Protein 3L6T (pdb70)

Secondary structure (DSSP, 8-state):
--SSEEEEEEEGGGGGGSTTS---TT-SBSSTTSSSEEEESHHHHHTT--SSPBHHHHHHHHTTEEETTEE----SS-GGG-EEEEEEEEE--HHHHHHHHTS--HHHHHHHHHHHHHHHHHHHTT-EEEEE--EEEEE-----EEEEEEEE--SSS-EEEEEEEEES-EE-TTS-EE---THHHHTTHHHHHHHHHHHHHHHHHHHT--EEEETTTTEEEETTT-/--SSEEEEEEEHHHHTT---EEEESHHHHHTT--SS--HHHHHHHHTTEEETTEE-------EEEEEEEEE--HHHHHHHHTS--HHHHHHHHHHHHHHHHHHHTT-EEEEEETTEEEEEE-----EEEEEE-------EEEEEEES-EE-SSS-EE----HHHHHTHHHHHHHHHHHHHHHHHHTT--EEEETTTTEEEE--

Structure (mmCIF, N/CA/C/O backbone):
data_3L6T
#
_entry.id   3L6T
#
_cell.length_a   50.385
_cell.length_b   58.656
_cell.length_c   86.532
_cell.angle_alpha   90.00
_cell.angle_beta   95.01
_cell.angle_gamma   90.00
#
_symmetry.space_group_name_H-M   'P 1 21 1'
#
loop_
_entity.id
_entity.type
_entity.pdbx_description
1 polymer 'Mobilization protein TraI'
2 non-polymer 'CITRIC ACID'
3 non-polymer 1,2-ETHANEDIOL
4 non-polymer 'NICKEL (II) ION'
5 non-polymer 'CHLORIDE ION'
6 non-polymer 'PHOSPHATE ION'
7 non-polymer 'MAGNESIUM ION'
8 non-polymer 'SODIUM ION'
9 water water
#
loop_
_atom_site.group_PDB
_atom_site.id
_atom_site.type_symbol
_atom_site.label_atom_id
_atom_site.label_alt_id
_atom_site.label_comp_id
_atom_site.label_asym_id
_atom_site.label_entity_id
_atom_site.label_seq_id
_atom_site.pdbx_PDB_ins_code
_atom_site.Cartn_x
_atom_site.Cartn_y
_atom_site.Cartn_z
_atom_site.occupancy
_atom_site.B_iso_or_equiv
_atom_site.auth_seq_id
_atom_site.auth_comp_id
_atom_site.auth_asym_id
_atom_site.auth_atom_id
_atom_site.pdbx_PDB_model_num
ATOM 1 N N . SER A 1 1 ? -2.464 -57.263 21.712 1.00 34.27 -2 SER A N 1
ATOM 2 C CA . SER A 1 1 ? -3.541 -57.966 21.021 1.00 47.93 -2 SER A CA 1
ATOM 3 C C . SER A 1 1 ? -4.208 -57.071 19.985 1.00 49.52 -2 SER A C 1
ATOM 4 O O . SER A 1 1 ? -3.718 -55.985 19.683 1.00 45.69 -2 SER A O 1
ATOM 7 N N . ASN A 1 2 ? -5.339 -57.527 19.454 1.00 50.01 -1 ASN A N 1
ATOM 8 C CA . ASN A 1 2 ?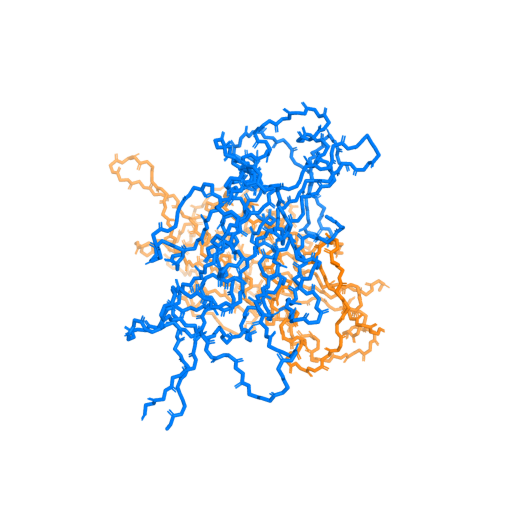 -6.034 -56.799 18.397 1.00 46.26 -1 ASN A CA 1
ATOM 9 C C . ASN A 1 2 ? -6.793 -55.562 18.895 1.00 40.57 -1 ASN A C 1
ATOM 10 O O . ASN A 1 2 ? -6.880 -54.556 18.196 1.00 43.80 -1 ASN A O 1
ATOM 12 N N . ALA A 1 3 ? -7.341 -55.633 20.101 1.00 36.16 0 ALA A N 1
ATOM 13 C CA . ALA A 1 3 ? -8.119 -54.520 20.634 1.00 35.45 0 ALA A CA 1
ATOM 14 C C . ALA A 1 3 ? -7.225 -53.367 21.065 1.00 32.75 0 ALA A C 1
ATOM 15 O O . ALA A 1 3 ? -6.169 -53.587 21.653 1.00 31.03 0 ALA A O 1
ATOM 17 N N . MET A 1 4 ? -7.648 -52.140 20.772 1.00 27.22 1 MET A N 1
ATOM 18 C CA . MET A 1 4 ? -6.973 -50.962 21.312 1.00 27.32 1 MET A CA 1
ATOM 19 C C . MET A 1 4 ? -6.912 -51.022 22.843 1.00 28.87 1 MET A C 1
ATOM 20 O O . MET A 1 4 ? -5.845 -50.879 23.443 1.00 26.76 1 MET A O 1
ATOM 25 N N . LEU A 1 5 ? -8.061 -51.238 23.474 1.00 28.18 2 LEU A N 1
ATOM 26 C CA . LEU A 1 5 ? -8.099 -51.481 24.914 1.00 27.39 2 LEU A CA 1
ATOM 27 C C . LEU A 1 5 ? -9.037 -52.634 25.264 1.00 31.58 2 LEU A C 1
ATOM 28 O O . LEU A 1 5 ? -10.243 -52.570 25.005 1.00 28.16 2 LEU A O 1
ATOM 33 N N . ASP A 1 6 ? -8.474 -53.692 25.836 1.00 25.44 3 ASP A N 1
ATOM 34 C CA A ASP A 1 6 ? -9.259 -54.816 26.339 0.50 28.79 3 ASP A CA 1
ATOM 35 C CA B ASP A 1 6 ? -9.267 -54.804 26.326 0.50 28.74 3 ASP A CA 1
ATOM 36 C C . ASP A 1 6 ? -9.293 -54.719 27.850 1.00 31.56 3 ASP A C 1
ATOM 37 O O . ASP A 1 6 ? -8.314 -54.302 28.475 1.00 31.95 3 ASP A O 1
ATOM 46 N N . ILE A 1 7 ? -10.411 -55.091 28.450 1.00 30.57 4 ILE A N 1
ATOM 47 C CA . ILE A 1 7 ? -10.483 -55.099 29.900 1.00 31.90 4 ILE A CA 1
ATOM 48 C C . ILE A 1 7 ? -10.947 -56.476 30.325 1.00 34.23 4 ILE A C 1
ATOM 49 O O . ILE A 1 7 ? -12.037 -56.909 29.964 1.00 35.57 4 ILE A O 1
ATOM 54 N N . THR A 1 8 ? -10.099 -57.170 31.069 1.00 27.76 5 THR A N 1
ATOM 55 C CA . THR A 1 8 ? -10.375 -58.531 31.481 1.00 28.97 5 THR A CA 1
ATOM 56 C C . THR A 1 8 ? -10.491 -58.591 32.993 1.00 30.97 5 THR A C 1
ATOM 57 O O . THR A 1 8 ? -9.557 -58.245 33.712 1.00 26.99 5 THR A O 1
ATOM 61 N N . THR A 1 9 ? -11.652 -59.022 33.466 1.00 29.51 6 THR A N 1
ATOM 62 C CA . THR A 1 9 ? -11.881 -59.178 34.885 1.00 29.78 6 THR A CA 1
ATOM 63 C C . THR A 1 9 ? -11.224 -60.475 35.324 1.00 33.39 6 THR A C 1
ATOM 64 O O . THR A 1 9 ? -11.507 -61.546 34.792 1.00 34.76 6 THR A O 1
ATOM 68 N N . ILE A 1 10 ? -10.314 -60.372 36.282 1.00 34.28 7 ILE A N 1
ATOM 69 C CA . ILE A 1 10 ? -9.658 -61.556 36.800 1.00 33.10 7 ILE A CA 1
ATOM 70 C C . ILE A 1 10 ? -10.342 -62.019 38.078 1.00 34.52 7 ILE A C 1
ATOM 71 O O . ILE A 1 10 ? -10.563 -61.227 38.991 1.00 34.08 7 ILE A O 1
ATOM 76 N N . THR A 1 11 ? -10.707 -63.300 38.118 1.00 34.99 8 THR A N 1
ATOM 77 C CA . THR A 1 11 ? -11.260 -63.920 39.317 1.00 38.39 8 THR A CA 1
ATOM 78 C C . THR A 1 11 ? -10.443 -65.165 39.662 1.00 38.64 8 THR A C 1
ATOM 79 O O . THR A 1 11 ? -9.460 -65.483 38.988 1.00 41.75 8 THR A O 1
ATOM 83 N N . ARG A 1 12 ? -10.838 -65.864 40.721 1.00 38.84 9 ARG A N 1
ATOM 84 C CA . ARG A 1 12 ? -10.205 -67.137 41.060 1.00 48.39 9 ARG A CA 1
ATOM 85 C C . ARG A 1 12 ? -10.325 -68.136 39.899 1.00 48.25 9 ARG A C 1
ATOM 86 O O . ARG A 1 12 ? -9.415 -68.925 39.653 1.00 50.45 9 ARG A O 1
ATOM 94 N N . GLN A 1 13 ? -11.448 -68.084 39.186 1.00 43.53 10 GLN A N 1
ATOM 95 C CA . GLN A 1 13 ? -11.691 -68.956 38.029 1.00 49.65 10 GLN A CA 1
ATOM 96 C C . GLN A 1 13 ? -10.615 -68.894 36.945 1.00 48.98 10 GLN A C 1
ATOM 97 O O . GLN A 1 13 ? -10.323 -69.904 36.307 1.00 50.42 10 GLN A O 1
ATOM 103 N N . ASN A 1 14 ? -10.049 -67.711 36.714 1.00 44.95 11 ASN A N 1
ATOM 104 C CA . ASN A 1 14 ? -9.121 -67.534 35.601 1.00 39.42 11 ASN A CA 1
ATOM 105 C C . ASN A 1 14 ? -7.779 -66.923 35.986 1.00 40.15 11 ASN A C 1
ATOM 106 O O . ASN A 1 14 ? -7.051 -66.417 35.129 1.00 40.79 11 ASN A O 1
ATOM 111 N N . VAL A 1 15 ? -7.448 -66.983 37.271 1.00 41.34 12 VAL A N 1
ATOM 112 C CA . VAL A 1 15 ? -6.263 -66.299 37.786 1.00 40.16 12 VAL A CA 1
ATOM 113 C C . VAL A 1 15 ? -4.937 -66.786 37.183 1.00 37.88 12 VAL A C 1
ATOM 114 O O . VAL A 1 15 ? -3.990 -66.012 37.059 1.00 35.49 12 VAL A O 1
ATOM 118 N N . THR A 1 16 ? -4.857 -68.058 36.794 1.00 40.08 13 THR A N 1
ATOM 119 C CA . THR A 1 16 ? -3.593 -68.558 36.258 1.00 39.87 13 THR A CA 1
ATOM 120 C C . THR A 1 16 ? -3.316 -67.965 34.882 1.00 40.53 13 THR A C 1
ATOM 121 O O . THR A 1 16 ? -2.210 -68.084 34.356 1.00 44.73 13 THR A O 1
ATOM 125 N N . SER A 1 17 ? -4.319 -67.312 34.305 1.00 39.61 14 SER A N 1
ATOM 126 C CA . SER A 1 17 ? -4.146 -66.670 33.003 1.00 44.35 14 SER A CA 1
ATOM 127 C C . SER A 1 17 ? -3.593 -65.244 33.129 1.00 42.09 14 SER A C 1
ATOM 128 O O . SER A 1 17 ? -3.177 -64.637 32.138 1.00 40.43 14 SER A O 1
ATOM 131 N N . VAL A 1 18 ? -3.575 -64.707 34.345 1.00 39.77 15 VAL A N 1
ATOM 132 C CA . VAL A 1 18 ? -3.196 -63.305 34.517 1.00 37.68 15 VAL A CA 1
ATOM 133 C C . VAL A 1 18 ? -1.699 -63.095 34.271 1.00 38.64 15 VAL A C 1
ATOM 134 O O . VAL A 1 18 ? -0.879 -63.947 34.620 1.00 33.49 15 VAL A O 1
ATOM 138 N N . VAL A 1 19 ? -1.341 -61.976 33.643 1.00 37.50 16 VAL A N 1
ATOM 139 C CA . VAL A 1 19 ? 0.076 -61.654 33.450 1.00 34.42 16 VAL A CA 1
ATOM 140 C C . VAL A 1 19 ? 0.720 -61.478 34.826 1.00 38.04 16 VAL A C 1
ATOM 141 O O . VAL A 1 19 ? 0.112 -60.908 35.729 1.00 43.89 16 VAL A O 1
ATOM 145 N N . GLY A 1 20 ? 1.925 -62.017 35.001 1.00 35.52 17 GLY A N 1
ATOM 146 C CA . GLY A 1 20 ? 2.626 -61.885 36.266 1.00 33.99 17 GLY A CA 1
ATOM 147 C C . GLY A 1 20 ? 2.406 -63.031 37.245 1.00 33.47 17 GLY A C 1
ATOM 148 O O . GLY A 1 20 ? 3.076 -63.094 38.276 1.00 32.10 17 GLY A O 1
ATOM 149 N N . TYR A 1 21 ? 1.484 -63.941 36.939 1.00 31.82 18 TYR A N 1
ATOM 150 C CA . TYR A 1 21 ? 1.186 -65.029 37.884 1.00 33.62 18 TYR A CA 1
ATOM 151 C C . TYR A 1 21 ? 2.399 -65.921 38.113 1.00 39.70 18 TYR A C 1
ATOM 152 O O . TYR A 1 21 ? 2.666 -66.348 39.233 1.00 38.71 18 TYR A O 1
ATOM 161 N N . TYR A 1 22 ? 3.128 -66.194 37.037 1.00 38.80 19 TYR A N 1
ATOM 162 C CA . TYR A 1 22 ? 4.261 -67.105 37.068 1.00 39.86 19 TYR A CA 1
ATOM 163 C C . TYR A 1 22 ? 5.557 -66.317 37.124 1.00 41.04 19 TYR A C 1
ATOM 164 O O . TYR A 1 22 ? 5.634 -65.197 36.625 1.00 35.71 19 TYR A O 1
ATOM 173 N N . SER A 1 23 ? 6.574 -66.896 37.747 1.00 40.59 20 SER A N 1
ATOM 174 C CA . SER A 1 23 ? 7.870 -66.247 37.803 1.00 40.57 20 SER A CA 1
ATOM 175 C C . SER A 1 23 ? 8.951 -67.295 37.969 1.00 44.59 20 SER A C 1
ATOM 176 O O . SER A 1 23 ? 8.652 -68.459 38.251 1.00 42.31 20 SER A O 1
ATOM 179 N N . ASP A 1 24 ? 10.200 -66.880 37.766 1.00 47.49 21 ASP A N 1
ATOM 180 C CA . ASP A 1 24 ? 11.359 -67.743 37.953 1.00 48.60 21 ASP A CA 1
ATOM 181 C C . ASP A 1 24 ? 11.799 -67.626 39.401 1.00 45.32 21 ASP A C 1
ATOM 182 O O . ASP A 1 24 ? 12.021 -66.524 39.897 1.00 43.15 21 ASP A O 1
ATOM 187 N N . ALA A 1 25 ? 11.936 -68.767 40.067 1.00 42.30 22 ALA A N 1
ATOM 188 C CA . ALA A 1 25 ? 12.189 -68.799 41.501 1.00 48.82 22 ALA A CA 1
ATOM 189 C C . ALA A 1 25 ? 13.465 -68.067 41.903 1.00 55.67 22 ALA A C 1
ATOM 190 O O . ALA A 1 25 ? 13.550 -67.516 43.001 1.00 59.61 22 ALA A O 1
ATOM 192 N N . LYS A 1 26 ? 14.457 -68.064 41.018 1.00 60.58 23 LYS A N 1
ATOM 193 C CA . LYS A 1 26 ? 15.750 -67.457 41.329 1.00 65.69 23 LYS A CA 1
ATOM 194 C C . LYS A 1 26 ? 15.716 -65.930 41.283 1.00 66.65 23 LYS A C 1
ATOM 195 O O . LYS A 1 26 ? 16.653 -65.273 41.739 1.00 69.51 23 LYS A O 1
ATOM 201 N N . ASP A 1 27 ? 14.642 -65.371 40.728 1.00 61.10 24 ASP A N 1
ATOM 202 C CA . ASP A 1 27 ? 14.513 -63.922 40.578 1.00 58.55 24 ASP A CA 1
ATOM 203 C C . ASP A 1 27 ? 13.436 -63.334 41.496 1.00 57.95 24 ASP A C 1
ATOM 204 O O . ASP A 1 27 ? 12.347 -63.902 41.634 1.00 59.20 24 ASP A O 1
ATOM 209 N N . ASP A 1 28 ? 13.741 -62.198 42.121 1.00 51.94 25 ASP A N 1
ATOM 210 C CA . ASP A 1 28 ? 12.739 -61.453 42.878 1.00 49.91 25 ASP A CA 1
ATOM 211 C C . ASP A 1 28 ? 11.868 -60.611 41.938 1.00 48.97 25 ASP A C 1
ATOM 212 O O . ASP A 1 28 ? 10.694 -60.360 42.211 1.00 46.31 25 ASP A O 1
ATOM 217 N N . TYR A 1 29 ? 12.454 -60.177 40.828 1.00 46.00 26 TYR A N 1
ATOM 218 C CA . TYR A 1 29 ? 11.757 -59.313 39.888 1.00 47.98 26 TYR A CA 1
ATOM 219 C C . TYR A 1 29 ? 11.603 -60.007 38.547 1.00 51.01 26 TYR A C 1
ATOM 220 O O . TYR A 1 29 ? 12.422 -60.849 38.182 1.00 54.58 26 TYR A O 1
ATOM 229 N N . TYR A 1 30 ? 10.540 -59.670 37.823 1.00 51.75 27 TYR A N 1
ATOM 230 C CA . TYR A 1 30 ? 10.364 -60.193 36.476 1.00 50.10 27 TYR A CA 1
ATOM 231 C C . TYR A 1 30 ? 11.451 -59.593 35.593 1.00 54.18 27 TYR A C 1
ATOM 232 O O . TYR A 1 30 ? 12.112 -60.305 34.836 1.00 57.30 27 TYR A O 1
ATOM 241 N N . SER A 1 31 ? 11.628 -58.278 35.705 0.80 56.47 28 SER A N 1
ATOM 242 C CA . SER A 1 31 ? 12.575 -57.534 34.875 0.80 60.73 28 SER A CA 1
ATOM 243 C C . SER A 1 31 ? 13.270 -56.424 35.662 0.80 60.69 28 SER A C 1
ATOM 244 O O . SER A 1 31 ? 12.949 -55.244 35.507 0.80 56.69 28 SER A O 1
ATOM 247 N N . LYS A 1 32 ? 14.227 -56.799 36.502 1.00 64.34 29 LYS A N 1
ATOM 248 C CA . LYS A 1 32 ? 14.959 -55.817 37.294 1.00 66.57 29 LYS A CA 1
ATOM 249 C C . LYS A 1 32 ? 15.753 -54.854 36.410 1.00 68.00 29 LYS A C 1
ATOM 250 O O . LYS A 1 32 ? 16.304 -55.251 35.385 1.00 68.29 29 LYS A O 1
ATOM 252 N N . ASP A 1 33 ? 15.797 -53.586 36.815 1.00 71.27 30 ASP A N 1
ATOM 253 C CA . ASP A 1 33 ? 16.617 -52.568 36.148 1.00 73.67 30 ASP A CA 1
ATOM 254 C C . ASP A 1 33 ? 16.199 -52.302 34.703 1.00 74.62 30 ASP A C 1
ATOM 255 O O . ASP A 1 33 ? 17.033 -52.068 33.830 1.00 73.42 30 ASP A O 1
ATOM 260 N N . SER A 1 34 ? 14.895 -52.348 34.466 1.00 77.87 31 SER A N 1
ATOM 261 C CA A SER A 1 34 ? 14.333 -52.015 33.163 0.80 78.68 31 SER A CA 1
ATOM 262 C CA B SER A 1 34 ? 14.331 -52.020 33.164 0.20 78.52 31 SER A CA 1
ATOM 263 C C . SER A 1 34 ? 12.941 -51.435 33.371 1.00 77.89 31 SER A C 1
ATOM 264 O O . SER A 1 34 ? 12.463 -51.343 34.501 1.00 78.91 31 SER A O 1
ATOM 269 N N . SER A 1 35 ? 12.288 -51.036 32.289 1.00 76.46 32 SER A N 1
ATOM 270 C CA . SER A 1 35 ? 10.949 -50.484 32.430 1.00 74.85 32 SER A CA 1
ATOM 271 C C . SER A 1 35 ? 9.898 -51.382 31.796 1.00 66.46 32 SER A C 1
ATOM 272 O O . SER A 1 35 ? 8.812 -50.916 31.436 1.00 66.84 32 SER A O 1
ATOM 275 N N . PHE A 1 36 ? 10.212 -52.670 31.666 1.00 57.83 33 PHE A N 1
ATOM 276 C CA . PHE A 1 36 ? 9.199 -53.621 31.223 1.00 43.80 33 PHE A CA 1
ATOM 277 C C . PHE A 1 36 ? 8.075 -53.698 32.244 1.00 36.55 33 PHE A C 1
ATOM 278 O O . PHE A 1 36 ? 6.924 -53.871 31.874 1.00 36.35 33 PHE A O 1
ATOM 286 N N . THR A 1 37 ? 8.399 -53.576 33.528 1.00 31.79 34 THR A N 1
ATOM 287 C CA . THR A 1 37 ? 7.338 -53.501 34.529 1.00 30.31 34 THR A CA 1
ATOM 288 C C . THR A 1 37 ? 7.429 -52.205 35.312 1.00 34.06 34 THR A C 1
ATOM 289 O O . THR A 1 37 ? 8.509 -51.637 35.450 1.00 32.68 34 THR A O 1
ATOM 293 N N . SER A 1 38 ? 6.293 -51.731 35.814 1.00 27.45 35 SER A N 1
ATOM 294 C CA . SER A 1 38 ? 6.293 -50.605 36.736 1.00 27.30 35 SER A CA 1
ATOM 295 C C . SER A 1 38 ? 5.049 -50.632 37.602 1.00 27.32 35 SER A C 1
ATOM 296 O O . SER A 1 38 ? 3.995 -51.129 37.190 1.00 28.06 35 SER A O 1
ATOM 299 N N . TRP A 1 39 ? 5.179 -50.092 38.806 1.00 29.62 36 TRP A N 1
ATOM 300 C CA . TRP A 1 39 ? 4.038 -49.818 39.661 1.00 30.82 36 TRP A CA 1
ATOM 301 C C . TRP A 1 39 ? 3.523 -48.438 39.297 1.00 34.76 36 TRP A C 1
ATOM 302 O O . TRP A 1 39 ? 4.310 -47.505 39.119 1.00 34.57 36 TRP A O 1
ATOM 313 N N . GLN A 1 40 ? 2.204 -48.307 39.198 1.00 31.29 37 GLN A N 1
ATOM 314 C CA . GLN A 1 40 ? 1.584 -47.020 38.920 1.00 30.91 37 GLN A CA 1
ATOM 315 C C . GLN A 1 40 ? 0.358 -46.816 39.807 1.00 30.37 37 GLN A C 1
ATOM 316 O O . GLN A 1 40 ? -0.125 -47.758 40.447 1.00 28.83 37 GLN A O 1
ATOM 322 N N . GLY A 1 41 ? -0.130 -45.583 39.852 1.00 30.68 38 GLY A N 1
ATOM 323 C CA . GLY A 1 41 ? -1.319 -45.264 40.618 1.00 33.10 38 GLY A CA 1
ATOM 324 C C . GLY A 1 41 ? -0.951 -44.674 41.965 1.00 34.05 38 GLY A C 1
ATOM 325 O O . GLY A 1 41 ? 0.074 -45.028 42.548 1.00 29.92 38 GLY A O 1
ATOM 326 N N . THR A 1 42 ? -1.786 -43.774 42.464 1.00 29.14 39 THR A N 1
ATOM 327 C CA A THR A 1 42 ? -1.559 -43.162 43.765 0.80 32.96 39 THR A CA 1
ATOM 328 C CA B THR A 1 42 ? -1.524 -43.166 43.763 0.20 33.32 39 THR A CA 1
ATOM 329 C C . THR A 1 42 ? -1.653 -44.183 44.897 1.00 36.73 39 THR A C 1
ATOM 330 O O . THR A 1 42 ? -1.047 -44.014 45.953 1.00 38.01 39 THR A O 1
ATOM 337 N N . GLY A 1 43 ? -2.420 -45.248 44.674 1.00 32.19 40 GLY A N 1
ATOM 338 C CA . GLY A 1 43 ? -2.532 -46.308 45.666 1.00 32.96 40 GLY A CA 1
ATOM 339 C C . GLY A 1 43 ? -1.221 -47.070 45.799 1.00 36.23 40 GLY A C 1
ATOM 340 O O . GLY A 1 43 ? -0.783 -47.401 46.906 1.00 33.04 40 GLY A O 1
ATOM 341 N N . ALA A 1 44 ? -0.583 -47.353 44.665 1.00 31.18 41 ALA A N 1
ATOM 342 C CA . ALA A 1 44 ? 0.721 -48.000 44.701 1.00 36.01 41 ALA A CA 1
ATOM 343 C C . ALA A 1 44 ? 1.675 -47.168 45.561 1.00 35.69 41 ALA A C 1
ATOM 344 O O . ALA A 1 44 ? 2.368 -47.690 46.434 1.00 35.32 41 ALA A O 1
ATOM 346 N N . GLU A 1 45 ? 1.691 -45.863 45.328 1.00 38.50 42 GLU A N 1
ATOM 347 C CA . GLU A 1 45 ? 2.577 -44.995 46.098 1.00 41.66 42 GLU A CA 1
ATOM 348 C C . GLU A 1 45 ? 2.254 -45.050 47.599 1.00 43.65 42 GLU A C 1
ATOM 349 O O . GLU A 1 45 ? 3.162 -45.080 48.435 1.00 42.26 42 GLU A O 1
ATOM 355 N N . ALA A 1 46 ? 0.966 -45.098 47.934 1.00 38.77 43 ALA A N 1
ATOM 356 C CA . ALA A 1 46 ? 0.531 -45.217 49.325 1.00 40.85 43 ALA A CA 1
ATOM 357 C C . ALA A 1 46 ? 1.030 -46.508 49.961 1.00 43.25 43 ALA A C 1
ATOM 358 O O . ALA A 1 46 ? 1.133 -46.616 51.180 1.00 49.48 43 ALA A O 1
ATOM 360 N N . LEU A 1 47 ? 1.331 -47.494 49.131 1.00 36.66 44 LEU A N 1
ATOM 361 C CA A LEU A 1 47 ? 1.822 -48.769 49.630 0.90 36.73 44 LEU A CA 1
ATOM 362 C CA B LEU A 1 47 ? 1.821 -48.776 49.615 0.10 36.72 44 LEU A CA 1
ATOM 363 C C . LEU A 1 47 ? 3.349 -48.803 49.600 1.00 36.43 44 LEU A C 1
ATOM 364 O O . LEU A 1 47 ? 3.964 -49.787 50.000 1.00 37.51 44 LEU A O 1
ATOM 373 N N . GLY A 1 48 ? 3.952 -47.710 49.138 1.00 39.60 45 GLY A N 1
ATOM 374 C CA . GLY A 1 48 ? 5.402 -47.608 49.058 1.00 44.98 45 GLY A CA 1
ATOM 375 C C . GLY A 1 48 ? 5.973 -48.378 47.879 1.00 45.08 45 GLY A C 1
ATOM 376 O O . GLY A 1 48 ? 7.126 -48.814 47.896 1.00 40.13 45 GLY A O 1
ATOM 377 N N . LEU A 1 49 ? 5.155 -48.557 46.849 1.00 39.30 46 LEU A N 1
ATOM 378 C CA . LEU A 1 49 ? 5.558 -49.334 45.686 1.00 38.53 46 LEU A CA 1
ATOM 379 C C . LEU A 1 49 ? 5.925 -48.402 44.547 1.00 41.66 46 LEU A C 1
ATOM 380 O O . LEU A 1 49 ? 5.105 -47.584 44.131 1.00 39.33 46 LEU A O 1
ATOM 385 N N . SER A 1 50 ? 7.147 -48.533 44.035 1.00 40.35 47 SER A N 1
ATOM 386 C CA . SER A 1 50 ? 7.544 -47.787 42.842 1.00 40.39 47 SER A CA 1
ATOM 387 C C . SER A 1 50 ? 8.607 -48.558 42.078 1.00 38.80 47 SER A C 1
ATOM 388 O O . SER A 1 50 ? 9.298 -49.390 42.645 1.00 40.53 47 SER A O 1
ATOM 391 N N . GLY A 1 51 ? 8.733 -48.285 40.784 1.00 43.59 48 GLY A N 1
ATOM 392 C CA . GLY A 1 51 ? 9.763 -48.929 39.989 1.00 43.58 48 GLY A CA 1
ATOM 393 C C . GLY A 1 51 ? 9.383 -50.345 39.604 1.00 36.80 48 GLY A C 1
ATOM 394 O O . GLY A 1 51 ? 8.199 -50.652 39.458 1.00 38.26 48 GLY A O 1
ATOM 395 N N . ASP A 1 52 ? 10.385 -51.202 39.428 1.00 35.30 49 ASP A N 1
ATOM 396 C CA . ASP A 1 52 ? 10.158 -52.582 39.001 1.00 39.61 49 ASP A CA 1
ATOM 397 C C . ASP A 1 52 ? 9.189 -53.299 39.924 1.00 38.30 49 ASP A C 1
ATOM 398 O O . ASP A 1 52 ? 9.183 -53.077 41.134 1.00 38.78 49 ASP A O 1
ATOM 403 N N . VAL A 1 53 ? 8.392 -54.186 39.347 1.00 34.65 50 VAL A N 1
ATOM 404 C CA . VAL A 1 53 ? 7.417 -54.951 40.106 1.00 34.03 50 VAL A CA 1
ATOM 405 C C . VAL A 1 53 ? 8.017 -56.233 40.684 1.00 33.80 50 VAL A C 1
ATOM 406 O O . VAL A 1 53 ? 8.443 -57.115 39.941 1.00 35.06 50 VAL A O 1
ATOM 410 N N . GLU A 1 54 ? 8.060 -56.334 42.011 1.00 31.35 51 GLU A N 1
ATOM 411 C CA . GLU A 1 54 ? 8.516 -57.563 42.658 1.00 32.84 51 GLU A CA 1
ATOM 412 C C . GLU A 1 54 ? 7.430 -58.639 42.532 1.00 37.75 51 GLU A C 1
ATOM 413 O O . GLU A 1 54 ? 6.297 -58.426 42.952 1.00 35.31 51 GLU A O 1
ATOM 419 N N . SER A 1 55 ? 7.772 -59.787 41.951 1.00 38.88 52 SER A N 1
ATOM 420 C CA . SER A 1 55 ? 6.775 -60.821 41.656 1.00 37.54 52 SER A CA 1
ATOM 421 C C . SER A 1 55 ? 6.005 -61.310 42.897 1.00 38.86 52 SER A C 1
ATOM 422 O O . SER A 1 55 ? 4.782 -61.470 42.859 1.00 37.10 52 SER A O 1
ATOM 425 N N . ALA A 1 56 ? 6.714 -61.539 43.998 1.00 38.49 53 ALA A N 1
ATOM 426 C CA . ALA A 1 56 ? 6.057 -61.983 45.223 1.00 36.09 53 ALA A CA 1
ATOM 427 C C . ALA A 1 56 ? 5.024 -60.963 45.705 1.00 36.11 53 ALA A C 1
ATOM 428 O O . ALA A 1 56 ? 3.930 -61.331 46.127 1.00 39.69 53 ALA A O 1
ATOM 430 N N . ARG A 1 57 ? 5.364 -59.679 45.632 1.00 35.87 54 ARG A N 1
ATOM 431 C CA . ARG A 1 57 ? 4.449 -58.644 46.094 1.00 33.82 54 ARG A CA 1
ATOM 432 C C . ARG A 1 57 ? 3.244 -58.519 45.157 1.00 35.47 54 ARG A C 1
ATOM 433 O O . ARG A 1 57 ? 2.108 -58.334 45.599 1.00 31.55 54 ARG A O 1
ATOM 441 N N . PHE A 1 58 ? 3.493 -58.631 43.859 1.00 32.69 55 PHE A N 1
ATOM 442 C CA . PHE A 1 58 ? 2.398 -58.601 42.898 1.00 32.09 55 PHE A CA 1
ATOM 443 C C . PHE A 1 58 ? 1.368 -59.671 43.252 1.00 31.87 55 PHE A C 1
ATOM 444 O O . PHE A 1 58 ? 0.171 -59.385 43.356 1.00 28.53 55 PHE A O 1
ATOM 452 N N . LYS A 1 59 ? 1.845 -60.901 43.445 1.00 32.67 56 LYS A N 1
ATOM 453 C CA . LYS A 1 59 ? 0.980 -62.036 43.773 1.00 34.78 56 LYS A CA 1
ATOM 454 C C . LYS A 1 59 ? 0.247 -61.885 45.106 1.00 32.88 56 LYS A C 1
ATOM 455 O O . LYS A 1 59 ? -0.890 -62.341 45.243 1.00 32.47 56 LYS A O 1
ATOM 461 N N . GLU A 1 60 ? 0.887 -61.258 46.088 1.00 33.54 57 GLU A N 1
ATOM 462 C CA . GLU A 1 60 ? 0.210 -60.972 47.354 1.00 33.35 57 GLU A CA 1
ATOM 463 C C . GLU A 1 60 ? -0.952 -60.011 47.130 1.00 28.89 57 GLU A C 1
ATOM 464 O O . GLU A 1 60 ? -2.050 -60.226 47.636 1.00 35.46 57 GLU A O 1
ATOM 470 N N . LEU A 1 61 ? -0.705 -58.943 46.387 1.00 27.87 58 LEU A N 1
ATOM 471 C CA . LEU A 1 61 ? -1.733 -57.917 46.199 1.00 33.63 58 LEU A CA 1
ATOM 472 C C . LEU A 1 61 ? -2.887 -58.449 45.342 1.00 33.50 58 LEU A C 1
ATOM 473 O O . LEU A 1 61 ? -4.062 -58.129 45.577 1.00 29.15 58 LEU A O 1
ATOM 478 N N . LEU A 1 62 ? -2.545 -59.278 44.362 1.00 30.80 59 LEU A N 1
ATOM 479 C CA A LEU A 1 62 ? -3.547 -59.951 43.547 0.85 30.64 59 LEU A CA 1
ATOM 480 C CA B LEU A 1 62 ? -3.544 -59.977 43.554 0.15 31.00 59 LEU A CA 1
ATOM 481 C C . LEU A 1 62 ? -4.654 -60.561 44.421 1.00 33.53 59 LEU A C 1
ATOM 482 O O . LEU A 1 62 ? -5.842 -60.370 44.158 1.00 32.60 59 LEU A O 1
ATOM 491 N N . VAL A 1 63 ? -4.269 -61.285 45.462 1.00 31.11 60 VAL A N 1
ATOM 492 C CA . VAL A 1 63 ? -5.268 -61.949 46.301 1.00 32.35 60 VAL A CA 1
ATOM 493 C C . VAL A 1 63 ? -5.629 -61.163 47.552 1.00 32.69 60 VAL A C 1
ATOM 494 O O . VAL A 1 63 ? -6.216 -61.709 48.482 1.00 34.42 60 VAL A O 1
ATOM 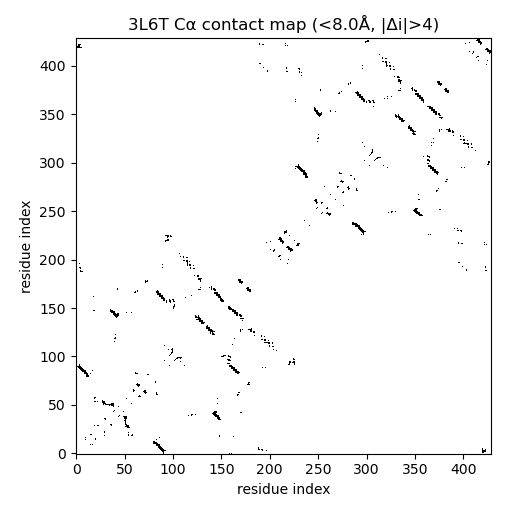498 N N . GLY A 1 64 ? -5.282 -59.883 47.561 1.00 32.77 61 GLY A N 1
ATOM 499 C CA . GLY A 1 64 ? -5.700 -58.982 48.618 1.00 36.07 61 GLY A CA 1
ATOM 500 C C . GLY A 1 64 ? -4.890 -59.041 49.901 1.00 36.81 61 GLY A C 1
ATOM 501 O O . GLY A 1 64 ? -5.373 -58.598 50.941 1.00 34.94 61 GLY A O 1
ATOM 502 N N . GLU A 1 65 ? -3.671 -59.578 49.841 1.00 36.27 62 GLU A N 1
ATOM 503 C CA . GLU A 1 65 ? -2.793 -59.559 51.007 1.00 37.89 62 GLU A CA 1
ATOM 504 C C . GLU A 1 65 ? -2.044 -58.227 51.078 1.00 39.24 62 GLU A C 1
ATOM 505 O O . GLU A 1 65 ? -0.961 -58.084 50.502 1.00 36.90 62 GLU A O 1
ATOM 511 N N . ILE A 1 66 ? -2.632 -57.249 51.762 1.00 33.66 63 ILE A N 1
ATOM 512 C CA . ILE A 1 66 ? -1.974 -55.953 51.942 1.00 36.32 63 ILE A CA 1
ATOM 513 C C . ILE A 1 66 ? -0.676 -56.142 52.726 1.00 37.01 63 ILE A C 1
ATOM 514 O O . ILE A 1 66 ? 0.365 -55.591 52.364 1.00 41.71 63 ILE A O 1
ATOM 519 N N . ASP A 1 67 ? -0.762 -56.914 53.809 1.00 35.88 64 ASP A N 1
ATOM 520 C CA . ASP A 1 67 ? 0.414 -57.426 54.506 1.00 38.23 64 ASP A CA 1
ATOM 521 C C . ASP A 1 67 ? 0.042 -58.716 55.223 1.00 40.72 64 ASP A C 1
ATOM 522 O O . ASP A 1 67 ? -1.110 -59.155 55.163 1.00 40.73 64 ASP A O 1
ATOM 527 N N . THR A 1 68 ? 1.010 -59.330 55.892 1.00 42.32 65 THR A N 1
ATOM 528 C CA A THR A 1 68 ? 0.789 -60.626 56.518 0.70 43.85 65 THR A CA 1
ATOM 529 C CA B THR A 1 68 ? 0.794 -60.626 56.523 0.30 44.65 65 THR A CA 1
ATOM 530 C C . THR A 1 68 ? -0.349 -60.600 57.535 1.00 46.72 65 THR A C 1
ATOM 531 O O . THR A 1 68 ? -0.959 -61.625 57.811 1.00 49.49 65 THR A O 1
ATOM 538 N N . PHE A 1 69 ? -0.630 -59.427 58.094 1.00 47.94 66 PHE A N 1
ATOM 539 C CA . PHE A 1 69 ? -1.690 -59.307 59.093 1.00 47.96 66 PHE A CA 1
ATOM 540 C C . PHE A 1 69 ? -2.967 -58.699 58.521 1.00 48.01 66 PHE A C 1
ATOM 541 O O . PHE A 1 69 ? -3.950 -58.516 59.234 1.00 51.10 66 PHE A O 1
ATOM 549 N N . THR A 1 70 ? -2.954 -58.388 57.232 1.00 38.26 67 THR A N 1
ATOM 550 C CA . THR A 1 70 ? -4.052 -57.641 56.639 1.00 42.94 67 THR A CA 1
ATOM 551 C C . THR A 1 70 ? -4.482 -58.226 55.301 1.00 41.65 67 THR A C 1
ATOM 552 O O . THR A 1 70 ? -3.980 -57.833 54.251 1.00 39.52 67 THR A O 1
ATOM 556 N N . HIS A 1 71 ? -5.407 -59.179 55.351 1.00 44.14 68 HIS A N 1
ATOM 557 C CA . HIS A 1 71 ? -5.935 -59.802 54.145 1.00 44.98 68 HIS A CA 1
ATOM 558 C C . HIS A 1 71 ? -7.332 -59.264 53.884 1.00 43.79 68 HIS A C 1
ATOM 559 O O . HIS A 1 71 ? -8.205 -59.367 54.745 1.00 47.83 68 HIS A O 1
ATOM 566 N N . MET A 1 72 ? -7.537 -58.697 52.699 1.00 42.74 69 MET A N 1
ATOM 567 C CA . MET A 1 72 ? -8.824 -58.120 52.334 1.00 43.07 69 MET A CA 1
ATOM 568 C C . MET A 1 72 ? -9.955 -59.150 52.317 1.00 47.14 69 MET A C 1
ATOM 569 O O . MET A 1 72 ? -9.764 -60.291 51.905 1.00 47.28 69 MET A O 1
ATOM 574 N N . GLN A 1 73 ? -11.133 -58.726 52.763 1.00 48.24 70 GLN A N 1
ATOM 575 C CA . GLN A 1 73 ? -12.342 -59.531 52.656 1.00 54.32 70 GLN A CA 1
ATOM 576 C C . GLN A 1 73 ? -13.228 -58.958 51.557 1.00 56.57 70 GLN A C 1
ATOM 577 O O . GLN A 1 73 ? -13.970 -58.003 51.781 1.00 59.76 70 GLN A O 1
ATOM 579 N N . ARG A 1 74 ? -13.138 -59.537 50.367 1.00 55.77 71 ARG A N 1
ATOM 580 C CA . ARG A 1 74 ? -13.873 -59.031 49.214 1.00 58.46 71 ARG A CA 1
ATOM 581 C C . ARG A 1 74 ? -14.968 -60.004 48.769 1.00 72.50 71 ARG A C 1
ATOM 582 O O . ARG A 1 74 ? -15.307 -60.071 47.589 1.00 77.11 71 ARG A O 1
ATOM 590 N N . HIS A 1 75 ? -15.528 -60.746 49.716 1.00 82.94 72 HIS A N 1
ATOM 591 C CA . HIS A 1 75 ? -16.485 -61.798 49.379 1.00 94.52 72 HIS A CA 1
ATOM 592 C C . HIS A 1 75 ? -17.911 -61.583 49.869 1.00 100.58 72 HIS A C 1
ATOM 593 O O . HIS A 1 75 ? -18.143 -61.225 51.024 1.00 102.93 72 HIS A O 1
ATOM 600 N N . VAL A 1 76 ? -18.860 -61.827 48.972 1.00 103.79 73 VAL A N 1
ATOM 601 C CA . VAL A 1 76 ? -20.275 -61.821 49.310 1.00 107.35 73 VAL A CA 1
ATOM 602 C C . VAL A 1 76 ? -20.968 -62.965 48.580 1.00 108.94 73 VAL A C 1
ATOM 603 O O . VAL A 1 76 ? -21.825 -62.740 47.726 1.00 109.43 73 VAL A O 1
ATOM 605 N N . GLY A 1 77 ? -20.579 -64.192 48.912 1.00 109.11 74 GLY A N 1
ATOM 606 C CA . GLY A 1 77 ? -21.150 -65.370 48.283 1.00 108.75 74 GLY A CA 1
ATOM 607 C C . GLY A 1 77 ? -20.106 -66.404 47.903 1.00 106.02 74 GLY A C 1
ATOM 608 O O . GLY A 1 77 ? -19.221 -66.728 48.696 1.00 105.58 74 GLY A O 1
ATOM 609 N N . ASP A 1 78 ? -20.211 -66.923 46.683 1.00 103.83 75 ASP A N 1
ATOM 610 C CA . ASP A 1 78 ? -19.279 -67.936 46.197 1.00 101.72 75 ASP A CA 1
ATOM 611 C C . ASP A 1 78 ? -17.838 -67.429 46.227 1.00 97.76 75 ASP A C 1
ATOM 612 O O . ASP A 1 78 ? -17.540 -66.335 45.745 1.00 96.39 75 ASP A O 1
ATOM 614 N N . ALA A 1 79 ? -16.950 -68.241 46.793 1.00 93.54 76 ALA A N 1
ATOM 615 C CA . ALA A 1 79 ? -15.554 -67.860 46.980 1.00 86.59 76 ALA A CA 1
ATOM 616 C C . ALA A 1 79 ? -14.762 -67.760 45.673 1.00 80.32 76 ALA A C 1
ATOM 617 O O . ALA A 1 79 ? -13.787 -67.012 45.584 1.00 76.65 76 ALA A O 1
ATOM 619 N N . LYS A 1 80 ? -15.175 -68.513 44.660 0.50 76.85 77 LYS A N 1
ATOM 620 C CA . LYS A 1 80 ? -14.465 -68.503 43.385 1.00 72.86 77 LYS A CA 1
ATOM 621 C C . LYS A 1 80 ? -14.858 -67.300 42.528 1.00 68.81 77 LYS A C 1
ATOM 622 O O . LYS A 1 80 ? -14.238 -67.029 41.498 1.00 68.36 77 LYS A O 1
ATOM 628 N N . LYS A 1 81 ? -15.883 -66.573 42.961 1.00 62.46 78 LYS A N 1
ATOM 629 C CA . LYS A 1 81 ? -16.360 -65.422 42.207 1.00 53.99 78 LYS A CA 1
ATOM 630 C C . LYS A 1 81 ? -15.682 -64.125 42.646 1.00 45.19 78 LYS A C 1
ATOM 631 O O . LYS A 1 81 ? -15.968 -63.062 42.100 1.00 42.81 78 LYS A O 1
ATOM 637 N N . GLU A 1 82 ?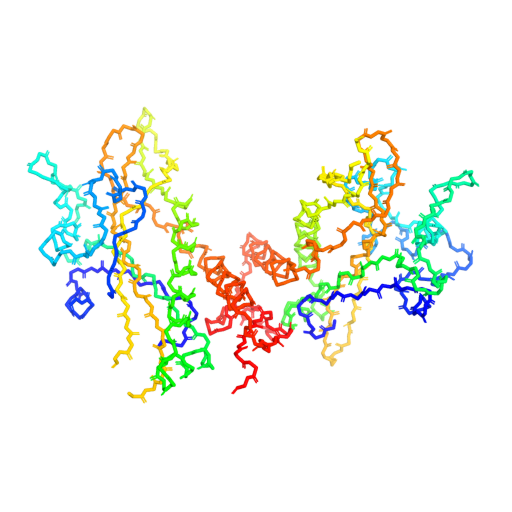 -14.786 -64.208 43.628 1.00 43.81 79 GLU A N 1
ATOM 638 C CA . GLU A 1 82 ? -14.066 -63.021 44.083 1.00 42.95 79 GLU A CA 1
ATOM 639 C C . GLU A 1 82 ? -13.271 -62.411 42.942 1.00 37.09 79 GLU A C 1
ATOM 640 O O . GLU A 1 82 ? -12.503 -63.103 42.279 1.00 36.50 79 GLU A O 1
ATOM 646 N N . ARG A 1 83 ? -13.445 -61.112 42.722 1.00 35.78 80 ARG A N 1
ATOM 647 C CA . ARG A 1 83 ? -12.692 -60.421 41.688 1.00 33.23 80 ARG A CA 1
ATOM 648 C C . ARG A 1 83 ? -11.343 -59.989 42.247 1.00 31.90 80 ARG A C 1
ATOM 649 O O . ARG A 1 83 ? -11.262 -59.395 43.328 1.00 33.35 80 ARG A O 1
ATOM 657 N N . LEU A 1 84 ? -10.285 -60.313 41.515 1.00 30.18 81 LEU A N 1
ATOM 658 C CA . LEU A 1 84 ? -8.914 -60.085 41.975 1.00 31.32 81 LEU A CA 1
ATOM 659 C C . LEU A 1 84 ? -8.354 -58.813 41.358 1.00 31.85 81 LEU A C 1
ATOM 660 O O . LEU A 1 84 ? -7.426 -58.194 41.890 1.00 31.18 81 LEU A O 1
ATOM 665 N N . GLY A 1 85 ? -8.914 -58.434 40.217 1.00 29.03 82 GLY A N 1
ATOM 666 C CA . GLY A 1 85 ? -8.543 -57.185 39.573 1.00 26.74 82 GLY A CA 1
ATOM 667 C C . GLY A 1 85 ? -8.943 -57.170 38.116 1.00 29.33 82 GLY A C 1
ATOM 668 O O . GLY A 1 85 ? -9.704 -58.038 37.662 1.00 31.26 82 GLY A O 1
ATOM 669 N N . TYR A 1 86 ? -8.402 -56.194 37.389 1.00 29.52 83 TYR A N 1
ATOM 670 C CA . TYR A 1 86 ? -8.794 -55.918 36.016 1.00 29.70 83 TYR A CA 1
ATOM 671 C C . TYR A 1 86 ? -7.563 -55.630 35.181 1.00 28.37 83 TYR A C 1
ATOM 672 O O . TYR A 1 86 ? -6.819 -54.678 35.453 1.00 27.84 83 TYR A O 1
ATOM 681 N N . ASP A 1 87 ? -7.344 -56.464 34.173 1.00 24.71 84 ASP A N 1
ATOM 682 C CA . ASP A 1 87 ? -6.245 -56.227 33.248 1.00 24.80 84 ASP A CA 1
ATOM 683 C C . ASP A 1 87 ? -6.726 -55.296 32.140 1.00 26.87 84 ASP A C 1
ATOM 684 O O . ASP A 1 87 ? -7.498 -55.709 31.263 1.00 27.70 84 ASP A O 1
ATOM 689 N N . LEU A 1 88 ? -6.283 -54.042 32.195 1.00 26.19 85 LEU A N 1
ATOM 690 C CA . LEU A 1 88 ? -6.515 -53.089 31.109 1.00 23.03 85 LEU A CA 1
ATOM 691 C C . LEU A 1 88 ? -5.344 -53.210 30.140 1.00 25.85 85 LEU A C 1
ATOM 692 O O . LEU A 1 88 ? -4.260 -52.694 30.404 1.00 25.80 85 LEU A O 1
ATOM 697 N N . THR A 1 89 ? -5.548 -53.918 29.038 1.00 24.06 86 THR A N 1
ATOM 698 C CA . THR A 1 89 ? -4.468 -54.139 28.086 1.00 23.51 86 THR A CA 1
ATOM 699 C C . THR A 1 89 ? -4.577 -53.134 26.939 1.00 25.00 86 THR A C 1
ATOM 700 O O . THR A 1 89 ? -5.529 -53.180 26.167 1.00 27.78 86 THR A O 1
ATOM 704 N N . PHE A 1 90 ? -3.594 -52.241 26.842 1.00 25.12 87 PHE A N 1
ATOM 705 C CA . PHE A 1 90 ? -3.540 -51.219 25.805 1.00 23.45 87 PHE A CA 1
ATOM 706 C C . PHE A 1 90 ? -2.616 -51.689 24.706 1.00 25.63 87 PHE A C 1
ATOM 707 O O . PHE A 1 90 ? -1.425 -51.909 24.953 1.00 24.84 87 PHE A O 1
ATOM 715 N N . SER A 1 91 ? -3.141 -51.851 23.495 1.00 23.70 88 SER A N 1
ATOM 716 C CA . SER A 1 91 ? -2.314 -52.254 22.363 1.00 24.46 88 SER A CA 1
ATOM 717 C C . SER A 1 91 ? -2.119 -51.143 21.328 1.00 25.41 88 SER A C 1
ATOM 718 O O . SER A 1 91 ? -3.083 -50.526 20.876 1.00 28.03 88 SER A O 1
ATOM 721 N N . ALA A 1 92 ? -0.868 -50.911 20.942 1.00 23.85 89 ALA A N 1
ATOM 722 C CA . ALA A 1 92 ? -0.529 -49.918 19.930 1.00 27.00 89 ALA A CA 1
ATOM 723 C C . ALA A 1 92 ? -0.996 -50.308 18.510 1.00 29.21 89 ALA A C 1
ATOM 724 O O . ALA A 1 92 ? -1.106 -51.485 18.189 1.00 31.33 89 ALA A O 1
ATOM 726 N N . PRO A 1 93 ? -1.241 -49.308 17.649 1.00 30.62 90 PRO A N 1
ATOM 727 C CA . PRO A 1 93 ? -1.517 -49.578 16.229 1.00 31.61 90 PRO A CA 1
ATOM 728 C C . PRO A 1 93 ? -0.421 -50.423 15.590 1.00 31.97 90 PRO A C 1
ATOM 729 O O . PRO A 1 93 ? 0.707 -50.471 16.085 1.00 29.46 90 PRO A O 1
ATOM 733 N N A LYS A 1 94 ? -0.748 -51.088 14.489 0.80 29.77 91 LYS A N 1
ATOM 734 N N B LYS A 1 94 ? -0.770 -51.071 14.483 0.20 31.21 91 LYS A N 1
ATOM 735 C CA A LYS A 1 94 ? 0.200 -51.987 13.846 0.80 32.94 91 LYS A CA 1
ATOM 736 C CA B LYS A 1 94 ? 0.119 -51.953 13.738 0.20 33.78 91 LYS A CA 1
ATOM 737 C C A LYS A 1 94 ? 1.464 -51.295 13.323 0.80 30.76 91 LYS A C 1
ATOM 738 C C B LYS A 1 94 ? 1.430 -51.268 13.380 0.20 31.50 91 LYS A C 1
ATOM 739 O O A LYS A 1 94 ? 2.553 -51.825 13.473 0.80 30.52 91 LYS A O 1
ATOM 740 O O B LYS A 1 94 ? 2.506 -51.765 13.701 0.20 31.06 91 LYS A O 1
ATOM 751 N N . GLY A 1 95 ? 1.331 -50.128 12.705 1.00 30.59 92 GLY A N 1
ATOM 752 C CA . GLY A 1 95 ? 2.509 -49.436 12.197 1.00 32.65 92 GLY A CA 1
ATOM 753 C C . GLY A 1 95 ? 3.392 -48.927 13.326 1.00 30.35 92 GLY A C 1
ATOM 754 O O . GLY A 1 95 ? 4.631 -48.917 13.243 1.00 30.08 92 GLY A O 1
ATOM 755 N N . VAL A 1 96 ? 2.736 -48.456 14.374 1.00 28.97 93 VAL A N 1
ATOM 756 C CA . VAL A 1 96 ? 3.410 -48.023 15.585 1.00 31.49 93 VAL A CA 1
ATOM 757 C C . VAL A 1 96 ? 4.198 -49.202 16.177 1.00 34.09 93 VAL A C 1
ATOM 758 O O . VAL A 1 96 ? 5.372 -49.060 16.527 1.00 28.90 93 VAL A O 1
ATOM 762 N N . SER A 1 97 ? 3.571 -50.374 16.255 1.00 31.37 94 SER A N 1
ATOM 763 C CA . SER A 1 97 ? 4.250 -51.570 16.777 1.00 27.01 94 SER A CA 1
ATOM 764 C C . SER A 1 97 ? 5.426 -51.982 15.916 1.00 27.09 94 SER A C 1
ATOM 765 O O . SER A 1 97 ? 6.477 -52.376 16.425 1.00 29.66 94 SER A O 1
ATOM 768 N N . MET A 1 98 ? 5.250 -51.921 14.603 1.00 27.41 95 MET A N 1
ATOM 769 C CA B MET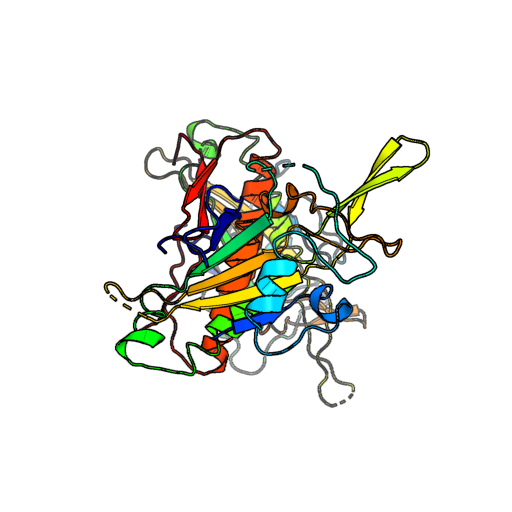 A 1 98 ? 6.310 -52.285 13.670 0.30 30.00 95 MET A CA 1
ATOM 770 C CA C MET A 1 98 ? 6.323 -52.305 13.697 0.50 29.92 95 MET A CA 1
ATOM 771 C CA D MET A 1 98 ? 6.320 -52.304 13.691 0.20 30.02 95 MET A CA 1
ATOM 772 C C . MET A 1 98 ? 7.537 -51.398 13.871 1.00 31.56 95 MET A C 1
ATOM 773 O O . MET A 1 98 ? 8.673 -51.873 13.894 1.00 33.26 95 MET A O 1
ATOM 786 N N . GLN A 1 99 ? 7.289 -50.098 13.996 1.00 32.55 96 GLN A N 1
ATOM 787 C CA . GLN A 1 99 ? 8.354 -49.118 14.183 1.00 31.20 96 GLN A CA 1
ATOM 788 C C . GLN A 1 99 ? 9.076 -49.386 15.505 1.00 30.24 96 GLN A C 1
ATOM 789 O O . GLN A 1 99 ? 10.308 -49.359 15.575 1.00 34.53 96 GLN A O 1
ATOM 795 N N . ALA A 1 100 ? 8.307 -49.661 16.549 1.00 28.93 97 ALA A N 1
ATOM 796 C CA . ALA A 1 100 ? 8.883 -50.006 17.849 1.00 32.17 97 ALA A CA 1
ATOM 797 C C . ALA A 1 100 ? 9.651 -51.322 17.848 1.00 35.18 97 ALA A C 1
ATOM 798 O O . ALA A 1 100 ? 10.786 -51.388 18.331 1.00 37.17 97 ALA A O 1
ATOM 800 N N . LEU A 1 101 ? 9.043 -52.374 17.306 1.00 34.57 98 LEU A N 1
ATOM 801 C CA . LEU A 1 101 ? 9.590 -53.720 17.496 1.00 37.01 98 LEU A CA 1
ATOM 802 C C . LEU A 1 101 ? 10.462 -54.242 16.358 1.00 37.02 98 LEU A C 1
ATOM 803 O O . LEU A 1 101 ? 11.429 -54.950 16.607 1.00 44.92 98 LEU A O 1
ATOM 808 N N . ILE A 1 102 ? 10.123 -53.908 15.116 1.00 34.41 99 ILE A N 1
ATOM 809 C CA . ILE A 1 102 ? 10.943 -54.329 13.977 1.00 36.44 99 ILE A CA 1
ATOM 810 C C . ILE A 1 102 ? 12.082 -53.345 13.721 1.00 41.03 99 ILE A C 1
ATOM 811 O O . ILE A 1 102 ? 13.218 -53.746 13.447 1.00 38.49 99 ILE A O 1
ATOM 816 N N . HIS A 1 103 ? 11.791 -52.052 13.810 1.00 42.65 100 HIS A N 1
ATOM 817 C CA . HIS A 1 103 ? 12.844 -51.062 13.570 1.00 47.77 100 HIS A CA 1
ATOM 818 C C . HIS A 1 103 ? 13.565 -50.673 14.857 1.00 48.15 100 HIS A C 1
ATOM 819 O O . HIS A 1 103 ? 14.529 -49.914 14.829 1.00 54.03 100 HIS A O 1
ATOM 826 N N . GLY A 1 104 ? 13.090 -51.204 15.980 1.00 45.37 101 GLY A N 1
ATOM 827 C CA . GLY A 1 104 ? 13.729 -51.004 17.271 1.00 43.38 101 GLY A CA 1
ATOM 828 C C . GLY A 1 104 ? 13.750 -49.565 17.763 1.00 45.88 101 GLY A C 1
ATOM 829 O O . GLY A 1 104 ? 14.719 -49.140 18.395 1.00 42.66 101 GLY A O 1
ATOM 830 N N . ASP A 1 105 ? 12.683 -48.818 17.489 1.00 42.18 102 ASP A N 1
ATOM 831 C CA . ASP A 1 105 ? 12.623 -47.403 17.849 1.00 39.51 102 ASP A CA 1
ATOM 832 C C . ASP A 1 105 ? 12.191 -47.196 19.304 1.00 38.45 102 ASP A C 1
ATOM 833 O O . ASP A 1 105 ? 11.016 -47.354 19.645 1.00 37.23 102 ASP A O 1
ATOM 838 N N . LYS A 1 106 ? 13.144 -46.822 20.152 1.00 35.00 103 LYS A N 1
ATOM 839 C CA . LYS A 1 106 ? 12.880 -46.639 21.584 1.00 36.24 103 LYS A CA 1
ATOM 840 C C . LYS A 1 106 ? 11.997 -45.433 21.898 1.00 33.47 103 LYS A C 1
ATOM 841 O O . LYS A 1 106 ? 11.399 -45.383 22.969 1.00 35.51 103 LYS A O 1
ATOM 847 N N . THR A 1 107 ? 11.943 -44.456 20.988 1.00 31.53 104 THR A N 1
ATOM 848 C CA . THR A 1 107 ? 11.072 -43.295 21.167 1.00 32.42 104 THR A CA 1
ATOM 849 C C . THR A 1 107 ? 9.629 -43.754 21.229 1.00 31.59 104 THR A C 1
ATOM 850 O O . THR A 1 107 ? 8.831 -43.269 22.028 1.00 33.20 104 THR A O 1
ATOM 854 N N . ILE A 1 108 ? 9.276 -44.686 20.359 1.00 28.03 105 ILE A N 1
ATOM 855 C CA A ILE A 1 108 ? 7.906 -45.217 20.281 0.85 25.59 105 ILE A CA 1
ATOM 856 C CA B ILE A 1 108 ? 7.885 -45.101 20.319 0.15 28.77 105 ILE A CA 1
ATOM 857 C C . ILE A 1 108 ? 7.519 -45.900 21.573 1.00 29.29 105 ILE A C 1
ATOM 858 O O . ILE A 1 108 ? 6.401 -45.768 22.077 1.00 28.82 105 ILE A O 1
ATOM 867 N N . ILE A 1 109 ? 8.456 -46.675 22.101 1.00 27.73 106 ILE A N 1
ATOM 868 C CA . ILE A 1 109 ? 8.215 -47.382 23.347 1.00 30.63 106 ILE A CA 1
ATOM 869 C C . ILE A 1 109 ? 7.917 -46.391 24.465 1.00 28.23 106 ILE A C 1
ATOM 870 O O . ILE A 1 109 ? 6.969 -46.576 25.231 1.00 29.82 106 ILE A O 1
ATOM 875 N N . GLU A 1 110 ? 8.728 -45.335 24.547 1.00 31.05 107 GLU A N 1
ATOM 876 C CA . GLU A 1 110 ? 8.515 -44.275 25.537 1.00 29.08 107 GLU A CA 1
ATOM 877 C C . GLU A 1 110 ? 7.149 -43.586 25.363 1.00 29.19 107 GLU A C 1
ATOM 878 O O . GLU A 1 110 ? 6.455 -43.339 26.342 1.00 29.19 107 GLU A O 1
ATOM 884 N N . ALA A 1 111 ? 6.781 -43.270 24.122 1.00 27.38 108 ALA A N 1
ATOM 885 C CA . ALA A 1 111 ? 5.485 -42.650 23.837 1.00 29.16 108 ALA A CA 1
ATOM 886 C C . ALA A 1 111 ? 4.333 -43.545 24.261 1.00 27.73 108 ALA A C 1
ATOM 887 O O . ALA A 1 111 ? 3.354 -43.083 24.871 1.00 27.33 108 ALA A O 1
ATOM 889 N N . HIS A 1 112 ? 4.434 -44.829 23.925 1.00 24.68 109 HIS A N 1
ATOM 890 C CA . HIS A 1 112 ? 3.416 -45.801 24.330 1.00 27.97 109 HIS A CA 1
ATOM 891 C C . HIS A 1 112 ? 3.267 -45.863 25.858 1.00 27.71 109 HIS A C 1
ATOM 892 O O . HIS A 1 112 ? 2.154 -45.848 26.384 1.00 24.05 109 HIS A O 1
ATOM 899 N N . GLU A 1 113 ? 4.372 -45.894 26.588 1.00 28.13 110 GLU A N 1
ATOM 900 C CA A GLU A 1 113 ? 4.245 -45.969 28.040 0.70 31.23 110 GLU A CA 1
ATOM 901 C CA B GLU A 1 113 ? 4.323 -45.929 28.050 0.30 31.29 110 GLU A CA 1
ATOM 902 C C . GLU A 1 113 ? 3.714 -44.663 28.649 1.00 28.80 110 GLU A C 1
ATOM 903 O O . GLU A 1 113 ? 2.989 -44.711 29.641 1.00 30.51 110 GLU A O 1
ATOM 914 N N . LYS A 1 114 ? 4.034 -43.516 28.053 1.00 26.58 111 LYS A N 1
ATOM 915 C CA . LYS A 1 114 ? 3.464 -42.252 28.530 1.00 24.46 111 LYS A CA 1
ATOM 916 C C . LYS A 1 114 ? 1.948 -42.261 28.316 1.00 26.99 111 LYS A C 1
ATOM 917 O O . LYS A 1 114 ? 1.179 -41.794 29.160 1.00 24.74 111 LYS A O 1
ATOM 923 N N . ALA A 1 115 ? 1.529 -42.818 27.186 1.00 24.31 112 ALA A N 1
ATOM 924 C CA . ALA A 1 115 ? 0.106 -42.916 26.854 1.00 26.17 112 ALA A CA 1
ATOM 925 C C . ALA A 1 115 ? -0.653 -43.846 27.808 1.00 29.55 112 ALA A C 1
ATOM 926 O O . ALA A 1 115 ? -1.779 -43.538 28.241 1.00 24.96 112 ALA A O 1
ATOM 928 N N . VAL A 1 116 ? -0.047 -44.993 28.120 1.00 25.60 113 VAL A N 1
ATOM 929 C CA . VAL A 1 116 ? -0.616 -45.898 29.118 1.00 26.53 113 VAL A CA 1
ATOM 930 C C . VAL A 1 116 ? -0.736 -45.184 30.462 1.00 26.17 113 VAL A C 1
ATOM 931 O O . VAL A 1 116 ? -1.781 -45.234 31.120 1.00 25.76 113 VAL A O 1
ATOM 935 N N . ALA A 1 117 ? 0.336 -44.517 30.869 1.00 24.78 114 ALA A N 1
ATOM 936 C CA . ALA A 1 117 ? 0.346 -43.791 32.133 1.00 26.01 114 ALA A CA 1
ATOM 937 C C . ALA A 1 117 ? -0.744 -42.718 32.224 1.00 25.54 114 ALA A C 1
ATOM 938 O O . ALA A 1 117 ? -1.366 -42.571 33.264 1.00 27.76 114 ALA A O 1
ATOM 940 N N . ALA A 1 118 ? -0.961 -41.966 31.143 1.00 25.23 115 ALA A N 1
ATOM 941 C CA . ALA A 1 118 ? -2.060 -41.006 31.075 1.00 25.89 115 ALA A CA 1
ATOM 942 C C . ALA A 1 118 ? -3.421 -41.674 31.232 1.00 25.45 115 ALA A C 1
ATOM 943 O O . ALA A 1 118 ? -4.277 -41.183 31.965 1.00 28.88 115 ALA A O 1
ATOM 945 N N . ALA A 1 119 ? -3.636 -42.787 30.533 1.00 24.39 116 ALA A N 1
ATOM 946 C CA . ALA A 1 119 ? -4.899 -43.520 30.666 1.00 25.01 116 ALA A CA 1
ATOM 947 C C . ALA A 1 119 ? -5.070 -44.056 32.090 1.00 26.05 116 ALA A C 1
ATOM 948 O O . ALA A 1 119 ? -6.170 -44.022 32.655 1.00 22.99 116 ALA A O 1
ATOM 950 N N . VAL A 1 120 ? -3.979 -44.531 32.692 1.00 24.58 117 VAL A N 1
ATOM 951 C CA . VAL A 1 120 ? -4.061 -44.968 34.088 1.00 24.77 117 VAL A CA 1
ATOM 952 C C . VAL A 1 120 ? -4.466 -43.807 35.007 1.00 29.58 117 VAL A C 1
ATOM 953 O O . VAL A 1 120 ? -5.308 -43.975 35.890 1.00 30.52 117 VAL A O 1
ATOM 957 N N A ARG A 1 121 ? -3.887 -42.629 34.788 0.70 28.79 118 ARG A N 1
ATOM 958 N N B ARG A 1 121 ? -3.864 -42.643 34.791 0.30 29.27 118 ARG A N 1
ATOM 959 C CA A ARG A 1 121 ? -4.277 -41.450 35.569 0.70 30.89 118 ARG A CA 1
ATOM 960 C CA B ARG A 1 121 ? -4.280 -41.440 35.502 0.30 30.92 118 ARG A CA 1
ATOM 961 C C A ARG A 1 121 ? -5.765 -41.092 35.396 0.70 30.35 118 ARG A C 1
ATOM 962 C C B ARG A 1 121 ? -5.787 -41.249 35.410 0.30 30.46 118 ARG A C 1
ATOM 963 O O A ARG A 1 121 ? -6.413 -40.669 36.353 0.70 30.37 118 ARG A O 1
ATOM 964 O O B ARG A 1 121 ? -6.468 -41.106 36.425 0.30 30.92 118 ARG A O 1
ATOM 979 N N . GLU A 1 122 ? -6.300 -41.249 34.186 1.00 30.98 119 GLU A N 1
ATOM 980 C CA . GLU A 1 122 ? -7.737 -41.050 33.963 1.00 33.50 119 GLU A CA 1
ATOM 981 C C . GLU A 1 122 ? -8.555 -42.101 34.689 1.00 32.47 119 GLU A C 1
ATOM 982 O O . GLU A 1 122 ? -9.602 -41.790 35.265 1.00 35.75 119 GLU A O 1
ATOM 988 N N . ALA A 1 123 ? -8.100 -43.351 34.639 1.00 29.29 120 ALA A N 1
ATOM 989 C CA . ALA A 1 123 ? -8.834 -44.436 35.284 1.00 27.67 120 ALA A CA 1
ATOM 990 C C . ALA A 1 123 ? -8.983 -44.164 36.773 1.00 30.49 120 ALA A C 1
ATOM 991 O O . ALA A 1 123 ? -10.001 -44.505 37.375 1.00 30.82 120 ALA A O 1
ATOM 993 N N . GLU A 1 124 ? -7.969 -43.534 37.360 1.00 30.21 121 GLU A N 1
ATOM 994 C CA A GLU A 1 124 ? -7.932 -43.259 38.795 0.60 30.00 121 GLU A CA 1
ATOM 995 C CA B GLU A 1 124 ? -7.980 -43.303 38.797 0.40 29.87 121 GLU A CA 1
ATOM 996 C C . GLU A 1 124 ? -9.088 -42.360 39.217 1.00 30.25 121 GLU A C 1
ATOM 997 O O . GLU A 1 124 ? -9.569 -42.439 40.345 1.00 30.49 121 GLU A O 1
ATOM 1008 N N . LYS A 1 125 ? -9.502 -41.486 38.303 1.00 31.41 122 LYS A N 1
ATOM 1009 C CA . LYS A 1 125 ? -10.615 -40.575 38.560 1.00 32.62 122 LYS A CA 1
ATOM 1010 C C . LYS A 1 125 ? -11.910 -41.347 38.794 1.00 36.14 122 LYS A C 1
ATOM 1011 O O . LYS A 1 125 ? -12.872 -40.803 39.347 1.00 35.39 122 LYS A O 1
ATOM 1017 N N . LEU A 1 126 ? -11.926 -42.609 38.362 1.00 33.82 123 LEU A N 1
ATOM 1018 C CA . LEU A 1 126 ? -13.122 -43.454 38.417 1.00 34.20 123 LEU A CA 1
ATOM 1019 C C . LEU A 1 126 ? -13.120 -44.383 39.621 1.00 31.21 123 LEU A C 1
ATOM 1020 O O . LEU A 1 126 ? -14.038 -45.183 39.795 1.00 31.95 123 LEU A O 1
ATOM 1025 N N . ALA A 1 127 ? -12.073 -44.305 40.437 1.00 29.60 124 ALA A N 1
ATOM 1026 C CA . ALA A 1 127 ? -11.966 -45.185 41.599 1.00 30.70 124 ALA A CA 1
ATOM 1027 C C . ALA A 1 127 ? -13.043 -44.844 42.632 1.00 32.94 124 ALA A C 1
ATOM 1028 O O . ALA A 1 127 ? -13.264 -43.674 42.947 1.00 34.59 124 ALA A O 1
ATOM 1030 N N . GLN A 1 128 ? -13.707 -45.870 43.149 1.00 31.56 125 GLN A N 1
ATOM 1031 C CA . GLN A 1 128 ? -14.764 -45.688 44.141 1.00 32.87 125 GLN A CA 1
ATOM 1032 C C . GLN A 1 128 ? -14.773 -46.835 45.129 1.00 36.13 125 GLN A C 1
ATOM 1033 O O . GLN A 1 128 ? -14.318 -47.937 44.824 1.00 34.97 125 GLN A O 1
ATOM 1039 N N . ALA A 1 129 ? -15.297 -46.570 46.319 1.00 36.84 126 ALA A N 1
ATOM 1040 C CA . ALA A 1 129 ? -15.462 -47.599 47.322 1.00 38.35 126 ALA A CA 1
ATOM 1041 C C . ALA A 1 129 ? -16.792 -47.386 48.029 1.00 45.84 126 ALA A C 1
ATOM 1042 O O . ALA A 1 129 ? -17.280 -46.261 48.128 1.00 45.21 126 ALA A O 1
ATOM 1044 N N . ARG A 1 130 ? -17.384 -48.472 48.509 1.00 49.27 127 ARG A N 1
ATOM 1045 C CA . ARG A 1 130 ? -18.603 -48.364 49.297 1.00 53.62 127 ARG A CA 1
ATOM 1046 C C . ARG A 1 130 ? -18.230 -48.066 50.741 1.00 52.31 127 ARG A C 1
ATOM 1047 O O . ARG A 1 130 ? -17.211 -48.550 51.244 1.00 52.21 127 ARG A O 1
ATOM 1055 N N . THR A 1 131 ? -19.041 -47.242 51.396 1.00 54.41 128 THR A N 1
ATOM 1056 C CA A THR A 1 131 ? -18.831 -46.896 52.797 0.70 56.74 128 THR A CA 1
ATOM 1057 C CA B THR A 1 131 ? -18.833 -46.928 52.804 0.30 56.87 128 THR A CA 1
ATOM 1058 C C . THR A 1 131 ? -20.162 -46.942 53.544 1.00 59.41 128 THR A C 1
ATOM 1059 O O . THR A 1 131 ? -21.228 -46.929 52.927 1.00 57.57 128 THR A O 1
ATOM 1066 N N . THR A 1 132 ? -20.094 -46.984 54.869 1.00 63.07 129 THR A N 1
ATOM 1067 C CA . THR A 1 132 ? -21.298 -46.969 55.691 1.00 73.09 129 THR A CA 1
ATOM 1068 C C . THR A 1 132 ? -21.291 -45.766 56.635 1.00 79.62 129 THR A C 1
ATOM 1069 O O . THR A 1 132 ? -20.458 -45.682 57.541 1.00 83.17 129 THR A O 1
ATOM 1071 N N . ARG A 1 133 ? -22.217 -44.835 56.412 1.00 80.85 130 ARG A N 1
ATOM 1072 C CA . ARG A 1 133 ? -22.353 -43.657 57.266 1.00 82.95 130 ARG A CA 1
ATOM 1073 C C . ARG A 1 133 ? -23.738 -43.592 57.913 1.00 86.28 130 ARG A C 1
ATOM 1074 O O . ARG A 1 133 ? -23.956 -44.125 59.004 1.00 88.89 130 ARG A O 1
ATOM 1076 N N . LYS A 1 136 ? -26.650 -46.506 56.401 1.00 76.61 133 LYS A N 1
ATOM 1077 C CA . LYS A 1 136 ? -26.734 -45.805 55.123 1.00 73.89 133 LYS A CA 1
ATOM 1078 C C . LYS A 1 136 ? -25.495 -46.056 54.259 1.00 72.91 133 LYS A C 1
ATOM 1079 O O . LYS A 1 136 ? -24.374 -45.739 54.659 1.00 72.42 133 LYS A O 1
ATOM 1081 N N . SER A 1 137 ? -25.705 -46.630 53.078 1.00 71.63 134 SER A N 1
ATOM 1082 C CA . SER A 1 137 ? -24.612 -46.900 52.151 1.00 71.52 134 SER A CA 1
ATOM 1083 C C . SER A 1 137 ? -24.200 -45.630 51.412 1.00 69.46 134 SER A C 1
ATOM 1084 O O . SER A 1 137 ? -25.042 -44.935 50.839 1.00 68.18 134 SER A O 1
ATOM 1086 N N . VAL A 1 138 ? -22.902 -45.333 51.427 1.00 63.17 135 VAL A N 1
ATOM 1087 C CA . VAL A 1 138 ? -22.389 -44.143 50.762 1.00 57.36 135 VAL A CA 1
ATOM 1088 C C . VAL A 1 138 ? -21.194 -44.478 49.879 1.00 51.80 135 VAL A C 1
ATOM 1089 O O . VAL A 1 138 ? -20.248 -45.126 50.322 1.00 53.89 135 VAL A O 1
ATOM 1093 N N . THR A 1 139 ? -21.249 -44.038 48.629 1.00 45.76 136 THR A N 1
ATOM 1094 C CA . THR A 1 139 ? -20.162 -44.273 47.684 1.00 47.10 136 THR A CA 1
ATOM 1095 C C . THR A 1 139 ? -19.150 -43.132 47.696 1.00 44.39 136 THR A C 1
ATOM 1096 O O . THR A 1 139 ? -19.482 -41.979 47.426 1.00 47.68 136 THR A O 1
ATOM 1100 N N . GLN A 1 140 ? -17.907 -43.478 47.997 1.00 43.43 137 GLN A N 1
ATOM 1101 C CA . GLN A 1 140 ? -16.833 -42.508 48.132 1.00 41.46 137 GLN A CA 1
ATOM 1102 C C . GLN A 1 140 ? -15.928 -42.521 46.897 1.00 42.84 137 GLN A C 1
ATOM 1103 O O . GLN A 1 140 ? -15.475 -43.585 46.468 1.00 38.63 137 GLN A O 1
ATOM 1109 N N . ASN A 1 141 ? -15.693 -41.347 46.314 1.00 37.71 138 ASN A N 1
ATOM 1110 C CA . ASN A 1 141 ? -14.650 -41.186 45.298 1.00 36.13 138 ASN A CA 1
ATOM 1111 C C . ASN A 1 141 ? -13.294 -41.184 46.000 1.00 36.88 138 ASN A C 1
ATOM 1112 O O . ASN A 1 141 ? -13.016 -40.305 46.822 1.00 38.59 138 ASN A O 1
ATOM 1117 N N . THR A 1 142 ? -12.456 -42.170 45.694 1.00 34.08 139 THR A N 1
ATOM 1118 C CA . THR A 1 142 ? -11.216 -42.358 46.439 1.00 33.49 139 THR A CA 1
ATOM 1119 C C . THR A 1 142 ? -9.997 -41.886 45.643 1.00 30.85 139 THR A C 1
ATOM 1120 O O . THR A 1 142 ? -8.933 -41.630 46.208 1.00 33.40 139 THR A O 1
ATOM 1124 N N . ASN A 1 143 ? -10.167 -41.812 44.331 1.00 31.92 140 ASN A N 1
ATOM 1125 C CA . ASN A 1 143 ? -9.147 -41.333 43.402 1.00 34.79 140 ASN A CA 1
ATOM 1126 C C . ASN A 1 143 ? -7.773 -41.990 43.530 1.00 34.46 140 ASN A C 1
ATOM 1127 O O . ASN A 1 143 ? -6.754 -41.334 43.340 1.00 35.24 140 ASN A O 1
ATOM 1132 N N . ASN A 1 144 ? -7.743 -43.273 43.866 1.00 29.75 141 ASN A N 1
ATOM 1133 C CA . ASN A 1 144 ? -6.478 -43.999 43.949 1.00 33.13 141 ASN A CA 1
ATOM 1134 C C . ASN A 1 144 ? -6.615 -45.463 43.532 1.00 33.08 141 ASN A C 1
ATOM 1135 O O . ASN A 1 144 ? -7.548 -46.156 43.938 1.00 31.97 141 ASN A O 1
ATOM 1140 N N . LEU A 1 145 ? -5.690 -45.908 42.692 1.00 27.76 142 LEU A N 1
ATOM 1141 C CA . LEU A 1 145 ? -5.626 -47.291 42.246 1.00 28.67 142 LEU A CA 1
ATOM 1142 C C . LEU A 1 145 ? -4.245 -47.844 42.531 1.00 30.62 142 LEU A C 1
ATOM 1143 O O . LEU A 1 145 ? -3.297 -47.080 42.697 1.00 34.32 142 LEU A O 1
ATOM 1148 N N . VAL A 1 146 ? -4.140 -49.168 42.600 1.00 26.72 143 VAL A N 1
ATOM 1149 C CA . VAL A 1 146 ? -2.855 -49.850 42.665 1.00 27.92 143 VAL A CA 1
ATOM 1150 C C . VAL A 1 146 ? -2.726 -50.619 41.364 1.00 30.61 143 VAL A C 1
ATOM 1151 O O . VAL A 1 146 ? -3.536 -51.501 41.079 1.00 28.93 143 VAL A O 1
ATOM 1155 N N . VAL A 1 147 ? -1.715 -50.275 40.575 1.00 30.44 144 VAL A N 1
ATOM 1156 C CA . VAL A 1 147 ? -1.586 -50.798 39.225 1.00 28.05 144 VAL A CA 1
ATOM 1157 C C . VAL A 1 147 ? -0.189 -51.352 38.992 1.00 31.10 144 VAL A C 1
ATOM 1158 O O . VAL A 1 147 ? 0.800 -50.684 39.273 1.00 30.97 144 VAL A O 1
ATOM 1162 N N . ALA A 1 148 ? -0.114 -52.579 38.486 1.00 26.00 145 ALA A N 1
ATOM 1163 C CA . ALA A 1 148 ? 1.158 -53.158 38.082 1.00 28.63 145 ALA A CA 1
ATOM 1164 C C . ALA A 1 148 ? 1.118 -53.294 36.566 1.00 27.69 145 ALA A C 1
ATOM 1165 O O . ALA A 1 148 ? 0.226 -53.947 36.031 1.00 28.43 145 ALA A O 1
ATOM 1167 N N . THR A 1 149 ? 2.058 -52.659 35.872 1.00 26.66 146 THR A N 1
ATOM 1168 C CA . THR A 1 149 ? 2.071 -52.711 34.416 1.00 24.60 146 THR A CA 1
ATOM 1169 C C . THR A 1 149 ? 3.153 -53.637 33.918 1.00 24.99 146 THR A C 1
ATOM 1170 O O . THR A 1 149 ? 4.248 -53.703 34.494 1.00 28.88 146 THR A O 1
ATOM 1174 N N . PHE A 1 150 ? 2.839 -54.356 32.847 1.00 25.51 147 PHE A N 1
ATOM 1175 C CA . PHE A 1 150 ? 3.771 -55.276 32.228 1.00 27.60 147 PHE A CA 1
ATOM 1176 C C . PHE A 1 150 ? 3.779 -55.005 30.738 1.00 27.59 147 PHE A C 1
ATOM 1177 O O . PHE A 1 150 ? 2.751 -55.158 30.078 1.00 27.23 147 PHE A O 1
ATOM 1185 N N . ARG A 1 151 ? 4.927 -54.606 30.204 1.00 25.93 148 ARG A N 1
ATOM 1186 C CA . ARG A 1 151 ? 5.013 -54.395 28.766 1.00 31.51 148 ARG A CA 1
ATOM 1187 C C . ARG A 1 151 ? 5.383 -55.675 28.043 1.00 31.80 148 ARG A C 1
ATOM 1188 O O . ARG A 1 151 ? 6.320 -56.380 28.432 1.00 35.74 148 ARG A O 1
ATOM 1196 N N . HIS A 1 152 ? 4.628 -55.977 26.995 1.00 31.26 149 HIS A N 1
ATOM 1197 C CA . HIS A 1 152 ? 4.929 -57.109 26.139 1.00 36.03 149 HIS A CA 1
ATOM 1198 C C . HIS A 1 152 ? 5.346 -56.648 24.752 1.00 37.49 149 HIS A C 1
ATOM 1199 O O . HIS A 1 152 ? 4.657 -55.862 24.103 1.00 31.72 149 HIS A O 1
ATOM 1206 N N . GLU A 1 153 ? 6.506 -57.120 24.319 1.00 37.51 150 GLU A N 1
ATOM 1207 C CA . GLU A 1 153 ? 7.026 -56.756 23.012 1.00 39.45 150 GLU A CA 1
ATOM 1208 C C . GLU A 1 153 ? 7.082 -58.013 22.151 1.00 45.21 150 GLU A C 1
ATOM 1209 O O . GLU A 1 153 ? 8.048 -58.778 22.202 1.00 47.15 150 GLU A O 1
ATOM 1215 N N . THR A 1 154 ? 6.019 -58.239 21.387 1.00 48.69 151 THR A N 1
ATOM 1216 C CA . THR A 1 154 ? 5.965 -59.377 20.474 1.00 58.56 151 THR A CA 1
ATOM 1217 C C . THR A 1 154 ? 6.636 -58.996 19.168 1.00 62.70 151 THR A C 1
ATOM 1218 O O . THR A 1 154 ? 5.972 -58.540 18.235 1.00 57.35 151 THR A O 1
ATOM 1222 N N . SER A 1 155 ? 7.952 -59.187 19.114 1.00 68.05 152 SER A N 1
ATOM 1223 C CA . SER A 1 155 ? 8.759 -58.733 17.987 1.00 77.71 152 SER A CA 1
ATOM 1224 C C . SER A 1 155 ? 8.903 -59.801 16.910 1.00 86.62 152 SER A C 1
ATOM 1225 O O . SER A 1 155 ? 10.016 -60.173 16.533 1.00 89.93 152 SER A O 1
ATOM 1227 N N . ARG A 1 156 ? 7.771 -60.292 16.420 1.00 89.69 153 ARG A N 1
ATOM 1228 C CA . ARG A 1 156 ? 7.767 -61.247 15.323 1.00 93.60 153 ARG A CA 1
ATOM 1229 C C . ARG A 1 156 ? 7.582 -60.487 14.018 1.00 97.74 153 ARG A C 1
ATOM 1230 O O . ARG A 1 156 ? 6.840 -59.506 13.967 1.00 97.94 153 ARG A O 1
ATOM 1238 N N . ALA A 1 157 ? 8.265 -60.932 12.968 1.00 101.35 154 ALA A N 1
ATOM 1239 C CA . ALA A 1 157 ? 8.160 -60.289 11.663 1.00 103.31 154 ALA A CA 1
ATOM 1240 C C . ALA A 1 157 ? 6.717 -60.313 11.177 1.00 102.86 154 ALA A C 1
ATOM 1241 O O . ALA A 1 157 ? 6.273 -59.408 10.468 1.00 103.44 154 ALA A O 1
ATOM 1243 N N . LEU A 1 158 ? 5.989 -61.356 11.567 1.00 101.19 155 LEU A N 1
ATOM 1244 C CA . LEU A 1 158 ? 4.585 -61.497 11.202 1.00 98.37 155 LEU A CA 1
ATOM 1245 C C . LEU A 1 158 ? 3.682 -60.857 12.252 1.00 90.38 155 LEU A C 1
ATOM 1246 O O . LEU A 1 158 ? 3.327 -61.485 13.249 1.00 91.56 155 LEU A O 1
ATOM 1251 N N . ASP A 1 159 ? 3.324 -59.599 12.024 1.00 80.88 156 ASP A N 1
ATOM 1252 C CA . ASP A 1 159 ? 2.366 -58.901 12.874 1.00 72.18 156 ASP A CA 1
ATOM 1253 C C . ASP A 1 159 ? 2.935 -58.530 14.249 1.00 56.32 156 ASP A C 1
ATOM 1254 O O . ASP A 1 159 ? 2.500 -59.059 15.271 1.00 49.35 156 ASP A O 1
ATOM 1259 N N . PRO A 1 160 ? 3.912 -57.615 14.273 1.00 49.65 157 PRO A N 1
ATOM 1260 C CA . PRO A 1 160 ? 4.457 -57.098 15.531 1.00 45.42 157 PRO A CA 1
ATOM 1261 C C . PRO A 1 160 ? 3.360 -56.499 16.398 1.00 37.24 157 PRO A C 1
ATOM 1262 O O . PRO A 1 160 ? 2.462 -55.820 15.888 1.00 31.75 157 PRO A O 1
ATOM 1266 N N . ASP A 1 161 ? 3.447 -56.729 17.704 1.00 35.04 158 ASP A N 1
ATOM 1267 C CA . ASP A 1 161 ? 2.411 -56.283 18.624 1.00 33.36 158 ASP A CA 1
ATOM 1268 C C . ASP A 1 161 ? 3.050 -55.699 19.877 1.00 31.76 158 ASP A C 1
ATOM 1269 O O . ASP A 1 161 ? 3.633 -56.425 20.681 1.00 35.14 158 ASP A O 1
ATOM 1274 N N . LEU A 1 162 ? 2.972 -54.381 20.015 1.00 27.87 159 LEU A N 1
ATOM 1275 C CA . LEU A 1 162 ? 3.402 -53.715 21.240 1.00 26.32 159 LEU A CA 1
ATOM 1276 C C . LEU A 1 162 ? 2.180 -53.442 22.100 1.00 27.55 159 LEU A C 1
ATOM 1277 O O . LEU A 1 162 ? 1.224 -52.808 21.661 1.00 27.26 159 LEU A O 1
ATOM 1282 N N . HIS A 1 163 ? 2.210 -53.921 23.334 1.00 26.74 160 HIS A N 1
ATOM 1283 C CA . HIS A 1 163 ? 1.117 -53.642 24.246 1.00 24.01 160 HIS A CA 1
ATOM 1284 C C . HIS A 1 163 ? 1.587 -53.686 25.686 1.00 26.93 160 HIS A C 1
ATOM 1285 O O . HIS A 1 163 ? 2.651 -54.242 25.990 1.00 25.53 160 HIS A O 1
ATOM 1292 N N . THR A 1 164 ? 0.793 -53.096 26.571 1.00 25.70 161 THR A N 1
ATOM 1293 C CA . THR A 1 164 ? 1.097 -53.119 27.992 1.00 22.26 161 THR A CA 1
ATOM 1294 C C . THR A 1 164 ? -0.132 -53.593 28.748 1.00 30.11 161 THR A C 1
ATOM 1295 O O . THR A 1 164 ? -1.245 -53.114 28.499 1.00 25.11 161 THR A O 1
ATOM 1299 N N . HIS A 1 165 ? 0.066 -54.564 29.639 1.00 26.35 162 HIS A N 1
ATOM 1300 C CA . HIS A 1 165 ? -0.989 -54.979 30.546 1.00 29.25 162 HIS A CA 1
ATOM 1301 C C . HIS A 1 165 ? -0.927 -54.103 31.777 1.00 26.55 162 HIS A C 1
ATOM 1302 O O . HIS A 1 165 ? 0.041 -54.172 32.529 1.00 30.47 162 HIS A O 1
ATOM 1309 N N . ALA A 1 166 ? -1.949 -53.285 31.994 1.00 24.58 163 ALA A N 1
ATOM 1310 C CA . ALA A 1 166 ? -1.982 -52.463 33.194 1.00 22.44 163 ALA A CA 1
ATOM 1311 C C . ALA A 1 166 ? -2.938 -53.146 34.158 1.00 26.78 163 ALA A C 1
ATOM 1312 O O . ALA A 1 166 ? -4.164 -53.008 34.039 1.00 26.50 163 ALA A O 1
ATOM 1314 N N . PHE A 1 167 ? -2.391 -53.919 35.091 1.00 27.37 164 PHE A N 1
ATOM 1315 C CA . PHE A 1 167 ? -3.253 -54.675 35.983 1.00 28.30 164 PHE A CA 1
ATOM 1316 C C . PHE A 1 167 ? -3.685 -53.830 37.168 1.00 27.32 164 PHE A C 1
ATOM 1317 O O . PHE A 1 167 ? -2.884 -53.514 38.043 1.00 25.60 164 PHE A O 1
ATOM 1325 N N . VAL A 1 168 ? -4.965 -53.480 37.183 1.00 28.42 165 VAL A N 1
ATOM 1326 C CA . VAL A 1 168 ? -5.565 -52.734 38.274 1.00 27.32 165 VAL A CA 1
ATOM 1327 C C . VAL A 1 168 ? -6.015 -53.697 39.366 1.00 29.46 165 VAL A C 1
ATOM 1328 O O . VAL A 1 168 ? -6.932 -54.494 39.161 1.00 29.72 165 VAL A O 1
ATOM 1332 N N . MET A 1 169 ? -5.371 -53.617 40.528 1.00 27.34 166 MET A N 1
ATOM 1333 C CA . MET A 1 169 ? -5.745 -54.456 41.65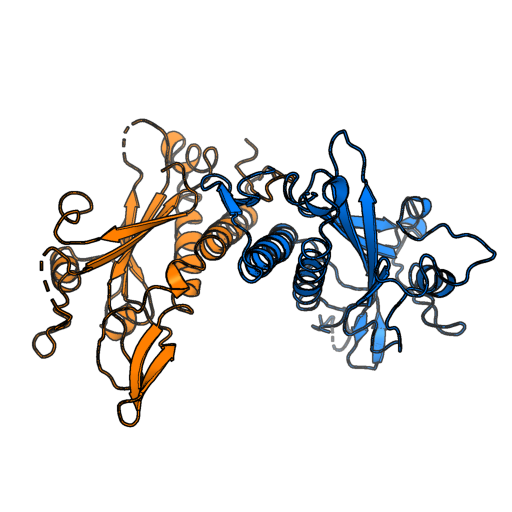9 1.00 29.49 166 MET A CA 1
ATOM 1334 C C . MET A 1 169 ? -7.173 -54.126 42.094 1.00 29.53 166 MET A C 1
ATOM 1335 O O . MET A 1 169 ? -7.612 -52.986 41.961 1.00 29.78 166 MET A O 1
ATOM 1340 N N . ASN A 1 170 ? -7.895 -55.114 42.613 1.00 30.30 167 ASN A N 1
ATOM 1341 C CA . ASN A 1 170 ? -9.241 -54.854 43.126 1.00 27.01 167 ASN A CA 1
ATOM 1342 C C . ASN A 1 170 ? -9.163 -54.299 44.541 1.00 29.91 167 ASN A C 1
ATOM 1343 O O . ASN A 1 170 ? -9.537 -54.965 45.508 1.00 31.49 167 ASN A O 1
ATOM 1348 N N . MET A 1 171 ? -8.661 -53.076 44.654 1.00 31.10 168 MET A N 1
ATOM 1349 C CA . MET A 1 171 ? -8.490 -52.434 45.952 1.00 29.74 168 MET A CA 1
ATOM 1350 C C . MET A 1 171 ? -8.385 -50.922 45.777 1.00 34.17 168 MET A C 1
ATOM 1351 O O . MET A 1 171 ? -8.015 -50.420 44.716 1.00 31.46 168 MET A O 1
ATOM 1356 N N . THR A 1 172 ? -8.730 -50.195 46.827 1.00 33.38 169 THR A N 1
ATOM 1357 C CA . THR A 1 172 ? -8.531 -48.761 46.833 1.00 32.08 169 THR A CA 1
ATOM 1358 C C . THR A 1 172 ? -8.507 -48.345 48.291 1.00 36.76 169 THR A C 1
ATOM 1359 O O . THR A 1 172 ? -9.166 -48.963 49.131 1.00 37.34 169 THR A O 1
ATOM 1363 N N . GLN A 1 173 ? -7.707 -47.335 48.598 1.00 35.50 170 GLN A N 1
ATOM 1364 C CA . GLN A 1 173 ? -7.592 -46.854 49.969 1.00 38.55 170 GLN A CA 1
ATOM 1365 C C . GLN A 1 173 ? -8.667 -45.820 50.259 1.00 39.10 170 GLN A C 1
ATOM 1366 O O . GLN A 1 173 ? -8.776 -44.819 49.553 1.00 41.03 170 GLN A O 1
ATOM 1372 N N . ARG A 1 174 ? -9.470 -46.076 51.289 1.00 38.89 171 ARG A N 1
ATOM 1373 C CA . ARG A 1 174 ? -10.555 -45.171 51.652 1.00 40.67 171 ARG A CA 1
ATOM 1374 C C . ARG A 1 174 ? -10.017 -43.979 52.449 1.00 42.62 171 ARG A C 1
ATOM 1375 O O . ARG A 1 174 ? -8.852 -43.954 52.856 1.00 42.45 171 ARG A O 1
ATOM 1383 N N . GLU A 1 175 ? -10.884 -43.000 52.677 1.00 40.03 172 GLU A N 1
ATOM 1384 C CA . GLU A 1 175 ? -10.535 -41.842 53.482 1.00 48.15 172 GLU A CA 1
ATOM 1385 C C . GLU A 1 175 ? -10.055 -42.262 54.874 1.00 52.08 172 GLU A C 1
ATOM 1386 O O . GLU A 1 175 ? -9.152 -41.642 55.431 1.00 56.77 172 GLU A O 1
ATOM 1392 N N . ASP A 1 176 ? -10.646 -43.318 55.430 1.00 47.69 173 ASP A N 1
ATOM 1393 C CA . ASP A 1 176 ? -10.282 -43.767 56.773 1.00 50.20 173 ASP A CA 1
ATOM 1394 C C . ASP A 1 176 ? -8.995 -44.585 56.785 1.00 48.77 173 ASP A C 1
ATOM 1395 O O . ASP A 1 176 ? -8.614 -45.137 57.815 1.00 46.61 173 ASP A O 1
ATOM 1400 N N . GLY A 1 177 ? -8.324 -44.659 55.643 1.00 46.07 174 GLY A N 1
ATOM 1401 C CA . GLY A 1 177 ? -7.065 -45.377 55.558 1.00 49.21 174 GLY A CA 1
ATOM 1402 C C . GLY A 1 177 ? -7.236 -46.863 55.300 1.00 49.23 174 GLY A C 1
ATOM 1403 O O . GLY A 1 177 ? -6.254 -47.590 55.123 1.00 42.14 174 GLY A O 1
ATOM 1404 N N . GLN A 1 178 ? -8.487 -47.313 55.275 1.00 49.74 175 GLN A N 1
ATOM 1405 C CA . GLN A 1 178 ? -8.790 -48.730 55.095 1.00 49.54 175 GLN A CA 1
ATOM 1406 C C . GLN A 1 178 ? -8.816 -49.122 53.625 1.00 44.25 175 GLN A C 1
ATOM 1407 O O . GLN A 1 178 ? -9.376 -48.411 52.793 1.00 39.43 175 GLN A O 1
ATOM 1413 N N . TRP A 1 179 ? -8.195 -50.255 53.315 1.00 42.99 176 TRP A N 1
ATOM 1414 C CA . TRP A 1 179 ? -8.188 -50.781 51.954 1.00 43.48 176 TRP A CA 1
ATOM 1415 C C . TRP A 1 179 ? -9.449 -51.598 51.707 1.00 42.99 176 TRP A C 1
ATOM 1416 O O . TRP A 1 179 ? -9.755 -52.518 52.463 1.00 43.31 176 TRP A O 1
ATOM 1427 N N . ARG A 1 180 ? -10.183 -51.256 50.654 1.00 39.28 177 ARG A N 1
ATOM 1428 C CA . ARG A 1 180 ? -11.421 -51.957 50.346 1.00 39.06 177 ARG A CA 1
ATOM 1429 C C . ARG A 1 180 ? -11.515 -52.271 48.864 1.00 36.58 177 ARG A C 1
ATOM 1430 O O . ARG A 1 180 ? -10.790 -51.700 48.048 1.00 35.04 177 ARG A O 1
ATOM 1438 N N . ALA A 1 181 ? -12.418 -53.175 48.511 1.00 34.94 178 ALA A N 1
ATOM 1439 C CA . ALA A 1 181 ? -12.591 -53.531 47.110 1.00 33.49 178 ALA A CA 1
ATOM 1440 C C . ALA A 1 181 ? -13.053 -52.318 46.323 1.00 32.71 178 ALA A C 1
ATOM 1441 O O . ALA A 1 181 ? -13.767 -51.470 46.842 1.00 37.50 178 ALA A O 1
ATOM 1443 N N . LEU A 1 182 ? -12.612 -52.233 45.074 1.00 29.48 179 LEU A N 1
ATOM 1444 C CA A LEU A 1 182 ? -13.083 -51.209 44.147 0.50 32.55 179 LEU A CA 1
ATOM 1445 C CA B LEU A 1 182 ? -13.070 -51.203 44.162 0.50 32.54 179 LEU A CA 1
ATOM 1446 C C . LEU A 1 182 ? -14.533 -51.457 43.777 1.00 40.79 179 LEU A C 1
ATOM 1447 O O . LEU A 1 182 ? -14.948 -52.605 43.590 1.00 43.24 179 LEU A O 1
ATOM 1456 N N . LYS A 1 183 ? -15.310 -50.387 43.677 1.00 40.09 180 LYS A N 1
ATOM 1457 C CA . LYS A 1 183 ? -16.636 -50.475 43.086 1.00 45.04 180 LYS A CA 1
ATOM 1458 C C . LYS A 1 183 ? -16.397 -50.184 41.603 1.00 45.25 180 LYS A C 1
ATOM 1459 O O . LYS A 1 183 ? -16.182 -49.032 41.224 1.00 43.11 180 LYS A O 1
ATOM 1465 N N . ASN A 1 184 ? -16.403 -51.231 40.774 1.00 41.00 181 ASN A N 1
ATOM 1466 C CA . ASN A 1 184 ? -15.911 -51.138 39.391 1.00 37.67 181 ASN A CA 1
ATOM 1467 C C . ASN A 1 184 ? -16.874 -50.509 38.378 1.00 37.25 181 ASN A C 1
ATOM 1468 O O . ASN A 1 184 ? -16.549 -50.401 37.202 1.00 37.13 181 ASN A O 1
ATOM 1473 N N . ASP A 1 185 ? -18.070 -50.122 38.813 1.00 41.45 182 ASP A N 1
ATOM 1474 C CA . ASP A 1 185 ? -19.073 -49.644 37.856 1.00 44.35 182 ASP A CA 1
ATOM 1475 C C . ASP A 1 185 ? -18.544 -48.588 36.885 1.00 41.70 182 ASP A C 1
ATOM 1476 O O . ASP A 1 185 ? -18.665 -48.737 35.671 1.00 42.78 182 ASP A O 1
ATOM 1481 N N . GLU A 1 186 ? -17.967 -47.521 37.427 1.00 40.08 183 GLU A N 1
ATOM 1482 C CA . GLU A 1 186 ? -17.471 -46.407 36.626 1.00 39.63 183 GLU A CA 1
ATOM 1483 C C . GLU A 1 186 ? -16.338 -46.822 35.691 1.00 39.70 183 GLU A C 1
ATOM 1484 O O . GLU A 1 186 ? -16.300 -46.421 34.522 1.00 37.28 183 GLU A O 1
ATOM 1490 N N . LEU A 1 187 ? -15.405 -47.610 36.214 1.00 41.99 184 LEU A N 1
ATOM 1491 C CA A LEU A 1 187 ? -14.313 -48.126 35.398 0.50 40.67 184 LEU A CA 1
ATOM 1492 C CA B LEU A 1 187 ? -14.306 -48.130 35.405 0.50 40.67 184 LEU A CA 1
ATOM 1493 C C . LEU A 1 187 ? -14.874 -48.889 34.208 1.00 39.99 184 LEU A C 1
ATOM 1494 O O . LEU A 1 187 ? -14.497 -48.643 33.061 1.00 39.79 184 LEU A O 1
ATOM 1503 N N . MET A 1 188 ? -15.786 -49.810 34.494 1.00 40.40 185 MET A N 1
ATOM 1504 C CA . MET A 1 188 ? -16.355 -50.685 33.470 1.00 43.91 185 MET A CA 1
ATOM 1505 C C . MET A 1 188 ? -17.044 -49.956 32.328 1.00 47.12 185 MET A C 1
ATOM 1506 O O . MET A 1 188 ? -16.918 -50.355 31.175 1.00 53.47 185 MET A O 1
ATOM 1511 N N . ARG A 1 189 ? -17.770 -48.891 32.644 1.00 46.18 186 ARG A N 1
ATOM 1512 C CA . ARG A 1 189 ? -18.508 -48.169 31.619 1.00 48.93 186 ARG A CA 1
ATOM 1513 C C . ARG A 1 189 ? -17.642 -47.160 30.878 1.00 42.84 186 ARG A C 1
ATOM 1514 O O . ARG A 1 189 ? -18.129 -46.448 30.004 1.00 37.17 186 ARG A O 1
ATOM 1522 N N . ASN A 1 190 ? -16.354 -47.100 31.218 1.00 38.86 187 ASN A N 1
ATOM 1523 C CA . ASN A 1 190 ? -15.474 -46.125 30.586 1.00 35.29 187 ASN A CA 1
ATOM 1524 C C . ASN A 1 190 ? -14.408 -46.745 29.709 1.00 30.10 187 ASN A C 1
ATOM 1525 O O . ASN A 1 190 ? -13.392 -46.134 29.469 1.00 29.07 187 ASN A O 1
ATOM 1530 N N . LYS A 1 191 ? -14.637 -47.955 29.223 1.00 30.73 188 LYS A N 1
ATOM 1531 C CA . LYS A 1 191 ? -13.645 -48.582 28.374 1.00 31.14 188 LYS A CA 1
ATOM 1532 C C . LYS A 1 191 ? -13.353 -47.760 27.110 1.00 29.85 188 LYS A C 1
ATOM 1533 O O . LYS A 1 191 ? -12.201 -47.557 26.739 1.00 25.64 188 LYS A O 1
ATOM 1539 N N . MET A 1 192 ? -14.388 -47.291 26.429 1.00 26.95 189 MET A N 1
ATOM 1540 C CA . MET A 1 192 ? -14.141 -46.540 25.204 1.00 25.82 189 MET A CA 1
ATOM 1541 C C . MET A 1 192 ? -13.368 -45.267 25.523 1.00 25.01 189 MET A C 1
ATOM 1542 O O . MET A 1 192 ? -12.419 -44.904 24.817 1.00 26.77 189 MET A O 1
ATOM 1547 N N . HIS A 1 193 ? -13.757 -44.596 26.600 1.00 24.11 190 HIS A N 1
ATOM 1548 C CA . HIS A 1 193 ? -13.101 -43.355 26.999 1.00 24.61 190 HIS A CA 1
ATOM 1549 C C . HIS A 1 193 ? -11.604 -43.553 27.296 1.00 23.71 190 HIS A C 1
ATOM 1550 O O . HIS A 1 193 ? -10.752 -42.791 26.831 1.00 22.96 190 HIS A O 1
ATOM 1557 N N . LEU A 1 194 ? -11.284 -44.579 28.074 1.00 25.76 191 LEU A N 1
ATOM 1558 C CA . LEU A 1 194 ? -9.884 -44.851 28.406 1.00 24.26 191 LEU A CA 1
ATOM 1559 C C . LEU A 1 194 ? -9.045 -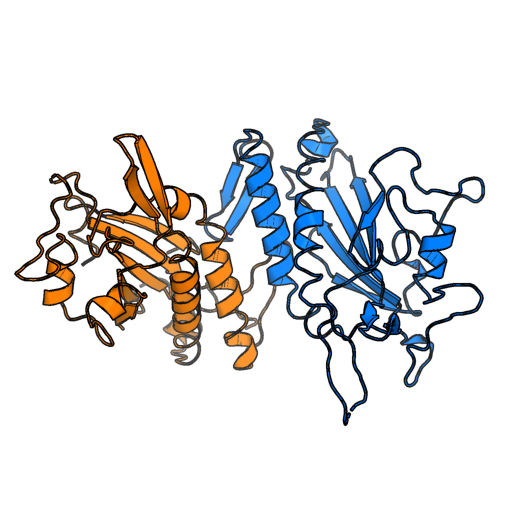45.263 27.189 1.00 22.28 191 LEU A C 1
ATOM 1560 O O . LEU A 1 194 ? -7.865 -44.906 27.083 1.00 22.78 191 LEU A O 1
ATOM 1565 N N . GLY A 1 195 ? -9.639 -46.025 26.278 1.00 23.38 192 GLY A N 1
ATOM 1566 C CA . GLY A 1 195 ? -8.945 -46.404 25.060 1.00 23.96 192 GLY A CA 1
ATOM 1567 C C . GLY A 1 195 ? -8.599 -45.167 24.249 1.00 24.53 192 GLY A C 1
ATOM 1568 O O . GLY A 1 195 ? -7.498 -45.048 23.695 1.00 24.35 192 GLY A O 1
ATOM 1569 N N . ASP A 1 196 ? -9.535 -44.222 24.206 1.00 23.20 193 ASP A N 1
ATOM 1570 C CA . ASP A 1 196 ? -9.331 -42.964 23.493 1.00 23.62 193 ASP A CA 1
ATOM 1571 C C . ASP A 1 196 ? -8.316 -42.050 24.198 1.00 24.84 193 ASP A C 1
ATOM 1572 O O . ASP A 1 196 ? -7.582 -41.323 23.535 1.00 24.22 193 ASP A O 1
ATOM 1577 N N . VAL A 1 197 ? -8.238 -42.104 25.527 1.00 24.13 194 VAL A N 1
ATOM 1578 C CA . VAL A 1 197 ? -7.185 -41.349 26.227 1.00 26.50 194 VAL A CA 1
ATOM 1579 C C . VAL A 1 197 ? -5.797 -41.850 25.796 1.00 23.50 194 VAL A C 1
ATOM 1580 O O . VAL A 1 197 ? -4.901 -41.056 25.471 1.00 23.84 194 VAL A O 1
ATOM 1584 N N . TYR A 1 198 ? -5.636 -43.171 25.784 1.00 21.77 195 TYR A N 1
ATOM 1585 C CA . TYR A 1 198 ? -4.399 -43.803 25.332 1.00 24.15 195 TYR A CA 1
ATOM 1586 C C . TYR A 1 198 ? -4.105 -43.406 23.885 1.00 22.58 195 TYR A C 1
ATOM 1587 O O . TYR A 1 198 ? -3.008 -42.985 23.558 1.00 24.10 195 TYR A O 1
ATOM 1596 N N . LYS A 1 199 ? -5.102 -43.562 23.017 1.00 24.84 196 LYS A N 1
ATOM 1597 C CA . LYS A 1 199 ? -4.953 -43.229 21.601 1.00 25.59 196 LYS A CA 1
ATOM 1598 C C . LYS A 1 199 ? -4.547 -41.769 21.400 1.00 27.95 196 LYS A C 1
ATOM 1599 O O . LYS A 1 199 ? -3.589 -41.475 20.688 1.00 27.02 196 LYS A O 1
ATOM 1605 N N . GLN A 1 200 ? -5.288 -40.847 22.006 1.00 25.16 197 GLN A N 1
ATOM 1606 C CA . GLN A 1 200 ? -4.999 -39.423 21.809 1.00 25.34 197 GLN A CA 1
ATOM 1607 C C . GLN A 1 200 ? -3.627 -39.061 22.373 1.00 27.58 197 GLN A C 1
ATOM 1608 O O . GLN A 1 200 ? -2.875 -38.320 21.758 1.00 26.07 197 GLN A O 1
ATOM 1614 N N . GLU A 1 201 ? -3.300 -39.592 23.545 1.00 26.27 198 GLU A N 1
ATOM 1615 C CA . GLU A 1 201 ? -2.017 -39.270 24.157 1.00 25.96 198 GLU A CA 1
ATOM 1616 C C . GLU A 1 201 ? -0.828 -39.843 23.368 1.00 27.58 198 GLU A C 1
ATOM 1617 O O . GLU A 1 201 ? 0.246 -39.219 23.294 1.00 28.38 198 GLU A O 1
ATOM 1623 N N . LEU A 1 202 ? -1.008 -41.036 22.807 1.00 25.29 199 LEU A N 1
ATOM 1624 C CA . LEU A 1 202 ? 0.032 -41.653 21.985 1.00 25.40 199 LEU A CA 1
ATOM 1625 C C . LEU A 1 202 ? 0.280 -40.787 20.756 1.00 25.30 199 LEU A C 1
ATOM 1626 O O . LEU A 1 202 ? 1.417 -40.483 20.407 1.00 29.02 199 LEU A O 1
ATOM 1631 N N . ALA A 1 203 ? -0.793 -40.388 20.094 1.00 25.42 200 ALA A N 1
ATOM 1632 C CA . ALA A 1 203 ? -0.661 -39.505 18.932 1.00 28.12 200 ALA A CA 1
ATOM 1633 C C . ALA A 1 203 ? 0.005 -38.182 19.296 1.00 31.97 200 ALA A C 1
ATOM 1634 O O . ALA A 1 203 ? 0.864 -37.698 18.563 1.00 31.84 200 ALA A O 1
ATOM 1636 N N . LEU A 1 204 ? -0.370 -37.603 20.436 1.00 31.69 201 LEU A N 1
ATOM 1637 C CA . LEU A 1 204 ? 0.222 -36.328 20.856 1.00 31.81 201 LEU A CA 1
ATOM 1638 C C . LEU A 1 204 ? 1.719 -36.472 21.089 1.00 33.41 201 LEU A C 1
ATOM 1639 O O . LEU A 1 204 ? 2.500 -35.625 20.665 1.00 32.78 201 LEU A O 1
ATOM 1644 N N . GLU A 1 205 ? 2.116 -37.548 21.763 1.00 29.35 202 GLU A N 1
ATOM 1645 C CA . GLU A 1 205 ? 3.524 -37.770 22.053 1.00 31.77 202 GLU A CA 1
ATOM 1646 C C . GLU A 1 205 ? 4.337 -38.005 20.784 1.00 34.07 202 GLU A C 1
ATOM 1647 O O . GLU A 1 205 ? 5.433 -37.459 20.635 1.00 39.61 202 GLU A O 1
ATOM 1653 N N . LEU A 1 206 ? 3.813 -38.819 19.876 1.00 31.14 203 LEU A N 1
ATOM 1654 C CA . LEU A 1 206 ? 4.506 -39.084 18.615 1.00 30.20 203 LEU A CA 1
ATOM 1655 C C . LEU A 1 206 ? 4.634 -37.818 17.782 1.00 33.63 203 LEU A C 1
ATOM 1656 O O . LEU A 1 206 ? 5.675 -37.568 17.165 1.00 34.50 203 LEU A O 1
ATOM 1661 N N . THR A 1 207 ? 3.571 -37.015 17.770 1.00 29.53 204 THR A N 1
ATOM 1662 C CA . THR A 1 207 ? 3.581 -35.746 17.051 1.00 34.56 204 THR A CA 1
ATOM 1663 C C . THR A 1 207 ? 4.604 -34.789 17.663 1.00 39.66 204 THR A C 1
ATOM 1664 O O . THR A 1 207 ? 5.335 -34.115 16.943 1.00 43.14 204 THR A O 1
ATOM 1668 N N . LYS A 1 208 ? 4.666 -34.740 18.990 1.00 39.86 205 LYS A N 1
ATOM 1669 C CA A LYS A 1 208 ? 5.649 -33.902 19.669 0.80 44.58 205 LYS A CA 1
ATOM 1670 C CA B LYS A 1 208 ? 5.645 -33.907 19.677 0.20 44.53 205 LYS A CA 1
ATOM 1671 C C . LYS A 1 208 ? 7.069 -34.344 19.334 1.00 47.02 205 LYS A C 1
ATOM 1672 O O . LYS A 1 208 ? 7.969 -33.509 19.170 1.00 43.75 205 LYS A O 1
ATOM 1683 N N . ALA A 1 209 ? 7.269 -35.656 19.230 1.00 40.20 206 ALA A N 1
ATOM 1684 C CA . ALA A 1 209 ? 8.595 -36.201 18.945 1.00 41.14 206 ALA A CA 1
ATOM 1685 C C . ALA A 1 209 ? 8.976 -36.017 17.479 1.00 44.45 206 ALA A C 1
ATOM 1686 O O . ALA A 1 209 ? 10.122 -36.242 17.097 1.00 48.96 206 ALA A O 1
ATOM 1688 N N . GLY A 1 210 ? 8.011 -35.609 16.660 1.00 45.77 207 GLY A N 1
ATOM 1689 C CA . GLY A 1 210 ? 8.281 -35.246 15.279 1.00 49.07 207 GLY A CA 1
ATOM 1690 C C . GLY A 1 210 ? 7.856 -36.247 14.217 1.00 47.19 207 GLY A C 1
ATOM 1691 O O . GLY A 1 210 ? 8.175 -36.068 13.041 1.00 41.84 207 GLY A O 1
ATOM 1692 N N . TYR A 1 211 ? 7.133 -37.292 14.619 1.00 41.64 208 TYR A N 1
ATOM 1693 C CA . TYR A 1 211 ? 6.712 -38.338 13.686 1.00 41.78 208 TYR A CA 1
ATOM 1694 C C . TYR A 1 211 ? 5.523 -37.916 12.835 1.00 44.26 208 TYR A C 1
ATOM 1695 O O . TYR A 1 211 ? 4.633 -37.212 13.307 1.00 44.68 208 TYR A O 1
ATOM 1704 N N . GLU A 1 212 ? 5.504 -38.367 11.584 1.00 42.95 209 GLU A N 1
ATOM 1705 C CA . GLU A 1 212 ? 4.370 -38.119 10.710 1.00 44.33 209 GLU A CA 1
ATOM 1706 C C . GLU A 1 212 ? 3.361 -39.237 10.895 1.00 40.82 209 GLU A C 1
ATOM 1707 O O . GLU A 1 212 ? 3.697 -40.417 10.775 1.00 36.74 209 GLU A O 1
ATOM 1713 N N . LEU A 1 213 ? 2.124 -38.860 11.191 1.00 39.43 210 LEU A N 1
ATOM 1714 C CA . LEU A 1 213 ? 1.066 -39.825 11.416 1.00 38.02 210 LEU A CA 1
ATOM 1715 C C . LEU A 1 213 ? 0.059 -39.755 10.283 1.00 40.30 210 LEU A C 1
ATOM 1716 O O . LEU A 1 213 ? -0.020 -38.754 9.574 1.00 44.05 210 LEU A O 1
ATOM 1721 N N . ARG A 1 214 ? -0.692 -40.831 10.093 1.00 35.54 211 ARG A N 1
ATOM 1722 C CA . ARG A 1 214 ? -1.763 -40.827 9.114 1.00 36.97 211 ARG A CA 1
ATOM 1723 C C . ARG A 1 214 ? -3.056 -41.022 9.874 1.00 36.28 211 ARG A C 1
ATOM 1724 O O . ARG A 1 214 ? -3.189 -41.982 10.627 1.00 34.49 211 ARG A O 1
ATOM 1732 N N . TYR A 1 215 ? -4.004 -40.112 9.690 1.00 37.48 212 TYR A N 1
ATOM 1733 C CA . TYR A 1 215 ? -5.277 -40.219 10.400 1.00 37.58 212 TYR A CA 1
ATOM 1734 C C . TYR A 1 215 ? -6.326 -40.853 9.516 1.00 38.62 212 TYR A C 1
ATOM 1735 O O . TYR A 1 215 ? -6.387 -40.583 8.312 1.00 42.72 212 TYR A O 1
ATOM 1744 N N . ASN A 1 216 ? -7.132 -41.724 10.110 1.00 37.54 213 ASN A N 1
ATOM 1745 C CA . ASN A 1 216 ? -8.267 -42.303 9.413 1.00 36.40 213 ASN A CA 1
ATOM 1746 C C . ASN A 1 216 ? -9.492 -41.546 9.876 1.00 36.99 213 ASN A C 1
ATOM 1747 O O . ASN A 1 216 ? -9.919 -41.683 11.019 1.00 34.29 213 ASN A O 1
ATOM 1752 N N . SER A 1 217 ? -10.044 -40.724 8.996 1.00 36.61 214 SER A N 1
ATOM 1753 C CA . SER A 1 217 ? -11.113 -39.816 9.398 1.00 36.52 214 SER A CA 1
ATOM 1754 C C . SER A 1 217 ? -12.431 -40.532 9.677 1.00 34.13 214 SER A C 1
ATOM 1755 O O . SER A 1 217 ? -13.226 -40.076 10.498 1.00 37.50 214 SER A O 1
ATOM 1758 N N . LYS A 1 218 ? -12.667 -41.653 9.004 1.00 34.09 215 LYS A N 1
ATOM 1759 C CA A LYS A 1 218 ? -13.903 -42.404 9.214 0.70 37.28 215 LYS A CA 1
ATOM 1760 C CA B LYS A 1 218 ? -13.895 -42.413 9.204 0.30 37.60 215 LYS A CA 1
ATOM 1761 C C . LYS A 1 218 ? -13.994 -42.987 10.622 1.00 38.72 215 LYS A C 1
ATOM 1762 O O . LYS A 1 218 ? -15.019 -42.846 11.296 1.00 34.16 215 LYS A O 1
ATOM 1773 N N . ASN A 1 219 ? -12.927 -43.638 11.074 1.00 33.51 216 ASN A N 1
ATOM 1774 C CA A ASN A 1 219 ? -12.871 -44.301 12.372 0.85 32.01 216 ASN A CA 1
ATOM 1775 C CA B ASN A 1 219 ? -12.996 -44.234 12.403 0.15 31.81 216 ASN A CA 1
ATOM 1776 C C . ASN A 1 219 ? -12.277 -43.414 13.465 1.00 29.10 216 ASN A C 1
ATOM 1777 O O . ASN A 1 219 ? -12.285 -43.772 14.640 1.00 27.84 216 ASN A O 1
ATOM 1786 N N . ASN A 1 220 ? -11.713 -42.284 13.054 1.00 29.93 217 ASN A N 1
ATOM 1787 C CA . ASN A 1 220 ? -11.084 -41.364 13.993 1.00 32.41 217 ASN A CA 1
ATOM 1788 C C . ASN A 1 220 ? -9.923 -42.033 14.720 1.00 29.23 217 ASN A C 1
ATOM 1789 O O . ASN A 1 220 ? -9.801 -41.928 15.933 1.00 28.83 217 ASN A O 1
ATOM 1794 N N . THR A 1 221 ? -9.078 -42.722 13.963 1.00 29.21 218 THR A N 1
ATOM 1795 C CA . THR A 1 221 ? -7.901 -43.377 14.525 1.00 28.95 218 THR A CA 1
ATOM 1796 C C . THR A 1 221 ? -6.675 -42.870 13.786 1.00 28.18 218 THR A C 1
ATOM 1797 O O . THR A 1 221 ? -6.783 -42.010 12.904 1.00 30.61 218 THR A O 1
ATOM 1801 N N . PHE A 1 222 ? -5.507 -43.401 14.137 1.00 27.76 219 PHE A N 1
ATOM 1802 C CA . PHE A 1 222 ? -4.273 -42.992 13.468 1.00 27.64 219 PHE A CA 1
ATOM 1803 C C . PHE A 1 222 ? -3.285 -44.149 13.460 1.00 28.75 219 PHE A C 1
ATOM 1804 O O . PHE A 1 222 ? -3.397 -45.089 14.251 1.00 28.31 219 PHE A O 1
ATOM 1812 N N . ASP A 1 223 ? -2.297 -44.055 12.582 1.00 33.23 220 ASP A N 1
ATOM 1813 C CA . ASP A 1 223 ? -1.136 -44.937 12.634 1.00 34.53 220 ASP A CA 1
ATOM 1814 C C . ASP A 1 223 ? 0.044 -44.148 12.089 1.00 33.62 220 ASP A C 1
ATOM 1815 O O . ASP A 1 223 ? -0.114 -42.992 11.690 1.00 32.75 220 ASP A O 1
ATOM 1820 N N . MET A 1 224 ? 1.231 -44.747 12.074 1.00 34.06 221 MET A N 1
ATOM 1821 C CA . MET A 1 224 ? 2.379 -44.096 11.456 1.00 35.43 221 MET A CA 1
ATOM 1822 C C . MET A 1 224 ? 2.110 -43.849 9.980 1.00 42.20 221 MET A C 1
ATOM 1823 O O . MET A 1 224 ? 1.528 -44.696 9.305 1.00 45.41 221 MET A O 1
ATOM 1828 N N . ALA A 1 225 ? 2.540 -42.696 9.475 1.00 43.90 222 ALA A N 1
ATOM 1829 C CA . ALA A 1 225 ? 2.287 -42.338 8.084 1.00 49.34 222 ALA A CA 1
ATOM 1830 C C . ALA A 1 225 ? 2.920 -43.330 7.110 1.00 61.30 222 ALA A C 1
ATOM 1831 O O . ALA A 1 225 ? 2.351 -43.633 6.063 1.00 61.84 222 ALA A O 1
ATOM 1833 N N . HIS A 1 226 ? 4.095 -43.840 7.452 1.00 70.00 223 HIS A N 1
ATOM 1834 C CA . HIS A 1 226 ? 4.755 -44.807 6.585 1.00 85.23 223 HIS A CA 1
ATOM 1835 C C . HIS A 1 226 ? 5.287 -46.003 7.364 1.00 95.95 223 HIS A C 1
ATOM 1836 O O . HIS A 1 226 ? 6.475 -46.074 7.685 1.00 99.09 223 HIS A O 1
ATOM 1843 N N . PHE A 1 227 ? 4.383 -46.936 7.660 1.00 101.99 224 PHE A N 1
ATOM 1844 C CA . PHE A 1 227 ? 4.697 -48.152 8.404 1.00 106.86 224 PHE A CA 1
ATOM 1845 C C . PHE A 1 227 ? 3.408 -48.902 8.734 1.00 108.30 224 PHE A C 1
ATOM 1846 O O . PHE A 1 227 ? 3.432 -50.097 9.027 1.00 109.83 224 PHE A O 1
ATOM 1848 N N . SER A 1 228 ? 2.287 -48.185 8.677 1.00 107.06 225 SER A N 1
ATOM 1849 C CA . SER A 1 228 ? 0.973 -48.727 9.027 1.00 105.90 225 SER A CA 1
ATOM 1850 C C . SER A 1 228 ? 0.860 -50.239 8.833 1.00 104.39 225 SER A C 1
ATOM 1851 O O . SER A 1 228 ? -0.107 -50.860 9.278 1.00 102.12 225 SER A O 1
ATOM 1853 N N . SER B 1 1 ? -20.526 -37.469 3.923 1.00 94.56 -2 SER B N 1
ATOM 1854 C CA . SER B 1 1 ? -19.938 -37.257 5.240 1.00 90.98 -2 SER B CA 1
ATOM 1855 C C . SER B 1 1 ? -19.310 -38.536 5.788 1.00 87.44 -2 SER B C 1
ATOM 1856 O O . SER B 1 1 ? -19.790 -39.112 6.767 1.00 87.51 -2 SER B O 1
ATOM 1859 N N . ASN B 1 2 ? -18.233 -38.977 5.146 1.00 80.01 -1 ASN B N 1
ATOM 1860 C CA . ASN B 1 2 ? -17.502 -40.148 5.606 1.00 68.37 -1 ASN B CA 1
ATOM 1861 C C . ASN B 1 2 ? -16.842 -39.921 6.964 1.00 49.29 -1 ASN B C 1
ATOM 1862 O O . ASN B 1 2 ? -16.968 -40.746 7.863 1.00 44.72 -1 ASN B O 1
ATOM 1867 N N . ALA B 1 3 ? -16.154 -38.794 7.113 1.00 38.60 0 ALA B N 1
ATOM 1868 C CA . ALA B 1 3 ? -15.448 -38.503 8.360 1.00 33.65 0 ALA B CA 1
ATOM 1869 C C . ALA B 1 3 ? -16.384 -38.381 9.569 1.00 32.60 0 ALA B C 1
ATOM 1870 O O . ALA B 1 3 ? -17.493 -37.846 9.468 1.00 33.46 0 ALA B O 1
ATOM 1872 N N . MET B 1 4 ? -15.929 -38.894 10.707 1.00 32.89 1 MET B N 1
ATOM 1873 C CA . MET B 1 4 ? -16.620 -38.709 11.973 1.00 35.59 1 MET B CA 1
ATOM 1874 C C . MET B 1 4 ? -16.705 -37.222 12.297 1.00 33.52 1 MET B C 1
ATOM 1875 O O . MET B 1 4 ? -17.762 -36.705 12.654 1.00 29.79 1 MET B O 1
ATOM 1880 N N . LEU B 1 5 ? -15.579 -36.530 12.191 1.00 26.38 2 LEU B N 1
ATOM 1881 C CA . LEU B 1 5 ? -15.597 -35.079 12.316 1.00 26.28 2 LEU B CA 1
ATOM 1882 C C . LEU B 1 5 ? -14.748 -34.449 11.230 1.00 33.61 2 LEU B C 1
ATOM 1883 O O . LEU B 1 5 ? -13.555 -34.744 11.113 1.00 33.45 2 LEU B O 1
ATOM 1888 N N . ASP B 1 6 ? -15.361 -33.577 10.441 1.00 32.91 3 ASP B N 1
ATOM 1889 C CA . ASP B 1 6 ? -14.619 -32.777 9.474 1.00 39.54 3 ASP B CA 1
ATOM 1890 C C . ASP B 1 6 ? -14.592 -31.342 9.957 1.00 39.84 3 ASP B C 1
ATOM 1891 O O . ASP B 1 6 ? -15.568 -30.848 10.514 1.00 39.30 3 ASP B O 1
ATOM 1896 N N . ILE B 1 7 ? -13.467 -30.674 9.753 1.00 37.14 4 ILE B N 1
ATOM 1897 C CA . ILE B 1 7 ? -13.367 -29.260 10.060 1.00 36.11 4 ILE B CA 1
ATOM 1898 C C . ILE B 1 7 ? -12.990 -28.520 8.788 1.00 43.07 4 ILE B C 1
ATOM 1899 O O . ILE B 1 7 ? -11.921 -28.752 8.226 1.00 45.45 4 ILE B O 1
ATOM 1904 N N . THR B 1 8 ? -13.877 -27.642 8.333 1.00 41.13 5 THR B N 1
ATOM 1905 C CA . THR B 1 8 ? -13.655 -26.900 7.099 1.00 42.73 5 THR B CA 1
ATOM 1906 C C . THR B 1 8 ? -13.625 -25.401 7.357 1.00 40.42 5 THR B C 1
ATOM 1907 O O . THR B 1 8 ? -14.554 -24.847 7.940 1.00 43.12 5 THR B O 1
ATOM 1911 N N . THR B 1 9 ? -12.557 -24.743 6.923 1.00 44.81 6 THR B N 1
ATOM 1912 C CA . THR B 1 9 ? -12.469 -23.295 7.054 1.00 46.56 6 THR B CA 1
ATOM 1913 C C . THR B 1 9 ? -13.353 -22.633 6.004 1.00 49.56 6 THR B C 1
ATOM 1914 O O . THR B 1 9 ? -13.264 -22.950 4.820 1.00 52.31 6 THR B O 1
ATOM 1918 N N . ILE B 1 10 ? -14.200 -21.708 6.439 1.00 46.84 7 ILE B N 1
ATOM 1919 C CA . ILE B 1 10 ? -15.125 -21.045 5.534 1.00 45.71 7 ILE B CA 1
ATOM 1920 C C . ILE B 1 10 ? -14.747 -19.593 5.249 1.00 52.38 7 ILE B C 1
ATOM 1921 O O . ILE B 1 10 ? -14.517 -18.806 6.169 1.00 54.74 7 ILE B O 1
ATOM 1926 N N . THR B 1 11 ? -14.694 -19.254 3.961 1.00 50.17 8 THR B N 1
ATOM 1927 C CA . THR B 1 11 ? -14.409 -17.901 3.502 1.00 57.27 8 THR B CA 1
ATOM 1928 C C . THR B 1 11 ? -15.487 -17.475 2.515 1.00 62.30 8 THR B C 1
ATOM 1929 O O . THR B 1 11 ? -16.306 -18.291 2.095 1.00 60.83 8 THR B O 1
ATOM 1933 N N . ARG B 1 12 ? -15.477 -16.206 2.121 1.00 67.41 9 ARG B N 1
ATOM 1934 C CA . ARG B 1 12 ? -16.405 -15.736 1.095 1.00 67.97 9 ARG B CA 1
ATOM 1935 C C . ARG B 1 12 ? -16.301 -16.587 -0.168 1.00 64.57 9 ARG B C 1
ATOM 1936 O O . ARG B 1 12 ? -17.256 -16.701 -0.933 1.00 67.12 9 ARG B O 1
ATOM 1944 N N . GLN B 1 13 ? -15.136 -17.191 -0.371 1.00 60.06 10 GLN B N 1
ATOM 1945 C CA . GLN B 1 13 ? -14.888 -18.017 -1.545 1.00 64.18 10 GLN B CA 1
ATOM 1946 C C . GLN B 1 13 ? -15.671 -19.332 -1.535 1.00 65.90 10 GLN B C 1
ATOM 1947 O O . GLN B 1 13 ? -15.991 -19.875 -2.591 1.00 68.60 10 GLN B O 1
ATOM 1953 N N . ASN B 1 14 ? -15.981 -19.844 -0.346 1.00 66.57 11 ASN B N 1
ATOM 1954 C CA . ASN B 1 14 ? -16.714 -21.104 -0.241 1.00 63.60 11 ASN B CA 1
ATOM 1955 C C . ASN B 1 14 ? -17.970 -21.035 0.631 1.00 65.24 11 ASN B C 1
ATOM 1956 O O . ASN B 1 14 ? -18.610 -22.058 0.890 1.00 64.78 11 ASN B O 1
ATOM 1961 N N . VAL B 1 15 ? -18.320 -19.834 1.085 1.00 69.40 12 VAL B N 1
ATOM 1962 C CA . VAL B 1 15 ? -19.549 -19.649 1.854 1.00 73.10 12 VAL B CA 1
ATOM 1963 C C . VAL B 1 15 ? -20.754 -19.952 0.981 1.00 73.00 12 VAL B C 1
ATOM 1964 O O . VAL B 1 15 ? -21.748 -20.511 1.448 1.00 68.61 12 VAL B O 1
ATOM 1968 N N . THR B 1 16 ? -20.655 -19.567 -0.288 1.00 80.52 13 THR B N 1
ATOM 1969 C CA . THR B 1 16 ? -21.710 -19.816 -1.260 1.00 87.74 13 THR B CA 1
ATOM 1970 C C . THR B 1 16 ? -21.781 -21.307 -1.558 1.00 91.63 13 THR B C 1
ATOM 1971 O O . THR B 1 16 ? -21.074 -21.813 -2.432 1.00 92.89 13 THR B O 1
ATOM 1973 N N . SER B 1 17 ? -22.646 -21.990 -0.814 1.00 92.66 14 SER B N 1
ATOM 1974 C CA . SER B 1 17 ? -22.787 -23.439 -0.855 1.00 93.71 14 SER B CA 1
ATOM 1975 C C . SER B 1 17 ? -23.258 -23.868 0.522 1.00 93.63 14 SER B C 1
ATOM 1976 O O . SER B 1 17 ? -24.389 -24.318 0.699 1.00 92.83 14 SER B O 1
ATOM 1978 N N . VAL B 1 18 ? -22.374 -23.708 1.500 1.00 94.90 15 VAL B N 1
ATOM 1979 C CA . VAL B 1 18 ? -22.701 -23.988 2.888 1.00 95.56 15 VAL B CA 1
ATOM 1980 C C . VAL B 1 18 ? -23.550 -22.858 3.467 1.00 96.10 15 VAL B C 1
ATOM 1981 O O . VAL B 1 18 ? -23.123 -22.146 4.378 1.00 93.21 15 VAL B O 1
ATOM 1985 N N . VAL B 1 19 ? -24.754 -22.703 2.925 1.00 99.67 16 VAL B N 1
ATOM 1986 C CA . VAL B 1 19 ? -25.673 -21.654 3.353 1.00 103.04 16 VAL B CA 1
ATOM 1987 C C . VAL B 1 19 ? -27.003 -21.751 2.609 1.00 104.65 16 VAL B C 1
ATOM 1988 O O . VAL B 1 19 ? -27.389 -22.822 2.139 1.00 103.50 16 VAL B O 1
ATOM 1990 N N . PHE B 1 36 ? -34.209 -27.880 13.439 1.00 52.22 33 PHE B N 1
ATOM 1991 C CA . PHE B 1 36 ? -33.044 -28.361 12.713 1.00 48.86 33 PHE B CA 1
ATOM 1992 C C . PHE B 1 36 ? -31.829 -27.457 12.914 1.00 48.04 33 PHE B C 1
ATOM 1993 O O . PHE B 1 36 ? -30.727 -27.790 12.481 1.00 44.61 33 PHE B O 1
ATOM 2001 N N . THR B 1 37 ? -32.038 -26.318 13.572 1.00 45.46 34 THR B N 1
ATOM 2002 C CA . THR B 1 37 ? -30.947 -25.408 13.899 1.00 43.58 34 THR B CA 1
ATOM 2003 C C . THR B 1 37 ? -30.941 -25.055 15.384 1.00 43.52 34 THR B C 1
ATOM 2004 O O . THR B 1 37 ? -31.951 -25.188 16.072 1.00 42.68 34 THR B O 1
ATOM 2008 N N . SER B 1 38 ? -29.790 -24.615 15.879 1.00 41.19 35 SER B N 1
ATOM 2009 C CA . SER B 1 38 ? -29.715 -24.101 17.236 1.00 37.94 35 SER B CA 1
ATOM 2010 C C . SER B 1 38 ? -28.499 -23.211 17.395 1.00 43.04 35 SER B C 1
ATOM 2011 O O . SER B 1 38 ? -27.471 -23.425 16.749 1.00 39.79 35 SER B O 1
ATOM 2014 N N . TRP B 1 39 ? -28.619 -22.210 18.258 1.00 44.85 36 TRP B N 1
ATOM 2015 C CA . TRP B 1 39 ? -27.457 -21.439 18.687 1.00 42.38 36 TRP B CA 1
ATOM 2016 C C . TRP B 1 39 ? -26.821 -22.157 19.861 1.00 41.54 36 TRP B C 1
ATOM 2017 O O . TRP B 1 39 ? -27.527 -22.638 20.742 1.00 41.70 36 TRP B O 1
ATOM 2028 N N . GLN B 1 40 ? -25.492 -22.218 19.888 1.00 40.24 37 GLN B N 1
ATOM 2029 C CA . GLN B 1 40 ? -24.790 -22.854 20.999 1.00 39.01 37 GLN B CA 1
ATOM 2030 C C . GLN B 1 40 ? -23.532 -22.081 21.364 1.00 42.15 37 GLN B C 1
ATOM 2031 O O . GLN B 1 40 ? -23.045 -21.280 20.573 1.00 40.94 37 GLN B O 1
ATOM 2037 N N . GLY B 1 41 ? -23.022 -22.314 22.570 1.00 40.92 38 GLY B N 1
ATOM 2038 C CA . GLY B 1 41 ? -21.801 -21.671 23.018 1.00 43.87 38 GLY B CA 1
ATOM 2039 C C . GLY B 1 41 ? -22.038 -20.527 23.988 1.00 46.24 38 GLY B C 1
ATOM 2040 O O . GLY B 1 41 ? -23.067 -19.849 23.933 1.00 47.90 38 GLY B O 1
ATOM 2041 N N . THR B 1 42 ? -21.075 -20.314 24.880 1.00 44.25 39 THR B N 1
ATOM 2042 C CA A THR B 1 42 ? -21.127 -19.241 25.867 0.70 46.91 39 THR B CA 1
ATOM 2043 C CA B THR B 1 42 ? -21.192 -19.246 25.863 0.30 46.97 39 THR B CA 1
ATOM 2044 C C . THR B 1 42 ? -21.156 -17.872 25.206 1.00 49.94 39 THR B C 1
ATOM 2045 O O . THR B 1 42 ? -21.724 -16.917 25.738 1.00 54.13 39 THR B O 1
ATOM 2052 N N . GLY B 1 43 ? -20.516 -17.777 24.044 1.00 47.55 40 GLY B N 1
ATOM 2053 C CA . GLY B 1 43 ? -20.487 -16.529 23.302 1.00 46.30 40 GLY B CA 1
ATOM 2054 C C . GLY B 1 43 ? -21.865 -16.203 22.757 1.00 48.61 40 GLY B C 1
ATOM 2055 O O . GLY B 1 43 ? -22.327 -15.069 22.838 1.00 47.77 40 GLY B O 1
ATOM 2056 N N . ALA B 1 44 ? -22.531 -17.203 22.193 1.00 50.62 41 ALA B N 1
ATOM 2057 C CA . ALA B 1 44 ? -23.888 -17.001 21.697 1.00 49.90 41 ALA B CA 1
ATOM 2058 C C . ALA B 1 44 ? -24.738 -16.486 22.850 1.00 50.14 41 ALA B C 1
ATOM 2059 O O . ALA B 1 44 ? -25.432 -15.476 22.731 1.00 51.13 41 ALA B O 1
ATOM 2061 N N . GLU B 1 45 ? -24.655 -17.186 23.974 1.00 51.53 42 GLU B N 1
ATOM 2062 C CA . GLU B 1 45 ? -25.339 -16.788 25.195 1.00 61.16 42 GLU B CA 1
ATOM 2063 C C . GLU B 1 45 ? -25.092 -15.313 25.527 1.00 64.53 42 GLU B C 1
ATOM 2064 O O . GLU B 1 45 ? -26.026 -14.578 25.859 1.00 63.05 42 GLU B O 1
ATOM 2070 N N . ALA B 1 46 ? -23.836 -14.885 25.424 1.00 63.35 43 ALA B N 1
ATOM 2071 C CA . ALA B 1 46 ? -23.461 -13.502 25.716 1.00 65.39 43 ALA B CA 1
ATOM 2072 C C . ALA B 1 46 ? -24.102 -12.509 24.751 1.00 67.15 43 ALA B C 1
ATOM 2073 O O . ALA B 1 46 ? -24.366 -11.361 25.113 1.00 68.59 43 ALA B O 1
ATOM 2075 N N . LEU B 1 47 ? -24.344 -12.950 23.520 1.00 64.72 44 LEU B N 1
ATOM 2076 C CA . LEU B 1 47 ? -24.974 -12.091 22.523 1.00 63.35 44 LEU B CA 1
ATOM 2077 C C . LEU B 1 47 ? -26.487 -12.223 22.597 1.00 64.27 44 LEU B C 1
ATOM 2078 O O . LEU B 1 47 ? -27.210 -11.669 21.774 1.00 63.77 44 LEU B O 1
ATOM 2083 N N . GLY B 1 48 ? -26.956 -12.963 23.596 1.00 65.07 45 GLY B N 1
ATOM 2084 C CA . GLY B 1 48 ? -28.378 -13.180 23.776 1.00 68.37 45 GLY B CA 1
ATOM 2085 C C . GLY B 1 48 ? -28.995 -13.972 22.640 1.00 70.43 45 GLY B C 1
ATOM 2086 O O . GLY B 1 48 ? -30.089 -13.652 22.175 1.00 74.07 45 GLY B O 1
ATOM 2087 N N . LEU B 1 49 ? -28.293 -15.008 22.188 1.00 64.86 46 LEU B N 1
ATOM 2088 C CA . LEU B 1 49 ? -28.809 -15.873 21.135 1.00 59.43 46 LEU B CA 1
ATOM 2089 C C . LEU B 1 49 ? -29.186 -17.227 21.706 1.00 59.07 46 LEU B C 1
ATOM 2090 O O . LEU B 1 49 ? -28.400 -17.850 22.421 1.00 56.67 46 LEU B O 1
ATOM 2095 N N . SER B 1 50 ? -30.394 -17.680 21.394 1.00 57.29 47 SER B N 1
ATOM 2096 C CA . SER B 1 50 ? -30.840 -18.997 21.833 1.00 61.44 47 SER B CA 1
ATOM 2097 C C . SER B 1 50 ? -31.921 -19.541 20.904 1.00 62.00 47 SER B C 1
ATOM 2098 O O . SER B 1 50 ? -32.554 -18.786 20.164 1.00 62.66 47 SER B O 1
ATOM 2101 N N . GLY B 1 51 ? -32.127 -20.852 20.944 1.00 57.94 48 GLY B N 1
ATOM 2102 C CA . GLY B 1 51 ? -33.142 -21.475 20.120 1.00 58.79 48 GLY B CA 1
ATOM 2103 C C . GLY B 1 51 ? -32.777 -21.434 18.652 1.00 56.13 48 GLY B C 1
ATOM 2104 O O . GLY B 1 51 ? -31.600 -21.533 18.300 1.00 53.89 48 GLY B O 1
ATOM 2105 N N . ASP B 1 52 ? -33.788 -21.274 17.803 1.00 54.95 49 ASP B N 1
ATOM 2106 C CA . ASP B 1 52 ? -33.620 -21.370 16.356 1.00 54.81 49 ASP B CA 1
ATOM 2107 C C . ASP B 1 52 ? -32.650 -20.334 15.825 1.00 53.68 49 ASP B C 1
ATOM 2108 O O . ASP B 1 52 ? -32.513 -19.249 16.389 1.00 55.83 49 ASP B O 1
ATOM 2113 N N . VAL B 1 53 ? -31.981 -20.679 14.731 1.00 49.76 50 VAL B N 1
ATOM 2114 C CA . VAL B 1 53 ? -31.031 -19.781 14.095 1.00 49.51 50 VAL B CA 1
ATOM 2115 C C . VAL B 1 53 ? -31.743 -18.949 13.040 1.00 54.66 50 VAL B C 1
ATOM 2116 O O . VAL B 1 53 ? -32.076 -19.455 11.969 1.00 57.70 50 VAL B O 1
ATOM 2120 N N . GLU B 1 54 ? -31.985 -17.678 13.348 1.00 57.16 51 GLU B N 1
ATOM 2121 C CA . GLU B 1 54 ? -32.622 -16.768 12.397 1.00 57.02 51 GLU B CA 1
ATOM 2122 C C . GLU B 1 54 ? -31.648 -16.446 11.267 1.00 58.00 51 GLU B C 1
ATOM 2123 O O . GLU B 1 54 ? -30.509 -16.048 11.508 1.00 56.14 51 GLU B O 1
ATOM 2125 N N . SER B 1 55 ? -32.104 -16.630 10.034 1.00 58.33 52 SER B N 1
ATOM 2126 C CA . SER B 1 55 ? -31.251 -16.493 8.861 1.00 62.25 52 SER B CA 1
ATOM 2127 C C . SER B 1 55 ? -30.501 -15.159 8.807 1.00 65.34 52 SER B C 1
ATOM 2128 O O . SER B 1 55 ? -29.312 -15.123 8.492 1.00 66.41 52 SER B O 1
ATOM 2131 N N . ALA B 1 56 ? -31.195 -14.068 9.113 1.00 66.80 53 ALA B N 1
ATOM 2132 C CA . ALA B 1 56 ? -30.602 -12.734 9.035 1.00 69.60 53 ALA B CA 1
ATOM 2133 C C . ALA B 1 56 ? -29.456 -12.548 10.028 1.00 69.99 53 ALA B C 1
ATOM 2134 O O . ALA B 1 56 ? -28.347 -12.165 9.651 1.00 68.62 53 ALA B O 1
ATOM 2136 N N . ARG B 1 57 ? -29.736 -12.814 11.300 1.00 69.09 54 ARG B N 1
ATOM 2137 C CA . ARG B 1 57 ? -28.744 -12.662 12.355 1.00 67.27 54 ARG B CA 1
ATOM 2138 C C . ARG B 1 57 ? -27.499 -13.506 12.069 1.00 63.35 54 ARG B C 1
ATOM 2139 O O . ARG B 1 57 ? -26.378 -13.089 12.357 1.00 62.79 54 ARG B O 1
ATOM 2147 N N . PHE B 1 58 ? -27.711 -14.689 11.496 1.00 59.62 55 PHE B N 1
ATOM 2148 C CA . PHE B 1 58 ? -26.623 -15.605 11.143 1.00 54.75 55 PHE B CA 1
ATOM 2149 C C . PHE B 1 58 ? -25.685 -15.005 10.097 1.00 55.28 55 PHE B C 1
ATOM 2150 O O . PHE B 1 58 ? -24.466 -15.091 10.217 1.00 54.90 55 PHE B O 1
ATOM 2158 N N . LYS B 1 59 ? -26.262 -14.394 9.072 1.00 53.58 56 LYS B N 1
ATOM 2159 C CA . LYS B 1 59 ? -25.473 -13.840 7.981 1.00 57.52 56 LYS B CA 1
ATOM 2160 C C . LYS B 1 59 ? -24.644 -12.635 8.418 1.00 57.40 56 LYS B C 1
ATOM 2161 O O . LYS B 1 59 ? -23.545 -12.415 7.908 1.00 58.41 56 LYS B O 1
ATOM 2167 N N . GLU B 1 60 ? -25.158 -11.856 9.364 1.00 57.37 57 GLU B N 1
ATOM 2168 C CA . GLU B 1 60 ? -24.387 -10.725 9.876 1.00 62.09 57 GLU B CA 1
ATOM 2169 C C . GLU B 1 60 ? -23.296 -11.137 10.869 1.00 59.51 57 GLU B C 1
ATOM 2170 O O . GLU B 1 60 ? -22.226 -10.529 10.901 1.00 60.75 57 GLU B O 1
ATOM 2176 N N . LEU B 1 61 ? -23.557 -12.170 11.669 1.00 53.90 58 LEU B N 1
ATOM 2177 C CA . LEU B 1 61 ? -22.514 -12.715 12.534 1.00 52.83 58 LEU B CA 1
ATOM 2178 C C . LEU B 1 61 ? -21.421 -13.318 11.667 1.00 53.28 58 LEU B C 1
ATOM 2179 O O . LEU B 1 61 ? -20.243 -13.294 12.019 1.00 56.11 58 LEU B O 1
ATOM 2184 N N . LEU B 1 62 ? -21.818 -13.857 10.524 1.00 51.99 59 LEU B N 1
ATOM 2185 C CA A LEU B 1 62 ? -20.868 -14.445 9.588 0.50 53.11 59 LEU B CA 1
ATOM 2186 C CA B LEU B 1 62 ? -20.869 -14.453 9.598 0.50 53.08 59 LEU B CA 1
ATOM 2187 C C . LEU B 1 62 ? -19.786 -13.443 9.206 1.00 56.05 59 LEU B C 1
ATOM 2188 O O . LEU B 1 62 ? -18.599 -13.776 9.170 1.00 56.11 59 LEU B O 1
ATOM 2197 N N . VAL B 1 63 ? -20.203 -12.211 8.923 1.00 58.26 60 VAL B N 1
ATOM 2198 C CA . VAL B 1 63 ? -19.275 -11.162 8.507 1.00 61.47 60 VAL B CA 1
ATOM 2199 C C . VAL B 1 63 ? -18.828 -10.255 9.659 1.00 67.41 60 VAL B C 1
ATOM 2200 O O . VAL B 1 63 ? -18.239 -9.197 9.434 1.00 70.28 60 VAL B O 1
ATOM 2204 N N . GLY B 1 64 ? -19.117 -10.667 10.889 1.00 69.25 61 GLY B N 1
ATOM 2205 C CA . GLY B 1 64 ? -18.594 -9.980 12.059 1.00 68.87 61 GLY B CA 1
ATOM 2206 C C . GLY B 1 64 ? -19.398 -8.803 12.583 1.00 68.63 61 GLY B C 1
ATOM 2207 O O . GLY B 1 64 ? -18.926 -8.063 13.444 1.00 67.82 61 GLY B O 1
ATOM 2208 N N . GLU B 1 65 ? -20.611 -8.620 12.074 1.00 68.55 62 GLU B N 1
ATOM 2209 C CA . GLU B 1 65 ? -21.482 -7.564 12.576 1.00 70.16 62 GLU B CA 1
ATOM 2210 C C . GLU B 1 65 ? -22.150 -7.975 13.886 1.00 73.25 62 GLU B C 1
ATOM 2211 O O . GLU B 1 65 ? -23.296 -8.428 13.890 1.00 73.35 62 GLU B O 1
ATOM 2217 N N . ILE B 1 66 ? -21.427 -7.817 14.992 1.00 76.65 63 ILE B N 1
ATOM 2218 C CA . ILE B 1 66 ? -21.932 -8.195 16.310 1.00 79.29 63 ILE B CA 1
ATOM 2219 C C . ILE B 1 66 ? -23.224 -7.455 16.630 1.00 83.28 63 ILE B C 1
ATOM 2220 O O . ILE B 1 66 ? -24.269 -8.069 16.843 1.00 83.90 63 ILE B O 1
ATOM 2225 N N . ASP B 1 67 ? -23.136 -6.130 16.677 1.00 84.09 64 ASP B N 1
ATOM 2226 C CA . ASP B 1 67 ? -24.311 -5.281 16.807 1.00 83.90 64 ASP B CA 1
ATOM 2227 C C . ASP B 1 67 ? -24.024 -3.936 16.155 1.00 84.55 64 ASP B C 1
ATOM 2228 O O . ASP B 1 67 ? -23.027 -3.786 15.451 1.00 81.86 64 ASP B O 1
ATOM 2233 N N . THR B 1 68 ? -24.899 -2.965 16.379 1.00 89.91 65 THR B N 1
ATOM 2234 C CA . THR B 1 68 ? -24.744 -1.658 15.754 1.00 96.68 65 THR B CA 1
ATOM 2235 C C . THR B 1 68 ? -23.501 -0.928 16.266 1.00 99.41 65 THR B C 1
ATOM 2236 O O . THR B 1 68 ? -22.900 -0.129 15.545 1.00 100.89 65 THR B O 1
ATOM 2240 N N . PHE B 1 69 ? -23.114 -1.218 17.506 1.00 98.62 66 PHE B N 1
ATOM 2241 C CA . PHE B 1 69 ? -21.978 -0.550 18.137 1.00 98.53 66 PHE B CA 1
ATOM 2242 C C . PHE B 1 69 ? -20.670 -1.300 17.913 1.00 96.02 66 PHE B C 1
ATOM 2243 O O . PHE B 1 69 ? -19.606 -0.833 18.321 1.00 98.24 66 PHE B O 1
ATOM 2251 N N . THR B 1 70 ? -20.749 -2.459 17.267 1.00 90.94 67 THR B N 1
ATOM 2252 C CA . THR B 1 70 ? -19.595 -3.344 17.159 1.00 84.73 67 THR B CA 1
ATOM 2253 C C . THR B 1 70 ? -19.527 -4.091 15.831 1.00 84.39 67 THR B C 1
ATOM 2254 O O . THR B 1 70 ? -20.165 -5.131 15.660 1.00 81.50 67 THR B O 1
ATOM 2258 N N . HIS B 1 71 ? -18.752 -3.558 14.892 1.00 88.27 68 HIS B N 1
ATOM 2259 C CA . HIS B 1 71 ? -18.494 -4.250 13.633 1.00 91.91 68 HIS B CA 1
ATOM 2260 C C . HIS B 1 71 ? -17.053 -4.753 13.591 1.00 91.56 68 HIS B C 1
ATOM 2261 O O . HIS B 1 71 ? -16.115 -3.977 13.416 1.00 94.08 68 HIS B O 1
ATOM 2268 N N . MET B 1 72 ? -16.888 -6.060 13.765 1.00 86.13 69 MET B N 1
ATOM 2269 C CA . MET B 1 72 ? -15.568 -6.676 13.787 1.00 82.48 69 MET B CA 1
ATOM 2270 C C . MET B 1 72 ? -14.734 -6.342 12.559 1.00 85.41 69 MET B C 1
ATOM 2271 O O . MET B 1 72 ? -15.138 -6.602 11.425 1.00 84.00 69 MET B O 1
ATOM 2276 N N . GLN B 1 73 ? -13.564 -5.762 12.798 1.00 90.93 70 GLN B N 1
ATOM 2277 C CA . GLN B 1 73 ? -12.586 -5.554 11.742 1.00 95.42 70 GLN B CA 1
ATOM 2278 C C . GLN B 1 73 ? -11.490 -6.599 11.903 1.00 94.93 70 GLN B C 1
ATOM 2279 O O . GLN B 1 73 ? -10.639 -6.490 12.787 1.00 94.48 70 GLN B O 1
ATOM 2281 N N . ARG B 1 74 ? -11.528 -7.623 11.057 1.00 94.98 71 ARG B N 1
ATOM 2282 C CA . ARG B 1 74 ? -10.577 -8.726 11.146 1.00 95.53 71 ARG B CA 1
ATOM 2283 C C . ARG B 1 74 ? -9.772 -8.875 9.857 1.00 98.58 71 ARG B C 1
ATOM 2284 O O . ARG B 1 74 ? -9.029 -9.843 9.685 1.00 95.39 71 ARG B O 1
ATOM 2292 N N . HIS B 1 75 ? -9.925 -7.909 8.957 1.00 105.55 72 HIS B N 1
ATOM 2293 C CA . HIS B 1 75 ? -9.175 -7.891 7.706 1.00 109.70 72 HIS B CA 1
ATOM 2294 C C . HIS B 1 75 ? -9.425 -9.152 6.885 1.00 107.34 72 HIS B C 1
ATOM 2295 O O . HIS B 1 75 ? -9.330 -9.134 5.658 1.00 107.38 72 HIS B O 1
ATOM 2302 N N . LYS B 1 80 ? -11.971 -11.640 0.641 1.00 96.61 77 LYS B N 1
ATOM 2303 C CA . LYS B 1 80 ? -12.104 -12.975 0.068 1.00 95.57 77 LYS B CA 1
ATOM 2304 C C . LYS B 1 80 ? -11.345 -14.006 0.896 1.00 93.02 77 LYS B C 1
ATOM 2305 O O . LYS B 1 80 ? -11.753 -15.166 0.992 1.00 93.02 77 LYS B O 1
ATOM 2307 N N . LYS B 1 81 ? -10.236 -13.577 1.490 1.00 90.10 78 LYS B N 1
ATOM 2308 C CA . LYS B 1 81 ? -9.418 -14.463 2.309 1.00 84.44 78 LYS B CA 1
ATOM 2309 C C . LYS B 1 81 ? -9.875 -14.447 3.766 1.00 76.33 78 LYS B C 1
ATOM 2310 O O . LYS B 1 81 ? -9.430 -15.262 4.575 1.00 76.51 78 LYS B O 1
ATOM 2312 N N . GLU B 1 82 ? -10.768 -13.518 4.093 1.00 70.44 79 GLU B N 1
ATOM 2313 C CA . GLU B 1 82 ? -11.273 -13.383 5.453 1.00 65.60 79 GLU B CA 1
ATOM 2314 C C . GLU B 1 82 ? -12.025 -14.629 5.900 1.00 62.05 79 GLU B C 1
ATOM 2315 O O . GLU B 1 82 ? -13.064 -14.974 5.342 1.00 58.75 79 GLU B O 1
ATOM 2321 N N . ARG B 1 83 ? -11.498 -15.300 6.916 1.00 59.50 80 ARG B N 1
ATOM 2322 C CA . ARG B 1 83 ? -12.166 -16.466 7.470 1.00 56.61 80 ARG B CA 1
ATOM 2323 C C . ARG B 1 83 ? -13.448 -16.043 8.188 1.00 53.48 80 ARG B C 1
ATOM 2324 O O . ARG B 1 83 ? -13.425 -15.195 9.079 1.00 53.74 80 ARG B O 1
ATOM 2332 N N . LEU B 1 84 ? -14.572 -16.613 7.772 1.00 50.98 81 LEU B N 1
ATOM 2333 C CA . LEU B 1 84 ? -15.858 -16.273 8.370 1.00 51.50 81 LEU B CA 1
ATOM 2334 C C . LEU B 1 84 ? -16.190 -17.224 9.519 1.00 50.37 81 LEU B C 1
ATOM 2335 O O . LEU B 1 84 ? -16.995 -16.905 10.397 1.00 51.72 81 LEU B O 1
ATOM 2340 N N . GLY B 1 85 ? -15.566 -18.395 9.506 1.00 46.26 82 GLY B N 1
ATOM 2341 C CA . GLY B 1 85 ? -15.839 -19.392 10.518 1.00 44.82 82 GLY B CA 1
ATOM 2342 C C . GLY B 1 85 ? -15.296 -20.756 10.162 1.00 47.86 82 GLY B C 1
ATOM 2343 O O . GLY B 1 85 ? -14.565 -20.915 9.185 1.00 50.76 82 GLY B O 1
ATOM 2344 N N . TYR B 1 86 ? -15.656 -21.746 10.973 1.00 42.38 83 TYR B N 1
ATOM 2345 C CA . TYR B 1 86 ? -15.171 -23.102 10.796 1.00 42.35 83 TYR B CA 1
ATOM 2346 C C . TYR B 1 86 ? -16.351 -24.031 10.905 1.00 39.94 83 TYR B C 1
ATOM 2347 O O . TYR B 1 86 ? -17.085 -24.010 11.890 1.00 41.60 83 TYR B O 1
ATOM 2356 N N . ASP B 1 87 ? -16.550 -24.831 9.872 1.00 37.54 84 ASP B N 1
ATOM 2357 C CA . ASP B 1 87 ? -17.625 -25.796 9.893 1.00 34.78 84 ASP B CA 1
ATOM 2358 C C . ASP B 1 87 ? -17.111 -27.106 10.472 1.00 35.56 84 ASP B C 1
ATOM 2359 O O . ASP B 1 87 ? -16.306 -27.799 9.852 1.00 37.32 84 ASP B O 1
ATOM 2364 N N . LEU B 1 88 ? -17.576 -27.434 11.672 1.00 30.80 85 LEU B N 1
ATOM 2365 C CA . LEU B 1 88 ? -17.254 -28.713 12.291 1.00 27.52 85 LEU B CA 1
ATOM 2366 C C . LEU B 1 88 ? -18.414 -29.648 12.009 1.00 32.02 85 LEU B C 1
ATOM 2367 O O . LEU B 1 88 ? -19.487 -29.509 12.586 1.00 34.27 85 LEU B O 1
ATOM 2372 N N . THR B 1 89 ? -18.215 -30.584 11.093 1.00 32.45 86 THR B N 1
ATOM 2373 C CA . THR B 1 89 ? -19.305 -31.451 10.666 1.00 32.26 86 THR B CA 1
ATOM 2374 C C . THR B 1 89 ? -19.180 -32.808 11.334 1.00 33.84 86 THR B C 1
ATOM 2375 O O . THR B 1 89 ? -18.222 -33.554 11.081 1.00 27.60 86 THR B O 1
ATOM 2379 N N . PHE B 1 90 ? -20.155 -33.109 12.190 1.00 28.36 87 PHE B N 1
ATOM 2380 C CA . PHE B 1 90 ? -20.169 -34.342 12.962 1.00 29.88 87 PHE B CA 1
ATOM 2381 C C . PHE B 1 90 ? -21.098 -35.329 12.275 1.00 30.34 87 PHE B C 1
ATOM 2382 O O . PHE B 1 90 ? -22.276 -35.027 12.085 1.00 31.81 87 PHE B O 1
ATOM 2390 N N . SER B 1 91 ? -20.582 -36.498 11.890 1.00 28.50 88 SER B N 1
ATOM 2391 C CA . SER B 1 91 ? -21.417 -37.494 11.212 1.00 28.74 88 SER B CA 1
ATOM 2392 C C . SER B 1 91 ? -21.493 -38.782 12.002 1.00 32.17 88 SER B C 1
ATOM 2393 O O . SER B 1 91 ? -20.486 -39.283 12.495 1.00 30.14 88 SER B O 1
ATOM 2396 N N . ALA B 1 92 ? -22.697 -39.326 12.101 1.00 29.61 89 ALA B N 1
ATOM 2397 C CA . ALA B 1 92 ? -22.919 -40.557 12.851 1.00 29.90 89 ALA B CA 1
ATOM 2398 C C . ALA B 1 92 ? -22.438 -41.790 12.090 1.00 29.36 89 ALA B C 1
ATOM 2399 O O . ALA B 1 92 ? -22.302 -41.755 10.867 1.00 32.35 89 ALA B O 1
ATOM 2401 N N . PRO B 1 93 ? -22.221 -42.899 12.814 1.00 28.50 90 PRO B N 1
ATOM 2402 C CA . PRO B 1 93 ? -21.939 -44.198 12.206 1.00 30.20 90 PRO B CA 1
ATOM 2403 C C . PRO B 1 93 ? -23.048 -44.621 11.252 1.00 34.66 90 PRO B C 1
ATOM 2404 O O . PRO B 1 93 ? -24.205 -44.198 11.394 1.00 32.43 90 PRO B O 1
ATOM 2408 N N . LYS B 1 94 ? -22.693 -45.458 10.283 1.00 29.92 91 LYS B N 1
ATOM 2409 C CA . LYS B 1 94 ? -23.612 -45.791 9.204 1.00 32.33 91 LYS B CA 1
ATOM 2410 C C . LYS B 1 94 ? -24.904 -46.439 9.710 1.00 30.65 91 LYS B C 1
ATOM 2411 O O . LYS B 1 94 ? -25.995 -46.115 9.235 1.00 30.99 91 LYS B O 1
ATOM 2417 N N . GLY B 1 95 ? -24.787 -47.355 10.664 1.00 33.67 92 GLY B N 1
ATOM 2418 C CA . GLY B 1 95 ? -25.961 -48.043 11.185 1.00 36.37 92 GLY B CA 1
ATOM 2419 C C . GLY B 1 95 ? -26.856 -47.087 11.949 1.00 34.19 92 GLY B C 1
ATOM 2420 O O . GLY B 1 95 ? -28.083 -47.146 11.858 1.00 34.93 92 GLY B O 1
ATOM 2421 N N . VAL B 1 96 ? -26.226 -46.208 12.719 1.00 31.83 93 VAL B N 1
ATOM 2422 C CA . VAL B 1 96 ? -26.933 -45.139 13.424 1.00 35.56 93 VAL B CA 1
ATOM 2423 C C . VAL B 1 96 ? -27.693 -44.255 12.441 1.00 33.68 93 VAL B C 1
ATOM 2424 O O . VAL B 1 96 ? -28.883 -43.984 12.617 1.00 28.45 93 VAL B O 1
ATOM 2428 N N . SER B 1 97 ? -27.017 -43.808 11.390 1.00 30.19 94 SER B N 1
ATOM 2429 C CA . SER B 1 97 ? -27.701 -43.031 10.344 1.00 31.28 94 SER B CA 1
ATOM 2430 C C . SER B 1 97 ? -28.901 -43.746 9.733 1.00 32.66 94 SER B C 1
ATOM 2431 O O . SER B 1 97 ? -29.967 -43.151 9.552 1.00 33.51 94 SER B O 1
ATOM 2434 N N A MET B 1 98 ? -28.725 -45.015 9.385 0.50 35.19 95 MET B N 1
ATOM 2435 N N B MET B 1 98 ? -28.733 -45.021 9.402 0.50 35.18 95 MET B N 1
ATOM 2436 C CA A MET B 1 98 ? -29.818 -45.778 8.796 0.50 35.27 95 MET B CA 1
ATOM 2437 C CA B MET B 1 98 ? -29.818 -45.777 8.788 0.50 35.26 95 MET B CA 1
ATOM 2438 C C A MET B 1 98 ? -31.008 -45.797 9.744 0.50 34.04 95 MET B C 1
ATOM 2439 C C B MET B 1 98 ? -31.014 -45.856 9.732 0.50 34.06 95 MET B C 1
ATOM 2440 O O A MET B 1 98 ? -32.139 -45.534 9.344 0.50 34.60 95 MET B O 1
ATOM 2441 O O B MET B 1 98 ? -32.158 -45.687 9.316 0.50 34.57 95 MET B O 1
ATOM 2450 N N . GLN B 1 99 ? -30.739 -46.107 11.007 1.00 33.62 96 GLN B N 1
ATOM 2451 C CA . GLN B 1 99 ? -31.787 -46.168 12.019 1.00 38.43 96 GLN B CA 1
ATOM 2452 C C . GLN B 1 99 ? -32.535 -44.839 12.102 1.00 36.18 96 GLN B C 1
ATOM 2453 O O . GLN B 1 99 ? -33.764 -44.803 12.177 1.00 35.48 96 GLN B O 1
ATOM 2459 N N . ALA B 1 100 ? -31.789 -43.744 12.066 1.00 32.77 97 ALA B N 1
ATOM 2460 C CA . ALA B 1 100 ? -32.387 -42.413 12.142 1.00 33.09 97 ALA B CA 1
ATOM 2461 C C . ALA B 1 100 ? -33.134 -42.007 10.873 1.00 39.63 97 ALA B C 1
ATOM 2462 O O . ALA B 1 100 ? -34.262 -41.505 10.940 1.00 41.94 97 ALA B O 1
ATOM 2464 N N . LEU B 1 101 ? -32.521 -42.232 9.714 1.00 37.81 98 LEU B N 1
ATOM 2465 C CA . LEU B 1 101 ? -33.047 -41.649 8.473 1.00 37.77 98 LEU B CA 1
ATOM 2466 C C . LEU B 1 101 ? -33.908 -42.579 7.622 1.00 40.96 98 LEU B C 1
ATOM 2467 O O . LEU B 1 101 ? -34.824 -42.123 6.942 1.00 43.19 98 LEU B O 1
ATOM 2472 N N . ILE B 1 102 ? -33.608 -43.873 7.646 1.00 36.84 99 ILE B N 1
ATOM 2473 C CA . ILE B 1 102 ? -34.395 -44.834 6.893 1.00 38.81 99 ILE B CA 1
ATOM 2474 C C . ILE B 1 102 ? -35.551 -45.315 7.757 1.00 42.15 99 ILE B C 1
ATOM 2475 O O . ILE B 1 102 ? -36.670 -45.473 7.283 1.00 40.31 99 ILE B O 1
ATOM 2480 N N . HIS B 1 103 ? -35.281 -45.543 9.036 1.00 43.85 100 HIS B N 1
ATOM 2481 C CA . HIS B 1 103 ? -36.334 -46.011 9.933 1.00 48.50 100 HIS B CA 1
ATOM 2482 C C . HIS B 1 103 ? -37.057 -44.879 10.660 1.00 46.95 100 HIS B C 1
ATOM 2483 O O . HIS B 1 103 ? -38.047 -45.115 11.351 1.00 50.11 100 HIS B O 1
ATOM 2490 N N . GLY B 1 104 ? -36.559 -43.656 10.503 1.00 44.15 101 GLY B N 1
ATOM 2491 C CA . GLY B 1 104 ? -37.198 -42.475 11.068 1.00 46.91 101 GLY B CA 1
ATOM 2492 C C . GLY B 1 104 ? -37.211 -42.390 12.588 1.00 46.63 101 GLY B C 1
ATOM 2493 O O . GLY B 1 104 ? -38.115 -41.798 13.177 1.00 48.43 101 GLY B O 1
ATOM 2494 N N . ASP B 1 105 ? -36.194 -42.956 13.228 1.00 39.66 102 ASP B N 1
ATOM 2495 C CA . ASP B 1 105 ? -36.159 -43.034 14.682 1.00 37.37 102 ASP B CA 1
ATOM 2496 C C . ASP B 1 105 ? -35.685 -41.721 15.325 1.00 34.97 102 ASP B C 1
ATOM 2497 O O . ASP B 1 105 ? -34.509 -41.380 15.269 1.00 37.09 102 ASP B O 1
ATOM 2502 N N . LYS B 1 106 ? -36.616 -40.998 15.945 1.00 35.73 103 LYS B N 1
ATOM 2503 C CA . LYS B 1 106 ? -36.358 -39.652 16.474 1.00 32.55 103 LYS B CA 1
ATOM 2504 C C . LYS B 1 106 ? -35.474 -39.607 17.724 1.00 36.79 103 LYS B C 1
ATOM 2505 O O . LYS B 1 106 ? -34.910 -38.559 18.062 1.00 36.52 103 LYS B O 1
ATOM 2511 N N . THR B 1 107 ? -35.366 -40.725 18.428 1.00 34.70 104 THR B N 1
ATOM 2512 C CA A THR B 1 107 ? -34.513 -40.803 19.606 0.50 34.92 104 THR B CA 1
ATOM 2513 C CA B THR B 1 107 ? -34.502 -40.755 19.602 0.50 34.33 104 THR B CA 1
ATOM 2514 C C . THR B 1 107 ? -33.041 -40.786 19.184 1.00 34.09 104 THR B C 1
ATOM 2515 O O . THR B 1 107 ? -32.184 -40.269 19.891 1.00 32.19 104 THR B O 1
ATOM 2522 N N . ILE B 1 108 ? -32.760 -41.370 18.023 1.00 31.46 105 ILE B N 1
ATOM 2523 C CA . ILE B 1 108 ? -31.398 -41.358 17.490 1.00 32.07 105 ILE B CA 1
ATOM 2524 C C . ILE B 1 108 ? -31.004 -39.921 17.186 1.00 29.04 105 ILE B C 1
ATOM 2525 O O . ILE B 1 108 ? -29.897 -39.485 17.489 1.00 32.47 105 ILE B O 1
ATOM 2530 N N . ILE B 1 109 ? -31.915 -39.185 16.570 1.00 31.12 106 ILE B N 1
ATOM 2531 C CA . ILE B 1 109 ? -31.652 -37.790 16.250 1.00 33.70 106 ILE B CA 1
ATOM 2532 C C . ILE B 1 109 ? -31.380 -36.983 17.519 1.00 34.17 106 ILE B C 1
ATOM 2533 O O . ILE B 1 109 ? -30.464 -36.172 17.558 1.00 31.36 106 ILE B O 1
ATOM 2538 N N . GLU B 1 110 ? -32.177 -37.209 18.558 1.00 33.57 107 GLU B N 1
ATOM 2539 C CA A GLU B 1 110 ? -31.993 -36.532 19.839 0.50 32.73 107 GLU B CA 1
ATOM 2540 C CA B GLU B 1 110 ? -31.987 -36.525 19.834 0.20 32.69 107 GLU B CA 1
ATOM 2541 C CA C GLU B 1 110 ? -31.967 -36.489 19.802 0.30 32.57 107 GLU B CA 1
ATOM 2542 C C . GLU B 1 110 ? -30.611 -36.813 20.428 1.00 29.62 107 GLU B C 1
ATOM 2543 O O . GLU B 1 110 ? -29.950 -35.916 20.946 1.00 29.93 107 GLU B O 1
ATOM 2559 N N . ALA B 1 111 ? -30.192 -38.077 20.357 1.00 28.81 108 ALA B N 1
ATOM 2560 C CA . ALA B 1 111 ? -28.911 -38.515 20.914 1.00 30.69 108 ALA B CA 1
ATOM 2561 C C . ALA B 1 111 ? -27.749 -37.920 20.132 1.00 28.86 108 ALA B C 1
ATOM 2562 O O . ALA B 1 111 ? -26.747 -37.500 20.705 1.00 27.76 108 ALA B O 1
ATOM 2564 N N . HIS B 1 112 ? -27.893 -37.899 18.814 1.00 27.80 109 HIS B N 1
ATOM 2565 C CA . HIS B 1 112 ? -26.869 -37.314 17.961 1.00 30.35 109 HIS B CA 1
ATOM 2566 C C . HIS B 1 112 ? -26.711 -35.829 18.311 1.00 27.21 109 HIS B C 1
ATOM 2567 O O . HIS B 1 112 ? -25.605 -35.346 18.495 1.00 27.69 109 HIS B O 1
ATOM 2574 N N . GLU B 1 113 ? -27.823 -35.112 18.444 1.00 30.17 110 GLU B N 1
ATOM 2575 C CA . GLU B 1 113 ? -27.755 -33.691 18.799 1.00 31.70 110 GLU B CA 1
ATOM 2576 C C . GLU B 1 113 ? -27.186 -33.448 20.201 1.00 33.42 110 GLU B C 1
ATOM 2577 O O . GLU B 1 113 ? -26.471 -32.476 20.416 1.00 29.71 110 GLU B O 1
ATOM 2583 N N . LYS B 1 114 ? -27.486 -34.324 21.157 1.00 33.61 111 LYS B N 1
ATOM 2584 C CA . LYS B 1 114 ? -26.842 -34.201 22.470 1.00 32.71 111 LYS B CA 1
ATOM 2585 C C . LYS B 1 114 ? -25.332 -34.401 22.357 1.00 28.46 111 LYS B C 1
ATOM 2586 O O . LYS B 1 114 ? -24.549 -33.730 23.026 1.00 28.59 111 LYS B O 1
ATOM 2592 N N . ALA B 1 115 ? -24.933 -35.335 21.510 1.00 26.57 112 ALA B N 1
ATOM 2593 C CA . ALA B 1 115 ? -23.518 -35.630 21.312 1.00 29.75 112 ALA B CA 1
ATOM 2594 C C . ALA B 1 115 ? -22.817 -34.443 20.674 1.00 27.27 112 ALA B C 1
ATOM 2595 O O . ALA B 1 115 ? -21.736 -34.046 21.103 1.00 26.50 112 ALA B O 1
ATOM 2597 N N . VAL B 1 116 ? -23.446 -33.866 19.650 1.00 29.15 113 VAL B N 1
ATOM 2598 C CA . VAL B 1 116 ? -22.907 -32.663 19.018 1.00 24.51 113 VAL B CA 1
ATOM 2599 C C . VAL B 1 116 ? -22.768 -31.528 20.028 1.00 27.06 113 VAL B C 1
ATOM 2600 O O . VAL B 1 116 ? -21.727 -30.868 20.108 1.00 27.09 113 VAL B O 1
ATOM 2604 N N . ALA B 1 117 ? -23.805 -31.309 20.824 1.00 28.12 114 ALA B N 1
ATOM 2605 C CA . ALA B 1 117 ? -23.736 -30.275 21.851 1.00 26.84 114 ALA B CA 1
ATOM 2606 C C . ALA B 1 117 ? -22.557 -30.473 22.824 1.00 28.65 114 ALA B C 1
ATOM 2607 O O . ALA B 1 117 ? -21.902 -29.500 23.225 1.00 33.11 114 ALA B O 1
ATOM 2609 N N . ALA B 1 118 ? -22.307 -31.718 23.227 1.00 26.11 115 ALA B N 1
ATOM 2610 C CA . ALA B 1 118 ? -21.218 -31.997 24.166 1.00 28.66 115 ALA B CA 1
ATOM 2611 C C . ALA B 1 118 ? -19.863 -31.695 23.536 1.00 27.40 115 ALA B C 1
ATOM 2612 O O . ALA B 1 118 ? -18.965 -31.168 24.195 1.00 25.24 115 ALA B O 1
ATOM 2614 N N . ALA B 1 119 ? -19.714 -32.040 22.260 1.00 26.29 116 ALA B N 1
ATOM 2615 C CA . ALA B 1 119 ? -18.464 -31.802 21.548 1.00 27.64 116 ALA B CA 1
ATOM 2616 C C . ALA B 1 119 ? -18.245 -30.310 21.348 1.00 26.96 116 ALA B C 1
ATOM 2617 O O . ALA B 1 119 ? -17.109 -29.828 21.409 1.00 29.47 116 ALA B O 1
ATOM 2619 N N . VAL B 1 120 ? -19.331 -29.576 21.121 1.00 26.93 117 VAL B N 1
ATOM 2620 C CA . VAL B 1 120 ? -19.234 -28.128 20.962 1.00 30.06 117 VAL B CA 1
ATOM 2621 C C . VAL B 1 120 ? -18.786 -27.491 22.287 1.00 32.48 117 VAL B C 1
ATOM 2622 O O . VAL B 1 120 ? -17.954 -26.579 22.295 1.00 31.80 117 VAL B O 1
ATOM 2626 N N . ARG B 1 121 ? -19.317 -27.991 23.404 1.00 32.98 118 ARG B N 1
ATOM 2627 C CA . ARG B 1 121 ? -18.887 -27.519 24.726 1.00 35.38 118 ARG B CA 1
ATOM 2628 C C . ARG B 1 121 ? -17.397 -27.766 24.954 1.00 32.46 118 ARG B C 1
ATOM 2629 O O . ARG B 1 121 ? -16.697 -26.920 25.528 1.00 33.03 118 ARG B O 1
ATOM 2637 N N . GLU B 1 122 ? -16.908 -28.925 24.525 1.00 31.52 119 GLU B N 1
ATOM 2638 C CA . GLU B 1 122 ? -15.476 -29.230 24.671 1.00 31.46 119 GLU B CA 1
ATOM 2639 C C . GLU B 1 122 ? -14.630 -28.324 23.771 1.00 31.23 119 GLU B C 1
ATOM 2640 O O . GLU B 1 122 ? -13.577 -27.822 24.184 1.00 33.81 119 GLU B O 1
ATOM 2646 N N . ALA B 1 123 ? -15.104 -28.100 22.549 1.00 30.22 120 ALA B N 1
ATOM 2647 C CA . ALA B 1 123 ? -14.437 -27.193 21.615 1.00 31.89 120 ALA B CA 1
ATOM 2648 C C . ALA B 1 123 ? -14.217 -25.811 22.214 1.00 32.83 120 ALA B C 1
ATOM 2649 O O . ALA B 1 123 ? -13.190 -25.179 21.969 1.00 34.46 120 ALA B O 1
ATOM 2651 N N . GLU B 1 124 ? -15.186 -25.336 22.987 1.00 34.20 121 GLU B N 1
ATOM 2652 C CA A GLU B 1 124 ? -15.100 -24.014 23.594 0.70 34.84 121 GLU B CA 1
ATOM 2653 C CA B GLU B 1 124 ? -15.101 -24.013 23.608 0.30 35.28 121 GLU B CA 1
ATOM 2654 C C . GLU B 1 124 ? -13.861 -23.879 24.487 1.00 35.39 121 GLU B C 1
ATOM 2655 O O . GLU B 1 124 ? -13.342 -22.785 24.684 1.00 37.06 121 GLU B O 1
ATOM 2666 N N . LYS B 1 125 ? -13.392 -24.995 25.029 1.00 33.23 122 LYS B N 1
ATOM 2667 C CA . LYS B 1 125 ? -12.207 -24.971 25.881 1.00 34.36 122 LYS B CA 1
ATOM 2668 C C . LYS B 1 125 ? -10.971 -24.625 25.074 1.00 38.35 122 LYS B C 1
ATOM 2669 O O . LYS B 1 125 ? -9.948 -24.219 25.626 1.00 41.59 122 LYS B O 1
ATOM 2675 N N . LEU B 1 126 ? -11.077 -24.780 23.761 1.00 36.38 123 LEU B N 1
ATOM 2676 C CA . LEU B 1 126 ? -9.954 -24.559 22.859 1.00 37.64 123 LEU B CA 1
ATOM 2677 C C . LEU B 1 126 ? -9.964 -23.141 22.289 1.00 37.51 123 LEU B C 1
ATOM 2678 O O . LEU B 1 126 ? -9.059 -22.749 21.553 1.00 38.77 123 LEU B O 1
ATOM 2683 N N . ALA B 1 127 ? -10.996 -22.375 22.622 1.00 37.24 124 ALA B N 1
ATOM 2684 C CA . ALA B 1 127 ? -11.114 -21.008 22.117 1.00 38.25 124 ALA B CA 1
ATOM 2685 C C . ALA B 1 127 ? -9.943 -20.154 22.593 1.00 45.14 124 ALA B C 1
ATOM 2686 O O . ALA B 1 127 ? -9.675 -20.071 23.791 1.00 44.31 124 ALA B O 1
ATOM 2688 N N . GLN B 1 128 ? -9.250 -19.530 21.646 1.00 44.11 125 GLN B N 1
ATOM 2689 C CA . GLN B 1 128 ? -8.145 -18.636 21.957 1.00 45.23 125 GLN B CA 1
ATOM 2690 C C . GLN B 1 128 ? -8.233 -17.361 21.146 1.00 50.61 125 GLN B C 1
ATOM 2691 O O . GLN B 1 128 ? -8.790 -17.344 20.044 1.00 49.16 125 GLN B O 1
ATOM 2697 N N . ALA B 1 129 ? -7.692 -16.285 21.707 1.00 47.04 126 ALA B N 1
ATOM 2698 C CA . ALA B 1 129 ? -7.559 -15.035 20.987 1.00 46.99 126 ALA B CA 1
ATOM 2699 C C . ALA B 1 129 ? -6.182 -14.435 21.283 1.00 49.27 126 ALA B C 1
ATOM 2700 O O . ALA B 1 129 ? -5.652 -14.568 22.394 1.00 49.17 126 ALA B O 1
ATOM 2702 N N . ARG B 1 130 ? -5.592 -13.805 20.279 1.00 49.13 127 ARG B N 1
ATOM 2703 C CA . ARG B 1 130 ? -4.316 -13.138 20.473 1.00 57.35 127 ARG B CA 1
ATOM 2704 C C . ARG B 1 130 ? -4.525 -11.786 21.139 1.00 58.90 127 ARG B C 1
ATOM 2705 O O . ARG B 1 130 ? -5.504 -11.091 20.871 1.00 58.94 127 ARG B O 1
ATOM 2713 N N . THR B 1 131 ? -3.604 -11.422 22.022 1.00 53.83 128 THR B N 1
ATOM 2714 C CA . THR B 1 131 ? -3.606 -10.095 22.600 1.00 59.13 128 THR B CA 1
ATOM 2715 C C . THR B 1 131 ? -2.167 -9.722 22.914 1.00 58.76 128 THR B C 1
ATOM 2716 O O . THR B 1 131 ? -1.260 -10.528 22.717 1.00 57.90 128 THR B O 1
ATOM 2720 N N . THR B 1 132 ? -1.953 -8.501 23.383 1.00 58.81 129 THR B N 1
ATOM 2721 C CA . THR B 1 132 ? -0.605 -8.068 23.714 1.00 56.92 129 THR B CA 1
ATOM 2722 C C . THR B 1 132 ? -0.535 -7.461 25.109 1.00 60.79 129 THR B C 1
ATOM 2723 O O . THR B 1 132 ? -1.480 -6.826 25.571 1.00 61.53 129 THR B O 1
ATOM 2727 N N . ARG B 1 133 ? 0.587 -7.692 25.780 1.00 60.54 130 ARG B N 1
ATOM 2728 C CA . ARG B 1 133 ? 0.938 -6.966 26.994 1.00 61.22 130 ARG B CA 1
ATOM 2729 C C . ARG B 1 133 ? 2.274 -6.303 26.704 1.00 61.45 130 ARG B C 1
ATOM 2730 O O . ARG B 1 133 ? 3.228 -6.974 26.318 1.00 61.68 130 ARG B O 1
ATOM 2738 N N . GLN B 1 134 ? 2.330 -4.990 26.880 1.00 60.78 131 GLN B N 1
ATOM 2739 C CA . GLN B 1 134 ? 3.477 -4.191 26.452 1.00 75.86 131 GLN B CA 1
ATOM 2740 C C . GLN B 1 134 ? 3.986 -4.586 25.061 1.00 78.30 131 GLN B C 1
ATOM 2741 O O . GLN B 1 134 ? 5.188 -4.745 24.852 1.00 80.45 131 GLN B O 1
ATOM 2747 N N . GLY B 1 135 ? 3.066 -4.740 24.114 1.00 73.90 132 GLY B N 1
ATOM 2748 C CA . GLY B 1 135 ? 3.432 -5.045 22.743 1.00 70.91 132 GLY B CA 1
ATOM 2749 C C . GLY B 1 135 ? 3.836 -6.494 22.527 1.00 69.65 132 GLY B C 1
ATOM 2750 O O . GLY B 1 135 ? 3.997 -6.932 21.388 1.00 72.59 132 GLY B O 1
ATOM 2751 N N . LYS B 1 136 ? 4.000 -7.240 23.617 1.00 68.37 133 LYS B N 1
ATOM 2752 C CA . LYS B 1 136 ? 4.339 -8.658 23.532 1.00 64.80 133 LYS B CA 1
ATOM 2753 C C . LYS B 1 136 ? 3.095 -9.519 23.305 1.00 68.16 133 LYS B C 1
ATOM 2754 O O . LYS B 1 136 ? 2.189 -9.555 24.139 1.00 67.90 133 LYS B O 1
ATOM 2760 N N . SER B 1 137 ? 3.059 -10.224 22.179 1.00 70.70 134 SER B N 1
ATOM 2761 C CA . SER B 1 137 ? 1.919 -11.074 21.863 1.00 69.64 134 SER B CA 1
ATOM 2762 C C . SER B 1 137 ? 1.750 -12.146 22.923 1.00 65.05 134 SER B C 1
ATOM 2763 O O . SER B 1 137 ? 2.705 -12.847 23.259 1.00 68.55 134 SER B O 1
ATOM 2766 N N . VAL B 1 138 ? 0.541 -12.261 23.467 1.00 57.12 135 VAL B N 1
ATOM 2767 C CA . VAL B 1 138 ? 0.229 -13.340 24.392 1.00 56.23 135 VAL B CA 1
ATOM 2768 C C . VAL B 1 138 ? -1.117 -13.943 24.030 1.00 60.32 135 VAL B C 1
ATOM 2769 O O . VAL B 1 138 ? -2.067 -13.231 23.702 1.00 66.67 135 VAL B O 1
ATOM 2773 N N . THR B 1 139 ? -1.189 -15.264 24.073 1.00 56.44 136 THR B N 1
ATOM 2774 C CA . THR B 1 139 ? -2.403 -15.969 23.694 1.00 53.01 136 THR B CA 1
ATOM 2775 C C . THR B 1 139 ? -3.310 -16.124 24.904 1.00 51.84 136 THR B C 1
ATOM 2776 O O . THR B 1 139 ? -2.859 -16.490 25.985 1.00 56.47 136 THR B O 1
ATOM 2780 N N . GLN B 1 140 ? -4.591 -15.829 24.724 1.00 48.69 137 GLN B N 1
ATOM 2781 C CA . GLN B 1 140 ? -5.553 -15.919 25.814 1.00 49.14 137 GLN B CA 1
ATOM 2782 C C . GLN B 1 140 ? -6.575 -17.016 25.558 1.00 47.75 137 GLN B C 1
ATOM 2783 O O . GLN B 1 140 ? -7.138 -17.095 24.466 1.00 47.68 137 GLN B O 1
ATOM 2789 N N . ASN B 1 141 ? -6.793 -17.870 26.559 1.00 41.94 138 ASN B N 1
ATOM 2790 C CA . ASN B 1 141 ? -7.873 -18.845 26.537 1.00 45.45 138 ASN B CA 1
ATOM 2791 C C . ASN B 1 141 ? -9.169 -18.154 26.942 1.00 50.95 138 ASN B C 1
ATOM 2792 O O . ASN B 1 141 ? -9.289 -17.657 28.061 1.00 53.68 138 ASN B O 1
ATOM 2797 N N . THR B 1 142 ? -10.142 -18.124 26.038 1.00 44.92 139 THR B N 1
ATOM 2798 C CA . THR B 1 142 ? -11.327 -17.301 26.252 1.00 46.02 139 THR B CA 1
ATOM 2799 C C . THR B 1 142 ? -12.543 -18.101 26.658 1.00 42.81 139 THR B C 1
ATOM 2800 O O . THR B 1 142 ? -13.484 -17.554 27.225 1.00 44.59 139 THR B O 1
ATOM 2804 N N . ASN B 1 143 ? -12.516 -19.394 26.360 1.00 40.60 140 ASN B N 1
ATOM 2805 C CA . ASN B 1 143 ? -13.590 -20.295 26.749 1.00 44.71 140 ASN B CA 1
ATOM 2806 C C . ASN B 1 143 ? -14.981 -19.847 26.320 1.00 44.18 140 ASN B C 1
ATOM 2807 O O . ASN B 1 143 ? -15.956 -20.100 27.026 1.00 46.45 140 ASN B O 1
ATOM 2812 N N . ASN B 1 144 ? -15.078 -19.178 25.175 1.00 40.88 141 ASN B N 1
ATOM 2813 C CA . ASN B 1 144 ? -16.386 -18.916 24.580 1.00 44.55 141 ASN B CA 1
ATOM 2814 C C . ASN B 1 144 ? -16.387 -18.938 23.054 1.00 45.17 141 ASN B C 1
ATOM 2815 O O . ASN B 1 144 ? -15.467 -18.438 22.415 1.00 43.18 141 ASN B O 1
ATOM 2820 N N . LEU B 1 145 ? -17.438 -19.526 22.485 1.00 43.04 142 LEU B N 1
ATOM 2821 C CA . LEU B 1 145 ? -17.626 -19.568 21.042 1.00 40.06 142 LEU B CA 1
ATOM 2822 C C . LEU B 1 145 ? -19.057 -19.148 20.703 1.00 40.16 142 LEU B C 1
ATOM 2823 O O . LEU B 1 145 ? -19.949 -19.233 21.544 1.00 43.45 142 LEU B O 1
ATOM 2828 N N . VAL B 1 146 ? -19.260 -18.697 19.471 1.00 39.45 143 VAL B N 1
ATOM 2829 C CA . VAL B 1 146 ? -20.597 -18.459 18.921 1.00 43.26 143 VAL B CA 1
ATOM 2830 C C . VAL B 1 146 ? -20.815 -19.514 17.830 1.00 41.29 143 VAL B C 1
ATOM 2831 O O . VAL B 1 146 ? -20.103 -19.539 16.823 1.00 37.89 143 VAL B O 1
ATOM 2835 N N . VAL B 1 147 ? -21.776 -20.404 18.054 1.00 39.03 144 VAL B N 1
ATOM 2836 C CA . VAL B 1 147 ? -21.967 -21.560 17.183 1.00 34.97 144 VAL B CA 1
ATOM 2837 C C . VAL B 1 147 ? -23.411 -21.653 16.685 1.00 40.42 144 VAL B C 1
ATOM 2838 O O . VAL B 1 147 ? -24.356 -21.636 17.485 1.00 39.51 144 VAL B O 1
ATOM 2842 N N . ALA B 1 148 ? -23.572 -21.733 15.365 1.00 40.25 145 ALA B N 1
ATOM 2843 C CA . ALA B 1 148 ? -24.865 -22.036 14.758 1.00 40.67 145 ALA B CA 1
ATOM 2844 C C . ALA B 1 148 ? -24.832 -23.453 14.180 1.00 39.39 145 ALA B C 1
ATOM 2845 O O . ALA B 1 148 ? -24.008 -23.757 13.319 1.00 35.52 145 ALA B O 1
ATOM 2847 N N . THR B 1 149 ? -25.712 -24.322 14.672 1.00 36.43 146 THR B N 1
ATOM 2848 C CA . THR B 1 149 ? -25.731 -25.702 14.210 1.00 36.75 146 THR B CA 1
ATOM 2849 C C . THR B 1 149 ? -26.853 -25.890 13.200 1.00 38.81 146 THR B C 1
ATOM 2850 O O . THR B 1 149 ? -27.922 -25.266 13.298 1.00 38.79 146 THR B O 1
ATOM 2854 N N . PHE B 1 150 ? -26.590 -26.733 12.212 1.00 37.31 147 PHE B N 1
ATOM 2855 C CA . PHE B 1 150 ? -27.561 -27.013 11.174 1.00 38.92 147 PHE B CA 1
ATOM 2856 C C . PHE B 1 150 ? -27.575 -28.510 10.929 1.00 36.70 147 PHE B C 1
ATOM 2857 O O . PHE B 1 150 ? -26.558 -29.098 10.569 1.00 34.35 147 PHE B O 1
ATOM 2865 N N . ARG B 1 151 ? -28.724 -29.135 11.131 1.00 40.77 148 ARG B N 1
ATOM 2866 C CA . ARG B 1 151 ? -28.776 -30.572 10.958 1.00 43.90 148 ARG B CA 1
ATOM 2867 C C . ARG B 1 151 ? -29.280 -30.939 9.587 1.00 50.53 148 ARG B C 1
ATOM 2868 O O . ARG B 1 151 ? -30.259 -30.362 9.086 1.00 45.63 148 ARG B O 1
ATOM 2876 N N . HIS B 1 152 ? -28.601 -31.907 8.980 1.00 56.67 149 HIS B N 1
ATOM 2877 C CA . HIS B 1 152 ? -29.046 -32.452 7.708 1.00 60.73 149 HIS B CA 1
ATOM 2878 C C . HIS B 1 152 ? -29.449 -33.925 7.801 1.00 56.19 149 HIS B C 1
ATOM 2879 O O . HIS B 1 152 ? -28.681 -34.784 8.278 1.00 46.33 149 HIS B O 1
ATOM 2886 N N . GLU B 1 153 ? -30.685 -34.178 7.373 1.00 57.71 150 GLU B N 1
ATOM 2887 C CA . GLU B 1 153 ? -31.252 -35.515 7.278 1.00 64.27 150 GLU B CA 1
ATOM 2888 C C . GLU B 1 153 ? -31.703 -35.767 5.837 1.00 75.33 150 GLU B C 1
ATOM 2889 O O . GLU B 1 153 ? -31.768 -36.910 5.385 1.00 77.03 150 GLU B O 1
ATOM 2895 N N . THR B 1 154 ? -32.025 -34.688 5.126 1.00 83.56 151 THR B N 1
ATOM 2896 C CA . THR B 1 154 ? -32.499 -34.773 3.745 1.00 88.41 151 THR B CA 1
ATOM 2897 C C . THR B 1 154 ? -31.415 -35.293 2.804 1.00 91.00 151 THR B C 1
ATOM 2898 O O . THR B 1 154 ? -31.515 -35.149 1.585 1.00 93.74 151 THR B O 1
ATOM 2900 N N . LEU B 1 158 ? -30.274 -39.897 -0.898 1.00 73.80 155 LEU B N 1
ATOM 2901 C CA . LEU B 1 158 ? -29.129 -40.522 -1.552 1.00 76.45 155 LEU B CA 1
ATOM 2902 C C . LEU B 1 158 ? -28.592 -41.680 -0.716 1.00 81.47 155 LEU B C 1
ATOM 2903 O O . LEU B 1 158 ? -29.103 -42.801 -0.786 1.00 83.11 155 LEU B O 1
ATOM 2905 N N . ASP B 1 159 ? -27.556 -41.398 0.068 1.00 84.04 156 ASP B N 1
ATOM 2906 C CA . ASP B 1 159 ? -26.991 -42.365 1.002 1.00 85.96 156 ASP B CA 1
ATOM 2907 C C . ASP B 1 159 ? -27.230 -41.863 2.425 1.00 78.77 156 ASP B C 1
ATOM 2908 O O . ASP B 1 159 ? -26.994 -40.692 2.715 1.00 76.72 156 ASP B O 1
ATOM 2913 N N . PRO B 1 160 ? -27.706 -42.749 3.315 1.00 74.43 157 PRO B N 1
ATOM 2914 C CA . PRO B 1 160 ? -28.090 -42.353 4.675 1.00 67.10 157 PRO B CA 1
ATOM 2915 C C . PRO B 1 160 ? -26.904 -41.793 5.452 1.00 56.56 157 PRO B C 1
ATOM 2916 O O . PRO B 1 160 ? -25.984 -42.542 5.790 1.00 57.94 157 PRO B O 1
ATOM 2920 N N . ASP B 1 161 ? -26.932 -40.493 5.728 1.00 45.73 158 ASP B N 1
ATOM 2921 C CA . ASP B 1 161 ? -25.832 -39.842 6.430 1.00 45.80 158 ASP B CA 1
ATOM 2922 C C . ASP B 1 161 ? -26.302 -38.782 7.435 1.00 39.54 158 ASP B C 1
ATOM 2923 O O . ASP B 1 161 ? -26.426 -37.609 7.093 1.00 39.33 158 ASP B O 1
ATOM 2928 N N . LEU B 1 162 ? -26.559 -39.192 8.675 1.00 31.80 159 LEU B N 1
ATOM 2929 C CA . LEU B 1 162 ? -27.013 -38.246 9.691 1.00 35.35 159 LEU B CA 1
ATOM 2930 C C . LEU B 1 162 ? -25.849 -37.400 10.169 1.00 33.70 159 LEU B C 1
ATOM 2931 O O . LEU B 1 162 ? -24.880 -37.924 10.712 1.00 30.16 159 LEU B O 1
ATOM 2936 N N . HIS B 1 163 ? -25.938 -36.090 9.994 1.00 31.00 160 HIS B N 1
ATOM 2937 C CA . HIS B 1 163 ? -24.829 -35.248 10.412 1.00 33.66 160 HIS B CA 1
ATOM 2938 C C . HIS B 1 163 ? -25.290 -33.844 10.730 1.00 34.43 160 HIS B C 1
ATOM 2939 O O . HIS B 1 163 ? -26.352 -33.411 10.293 1.00 37.41 160 HIS B O 1
ATOM 2946 N N . THR B 1 164 ? -24.470 -33.134 11.488 1.00 31.78 161 THR B N 1
ATOM 2947 C CA . THR B 1 164 ? -24.761 -31.766 11.836 1.00 33.05 161 THR B CA 1
ATOM 2948 C C . THR B 1 164 ? -23.570 -30.878 11.512 1.00 35.94 161 THR B C 1
ATOM 2949 O O . THR B 1 164 ? -22.425 -31.211 11.829 1.00 33.51 161 THR B O 1
ATOM 2953 N N . HIS B 1 165 ? -23.848 -29.758 10.854 1.00 35.76 162 HIS B N 1
ATOM 2954 C CA . HIS B 1 165 ? -22.854 -28.717 10.650 1.00 35.23 162 HIS B CA 1
ATOM 2955 C C . HIS B 1 165 ? -22.875 -27.781 11.838 1.00 35.72 162 HIS B C 1
ATOM 2956 O O . HIS B 1 165 ? -23.833 -27.028 12.019 1.00 39.40 162 HIS B O 1
ATOM 2963 N N . ALA B 1 166 ? -21.824 -27.832 12.649 1.00 35.23 163 ALA B N 1
ATOM 2964 C CA . ALA B 1 166 ? -21.679 -26.895 13.751 1.00 33.79 163 ALA B CA 1
ATOM 2965 C C . ALA B 1 166 ? -20.805 -25.756 13.268 1.00 35.49 163 ALA B C 1
ATOM 2966 O O . ALA B 1 166 ? -19.574 -25.865 13.253 1.00 34.06 163 ALA B O 1
ATOM 2968 N N . PHE B 1 167 ? -21.444 -24.670 12.854 1.00 35.27 164 PHE B N 1
ATOM 2969 C CA . PHE B 1 167 ? -20.719 -23.532 12.336 1.00 34.90 164 PHE B CA 1
ATOM 2970 C C . PHE B 1 167 ? -20.208 -22.641 13.454 1.00 33.26 164 PHE B C 1
ATOM 2971 O O . PHE B 1 167 ? -20.972 -21.928 14.102 1.00 34.81 164 PHE B O 1
ATOM 2979 N N . VAL B 1 168 ? -18.900 -22.699 13.670 1.00 35.12 165 VAL B N 1
ATOM 2980 C CA . VAL B 1 168 ? -18.249 -21.876 14.671 1.00 35.35 165 VAL B CA 1
ATOM 2981 C C . VAL B 1 168 ? -17.825 -20.563 14.035 1.00 41.58 165 VAL B C 1
ATOM 2982 O O . VAL B 1 168 ? -16.917 -20.537 13.198 1.00 41.34 165 VAL B O 1
ATOM 2986 N N . MET B 1 169 ? -18.490 -19.477 14.419 1.00 39.20 166 MET B N 1
ATOM 2987 C CA . MET B 1 169 ? -18.131 -18.156 13.912 1.00 46.04 166 MET B CA 1
ATOM 2988 C C . MET B 1 169 ? -16.671 -17.869 14.240 1.00 48.83 166 MET B C 1
ATOM 2989 O O . MET B 1 169 ? -16.184 -18.255 15.304 1.00 40.73 166 MET B O 1
ATOM 2994 N N . ASN B 1 170 ? -15.973 -17.198 13.330 1.00 48.83 167 ASN B N 1
ATOM 2995 C CA . ASN B 1 170 ? -14.602 -16.777 13.598 1.00 49.89 167 ASN B CA 1
ATOM 2996 C C . ASN B 1 170 ? -14.586 -15.560 14.518 1.00 49.54 167 ASN B C 1
ATOM 2997 O O . ASN B 1 170 ? -14.328 -14.439 14.084 1.00 53.41 167 ASN B O 1
ATOM 3002 N N . MET B 1 171 ? -14.883 -15.792 15.790 1.00 49.69 168 MET B N 1
ATOM 3003 C CA . MET B 1 171 ? -14.972 -14.722 16.773 1.00 49.73 168 MET B CA 1
ATOM 3004 C C . MET B 1 171 ? -14.991 -15.307 18.182 1.00 48.13 168 MET B C 1
ATOM 3005 O O . MET B 1 171 ? -15.483 -16.421 18.406 1.00 45.02 168 MET B O 1
ATOM 3010 N N . THR B 1 172 ? -14.436 -14.552 19.124 1.00 48.94 169 THR B N 1
ATOM 3011 C CA . THR B 1 172 ? -14.492 -14.902 20.534 1.00 45.84 169 THR B CA 1
ATOM 3012 C C . THR B 1 172 ? -14.333 -13.619 21.344 1.00 48.85 169 THR B C 1
ATOM 3013 O O . THR B 1 172 ? -13.623 -12.705 20.932 1.00 47.53 169 THR B O 1
ATOM 3017 N N . GLN B 1 173 ? -15.024 -13.537 22.475 1.00 51.25 170 GLN B N 1
ATOM 3018 C CA . GLN B 1 173 ? -14.979 -12.345 23.305 1.00 53.63 170 GLN B CA 1
ATOM 3019 C C . GLN B 1 173 ? -13.882 -12.467 24.354 1.00 53.17 170 GLN B C 1
ATOM 3020 O O . GLN B 1 173 ? -13.872 -13.408 25.138 1.00 51.65 170 GLN B O 1
ATOM 3026 N N . ARG B 1 174 ? -12.965 -11.509 24.371 1.00 57.96 171 ARG B N 1
ATOM 3027 C CA . ARG B 1 174 ? -11.837 -11.574 25.296 1.00 61.10 171 ARG B CA 1
ATOM 3028 C C . ARG B 1 174 ? -12.213 -11.184 26.727 1.00 66.17 171 ARG B C 1
ATOM 3029 O O . ARG B 1 174 ? -13.343 -10.767 26.997 1.00 64.52 171 ARG B O 1
ATOM 3037 N N . GLU B 1 175 ? -11.254 -11.341 27.637 1.00 68.46 172 GLU B N 1
ATOM 3038 C CA . GLU B 1 175 ? -11.404 -10.908 29.020 1.00 72.16 172 GLU B CA 1
ATOM 3039 C C . GLU B 1 175 ? -11.894 -9.467 29.044 1.00 69.96 172 GLU B C 1
ATOM 3040 O O . GLU B 1 175 ? -12.849 -9.136 29.748 1.00 70.84 172 GLU B O 1
ATOM 3046 N N . ASP B 1 176 ? -11.237 -8.605 28.276 1.00 67.86 173 ASP B N 1
ATOM 3047 C CA . ASP B 1 176 ? -11.828 -7.315 27.969 1.00 70.81 173 ASP B CA 1
ATOM 3048 C C . ASP B 1 176 ? -12.942 -7.614 26.970 1.00 74.98 173 ASP B C 1
ATOM 3049 O O . ASP B 1 176 ? -12.807 -8.510 26.140 0.50 77.07 173 ASP B O 1
ATOM 3054 N N . GLY B 1 177 ? -14.053 -6.900 27.064 1.00 76.77 174 GLY B N 1
ATOM 3055 C CA . GLY B 1 177 ? -15.223 -7.245 26.277 1.00 72.75 174 GLY B CA 1
ATOM 3056 C C . GLY B 1 177 ? -15.034 -7.296 24.770 1.00 69.11 174 GLY B C 1
ATOM 3057 O O . GLY B 1 177 ? -15.991 -7.532 24.042 1.00 72.03 174 GLY B O 1
ATOM 3058 N N . GLN B 1 1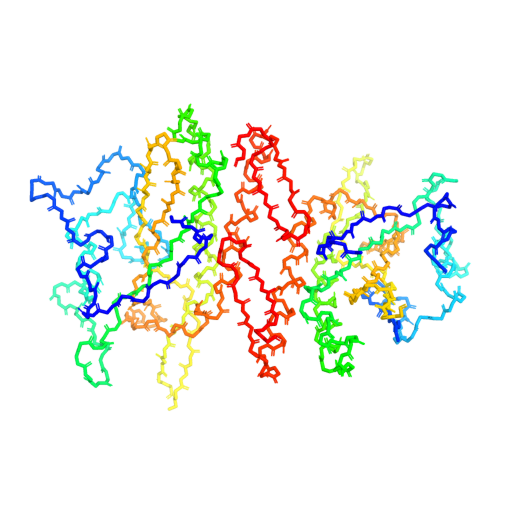78 ? -13.812 -7.084 24.293 1.00 65.35 175 GLN B N 1
ATOM 3059 C CA . GLN B 1 178 ? -13.566 -7.001 22.854 1.00 62.41 175 GLN B CA 1
ATOM 3060 C C . GLN B 1 178 ? -13.761 -8.334 22.127 1.00 60.38 175 GLN B C 1
ATOM 3061 O O . GLN B 1 178 ? -13.237 -9.369 22.545 1.00 57.97 175 GLN B O 1
ATOM 3067 N N . TRP B 1 179 ? -14.517 -8.293 21.035 1.00 58.57 176 TRP B N 1
ATOM 3068 C CA . TRP B 1 179 ? -14.685 -9.450 20.165 1.00 56.38 176 TRP B CA 1
ATOM 3069 C C . TRP B 1 179 ? -13.535 -9.504 19.173 1.00 53.63 176 TRP B C 1
ATOM 3070 O O . TRP B 1 179 ? -13.264 -8.534 18.472 1.00 54.95 176 TRP B O 1
ATOM 3081 N N . ARG B 1 180 ? -12.859 -10.642 19.116 1.00 56.40 177 ARG B N 1
ATOM 3082 C CA . ARG B 1 180 ? -11.706 -10.791 18.241 1.00 58.22 177 ARG B CA 1
ATOM 3083 C C . ARG B 1 180 ? -11.781 -12.085 17.446 1.00 54.89 177 ARG B C 1
ATOM 3084 O O . ARG B 1 180 ? -12.550 -12.983 17.777 1.00 50.13 177 ARG B O 1
ATOM 3092 N N . ALA B 1 181 ? -10.970 -12.169 16.398 1.00 53.36 178 ALA B N 1
ATOM 3093 C CA . ALA B 1 181 ? -10.874 -13.376 15.593 1.00 54.18 178 ALA B CA 1
ATOM 3094 C C . ALA B 1 181 ? -10.335 -14.553 16.397 1.00 54.56 178 ALA B C 1
ATOM 3095 O O . ALA B 1 181 ? -9.547 -14.387 17.329 1.00 51.72 178 ALA B O 1
ATOM 3097 N N . LEU B 1 182 ? -10.761 -15.748 16.013 1.00 51.05 179 LEU B N 1
ATOM 3098 C CA . LEU B 1 182 ? -10.343 -16.973 16.664 1.00 54.66 179 LEU B CA 1
ATOM 3099 C C . LEU B 1 182 ? -8.925 -17.349 16.247 1.00 59.26 179 LEU B C 1
ATOM 3100 O O . LEU B 1 182 ? -8.612 -17.411 15.062 1.00 63.28 179 LEU B O 1
ATOM 3105 N N . LYS B 1 183 ? -8.057 -17.583 17.221 1.00 59.38 180 LYS B N 1
ATOM 3106 C CA . LYS B 1 183 ? -6.786 -18.227 16.935 1.00 60.52 180 LYS B CA 1
ATOM 3107 C C . LYS B 1 183 ? -7.114 -19.715 16.841 1.00 58.24 180 LYS B C 1
ATOM 3108 O O . LYS B 1 183 ? -7.412 -20.351 17.852 1.00 60.66 180 LYS B O 1
ATOM 3114 N N . ASN B 1 184 ? -7.081 -20.265 15.629 1.00 57.11 181 ASN B N 1
ATOM 3115 C CA . ASN B 1 184 ? -7.659 -21.589 15.378 1.00 59.22 181 ASN B CA 1
ATOM 3116 C C . ASN B 1 184 ? -6.725 -22.788 15.563 1.00 57.89 181 ASN B C 1
ATOM 3117 O O . ASN B 1 184 ? -7.163 -23.933 15.469 1.00 57.78 181 ASN B O 1
ATOM 3122 N N . ASP B 1 185 ? -5.447 -22.527 15.821 1.00 55.57 182 ASP B N 1
ATOM 3123 C CA . ASP B 1 185 ? -4.455 -23.595 15.923 1.00 54.40 182 ASP B CA 1
ATOM 3124 C C . ASP B 1 185 ? -4.920 -24.778 16.775 1.00 52.08 182 ASP B C 1
ATOM 3125 O O . ASP B 1 185 ? -4.933 -25.920 16.311 1.00 50.62 182 ASP B O 1
ATOM 3130 N N . GLU B 1 186 ? -5.294 -24.505 18.021 1.00 49.36 183 GLU B N 1
ATOM 3131 C CA . GLU B 1 186 ? -5.653 -25.572 18.952 1.00 50.44 183 GLU B CA 1
ATOM 3132 C C . GLU B 1 186 ? -6.930 -26.310 18.550 1.00 47.29 183 GLU B C 1
ATOM 3133 O O . GLU B 1 186 ? -7.091 -27.496 18.841 1.00 45.98 183 GLU B O 1
ATOM 3139 N N . LEU B 1 187 ? -7.834 -25.608 17.880 1.00 49.11 184 LEU B N 1
ATOM 3140 C CA . LEU B 1 187 ? -9.045 -26.229 17.349 1.00 46.20 184 LEU B CA 1
ATOM 3141 C C . LEU B 1 187 ? -8.692 -27.345 16.367 1.00 49.56 184 LEU B C 1
ATOM 3142 O O . LEU B 1 187 ? -9.192 -28.466 16.473 1.00 45.81 184 LEU B O 1
ATOM 3147 N N . MET B 1 188 ? -7.807 -27.032 15.423 1.00 53.87 185 MET B N 1
ATOM 3148 C CA . MET B 1 188 ? -7.383 -27.982 14.394 1.00 54.11 185 MET B CA 1
ATOM 3149 C C . MET B 1 188 ? -6.590 -29.134 14.990 1.00 54.16 185 MET B C 1
ATOM 3150 O O . MET B 1 188 ? -6.775 -30.301 14.632 1.00 58.85 185 MET B O 1
ATOM 3155 N N . ARG B 1 189 ? -5.708 -28.779 15.913 1.00 46.69 186 ARG B N 1
ATOM 3156 C CA A ARG B 1 189 ? -4.788 -29.711 16.550 0.60 46.61 186 ARG B CA 1
ATOM 3157 C CA B ARG B 1 189 ? -4.791 -29.738 16.509 0.40 46.63 186 ARG B CA 1
ATOM 3158 C C . ARG B 1 189 ? -5.528 -30.808 17.314 1.00 46.80 186 ARG B C 1
ATOM 3159 O O . ARG B 1 189 ? -5.022 -31.911 17.493 1.00 46.04 186 ARG B O 1
ATOM 3174 N N . ASN B 1 190 ? -6.735 -30.492 17.770 1.00 48.60 187 ASN B N 1
ATOM 3175 C CA . ASN B 1 190 ? -7.472 -31.411 18.623 1.00 46.63 187 ASN B CA 1
ATOM 3176 C C . ASN B 1 190 ? -8.719 -32.005 17.981 1.00 41.11 187 ASN B C 1
ATOM 3177 O O . ASN B 1 190 ? -9.650 -32.408 18.676 1.00 39.01 187 ASN B O 1
ATOM 3182 N N . LYS B 1 191 ? -8.730 -32.069 16.654 1.00 37.79 188 LYS B N 1
ATOM 3183 C CA . LYS B 1 191 ? -9.840 -32.658 15.928 1.00 38.12 188 LYS B CA 1
ATOM 3184 C C . LYS B 1 191 ? -10.140 -34.097 16.360 1.00 34.26 188 LYS B C 1
ATOM 3185 O O . LYS B 1 191 ? -11.302 -34.460 16.538 1.00 27.11 188 LYS B O 1
ATOM 3191 N N . MET B 1 192 ? -9.119 -34.932 16.531 1.00 26.91 189 MET B N 1
ATOM 3192 C CA A MET B 1 192 ? -9.357 -36.316 16.960 0.50 29.36 189 MET B CA 1
ATOM 3193 C CA B MET B 1 192 ? -9.384 -36.311 16.942 0.50 28.82 189 MET B CA 1
ATOM 3194 C C . MET B 1 192 ? -10.060 -36.352 18.311 1.00 28.59 189 MET B C 1
ATOM 3195 O O . MET B 1 192 ? -11.003 -37.112 18.514 1.00 29.25 189 MET B O 1
ATOM 3204 N N . HIS B 1 193 ? -9.583 -35.527 19.243 1.00 26.33 190 HIS B N 1
ATOM 3205 C CA . HIS B 1 193 ? -10.202 -35.428 20.568 1.00 27.25 190 HIS B CA 1
ATOM 3206 C C . HIS B 1 193 ? -11.687 -35.043 20.480 1.00 26.59 190 HIS B C 1
ATOM 3207 O O . HIS B 1 193 ? -12.542 -35.639 21.135 1.00 24.94 190 HIS B O 1
ATOM 3214 N N . LEU B 1 194 ? -11.989 -34.015 19.693 1.00 25.39 191 LEU B N 1
ATOM 3215 C CA . LEU B 1 194 ? -13.382 -33.583 19.536 1.00 24.39 191 LEU B CA 1
ATOM 3216 C C . LEU B 1 194 ? -14.277 -34.644 18.883 1.00 24.55 191 LEU B C 1
ATOM 3217 O O . LEU B 1 194 ? -15.452 -34.816 19.263 1.00 23.56 191 LEU B O 1
ATOM 3222 N N . GLY B 1 195 ? -13.752 -35.351 17.887 1.00 25.65 192 GLY B N 1
ATOM 3223 C CA . GLY B 1 195 ? -14.512 -36.443 17.291 1.00 27.10 192 GLY B CA 1
ATOM 3224 C C . GLY B 1 195 ? -14.849 -37.514 18.321 1.00 29.32 192 GLY B C 1
ATOM 3225 O O . GLY B 1 195 ? -15.929 -38.102 18.304 1.00 26.20 192 GLY B O 1
ATOM 3226 N N . ASP B 1 196 ? -13.922 -37.766 19.239 1.00 26.98 193 ASP B N 1
ATOM 3227 C CA . ASP B 1 196 ? -14.130 -38.811 20.238 1.00 25.01 193 ASP B CA 1
ATOM 3228 C C . ASP B 1 196 ? -15.124 -38.384 21.314 1.00 23.20 193 ASP B C 1
ATOM 3229 O O . ASP B 1 196 ? -15.820 -39.222 21.886 1.00 25.43 193 ASP B O 1
ATOM 3234 N N . VAL B 1 197 ? -15.174 -37.088 21.606 1.00 25.37 194 VAL B N 1
ATOM 3235 C CA . VAL B 1 197 ? -16.189 -36.589 22.520 1.00 28.06 194 VAL B CA 1
ATOM 3236 C C . VAL B 1 197 ? -17.565 -36.862 21.910 1.00 24.47 194 VAL B C 1
ATOM 3237 O O . VAL B 1 197 ? -18.458 -37.375 22.575 1.00 24.48 194 VAL B O 1
ATOM 3241 N N . TYR B 1 198 ? -17.735 -36.501 20.639 1.00 24.57 195 TYR B N 1
ATOM 3242 C CA . TYR B 1 198 ? -18.997 -36.781 19.944 1.00 26.29 195 TYR B CA 1
ATOM 3243 C C . TYR B 1 198 ? -19.306 -38.284 19.996 1.00 24.12 195 TYR B C 1
ATOM 3244 O O . TYR B 1 198 ? -20.394 -38.707 20.389 1.00 24.61 195 TYR B O 1
ATOM 3253 N N . LYS B 1 199 ? -18.325 -39.095 19.620 1.00 25.21 196 LYS B N 1
ATOM 3254 C CA . LYS B 1 199 ? -18.509 -40.546 19.570 1.00 28.46 196 LYS B CA 1
ATOM 3255 C C . LYS B 1 199 ? -18.911 -41.142 20.919 1.00 26.96 196 LYS B C 1
ATOM 3256 O O . LYS B 1 199 ? -19.841 -41.933 21.001 1.00 23.76 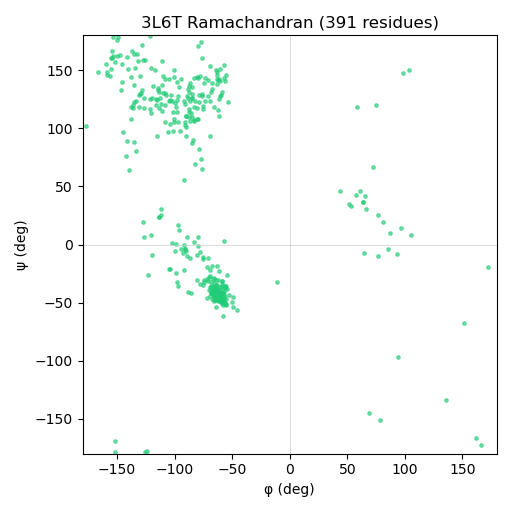196 LYS B O 1
ATOM 3262 N N . GLN B 1 200 ? -18.169 -40.794 21.966 1.00 28.26 197 GLN B N 1
ATOM 3263 C CA . GLN B 1 200 ? -18.438 -41.314 23.302 1.00 25.79 197 GLN B CA 1
ATOM 3264 C C . GLN B 1 200 ? -19.792 -40.844 23.836 1.00 24.95 197 GLN B C 1
ATOM 3265 O O . GLN B 1 200 ? -20.499 -41.616 24.450 1.00 24.91 197 GLN B O 1
ATOM 3271 N N . GLU B 1 201 ? -20.152 -39.581 23.609 1.00 26.17 198 GLU B N 1
ATOM 3272 C CA . GLU B 1 201 ? -21.456 -39.087 24.077 1.00 28.23 198 GLU B CA 1
ATOM 3273 C C . GLU B 1 201 ? -22.636 -39.703 23.327 1.00 26.60 198 GLU B C 1
ATOM 3274 O O . GLU B 1 201 ? -23.688 -39.976 23.921 1.00 25.47 198 GLU B O 1
ATOM 3280 N N . LEU B 1 202 ? -22.478 -39.882 22.018 1.00 27.60 199 LEU B N 1
ATOM 3281 C CA . LEU B 1 202 ? -23.485 -40.584 21.231 1.00 26.35 199 LEU B CA 1
ATOM 3282 C C . LEU B 1 202 ? -23.694 -42.001 21.781 1.00 29.61 199 LEU B C 1
ATOM 3283 O O . LEU B 1 202 ? -24.826 -42.426 22.010 1.00 24.66 199 LEU B O 1
ATOM 3288 N N . ALA B 1 203 ? -22.602 -42.728 22.014 1.00 26.90 200 ALA B N 1
ATOM 3289 C CA . ALA B 1 203 ? -22.723 -44.095 22.540 1.00 29.51 200 ALA B CA 1
ATOM 3290 C C . ALA B 1 203 ? -23.398 -44.139 23.913 1.00 30.19 200 ALA B C 1
ATOM 3291 O O . ALA B 1 203 ? -24.258 -44.995 24.168 1.00 35.22 200 ALA B O 1
ATOM 3293 N N . LEU B 1 204 ? -23.026 -43.200 24.778 1.00 31.66 201 LEU B N 1
ATOM 3294 C CA A LEU B 1 204 ? -23.605 -43.067 26.113 0.60 30.68 201 LEU B CA 1
ATOM 3295 C CA B LEU B 1 204 ? -23.615 -43.111 26.110 0.40 30.77 201 LEU B CA 1
ATOM 3296 C C . LEU B 1 204 ? -25.107 -42.832 26.043 1.00 33.80 201 LEU B C 1
ATOM 3297 O O . LEU B 1 204 ? -25.887 -43.457 26.758 1.00 32.60 201 LEU B O 1
ATOM 3306 N N . GLU B 1 205 ? -25.500 -41.899 25.184 1.00 30.18 202 GLU B N 1
ATOM 3307 C CA . GLU B 1 205 ? -26.903 -41.533 25.043 1.00 32.40 202 GLU B CA 1
ATOM 3308 C C . GLU B 1 205 ? -27.732 -42.672 24.456 1.00 35.94 202 GLU B C 1
ATOM 3309 O O . GLU B 1 205 ? -28.856 -42.937 24.906 1.00 35.59 202 GLU B O 1
ATOM 3315 N N . LEU B 1 206 ? -27.185 -43.347 23.451 1.00 30.67 203 LEU B N 1
ATOM 3316 C CA . LEU B 1 206 ? -27.882 -44.475 22.855 1.00 30.07 203 LEU B CA 1
ATOM 3317 C C . LEU B 1 206 ? -28.013 -45.595 23.874 1.00 34.15 203 LEU B C 1
ATOM 3318 O O . LEU B 1 206 ? -29.069 -46.225 23.991 1.00 33.45 203 LEU B O 1
ATOM 3323 N N . THR B 1 207 ? -26.944 -45.828 24.622 1.00 33.12 204 THR B N 1
ATOM 3324 C CA . THR B 1 207 ? -26.964 -46.830 25.686 1.00 36.44 204 THR B CA 1
ATOM 3325 C C . THR B 1 207 ? -28.026 -46.492 26.737 1.00 38.02 204 THR B C 1
ATOM 3326 O O . THR B 1 207 ? -28.819 -47.345 27.124 1.00 42.83 204 THR B O 1
ATOM 3330 N N . LYS B 1 208 ? -28.045 -45.246 27.194 1.00 37.86 205 LYS B N 1
ATOM 3331 C CA . LYS B 1 208 ? -29.047 -44.808 28.163 1.00 39.86 205 LYS B CA 1
ATOM 3332 C C . LYS B 1 208 ? -30.460 -45.047 27.647 1.00 42.04 205 LYS B C 1
ATOM 3333 O O . LYS B 1 208 ? -31.358 -45.380 28.420 1.00 43.59 205 LYS B O 1
ATOM 3339 N N . ALA B 1 209 ? -30.663 -44.853 26.346 1.00 33.96 206 ALA B N 1
ATOM 3340 C CA . ALA B 1 209 ? -31.994 -45.002 25.757 1.00 36.35 206 ALA B CA 1
ATOM 3341 C C . ALA B 1 209 ? -32.363 -46.465 25.544 1.00 38.16 206 ALA B C 1
ATOM 3342 O O . ALA B 1 209 ? -33.490 -46.779 25.153 1.00 43.84 206 ALA B O 1
ATOM 3344 N N . GLY B 1 210 ? -31.407 -47.358 25.779 1.00 43.01 207 GLY B N 1
ATOM 3345 C CA . GLY B 1 210 ? -31.660 -48.788 25.707 1.00 44.05 207 GLY B CA 1
ATOM 3346 C C . GLY B 1 210 ? -31.305 -49.492 24.405 1.00 45.07 207 GLY B C 1
ATOM 3347 O O . GLY B 1 210 ? -31.727 -50.626 24.192 1.00 47.05 207 GLY B O 1
ATOM 3348 N N . TYR B 1 211 ? -30.530 -48.844 23.534 1.00 39.27 208 TYR B N 1
ATOM 3349 C CA . TYR B 1 211 ? -30.166 -49.456 22.256 1.00 36.55 208 TYR B CA 1
ATOM 3350 C C . TYR B 1 211 ? -29.017 -50.435 22.411 1.00 40.28 208 TYR B C 1
ATOM 3351 O O . TYR B 1 211 ? -28.116 -50.217 23.212 1.00 41.90 208 TYR B O 1
ATOM 3360 N N . GLU B 1 212 ? -29.062 -51.519 21.646 1.00 42.18 209 GLU B N 1
ATOM 3361 C CA . GLU B 1 212 ? -27.955 -52.463 21.608 1.00 46.78 209 GLU B CA 1
ATOM 3362 C C . GLU B 1 212 ? -26.891 -51.954 20.649 1.00 38.61 209 GLU B C 1
ATOM 3363 O O . GLU B 1 212 ? -27.177 -51.696 19.477 1.00 38.59 209 GLU B O 1
ATOM 3369 N N . LEU B 1 213 ? -25.668 -51.804 21.148 1.00 40.26 210 LEU B N 1
ATOM 3370 C CA . LEU B 1 213 ? -24.557 -51.319 20.335 1.00 38.96 210 LEU B CA 1
ATOM 3371 C C . LEU B 1 213 ? -23.531 -52.419 20.069 1.00 39.00 210 LEU B C 1
ATOM 3372 O O . LEU B 1 213 ? -23.284 -53.271 20.922 1.00 40.12 210 LEU B O 1
ATOM 3377 N N . ARG B 1 214 ? -22.946 -52.390 18.878 1.00 33.76 211 ARG B N 1
ATOM 3378 C CA . ARG B 1 214 ? -21.885 -53.311 18.515 1.00 40.50 211 ARG B CA 1
ATOM 3379 C C . ARG B 1 214 ? -20.562 -52.554 18.573 1.00 38.88 211 ARG B C 1
ATOM 3380 O O . ARG B 1 214 ? -20.398 -51.529 17.924 1.00 36.98 211 ARG B O 1
ATOM 3388 N N . TYR B 1 215 ? -19.622 -53.072 19.348 1.00 37.24 212 TYR B N 1
ATOM 3389 C CA A TYR B 1 215 ? -18.332 -52.422 19.572 0.50 36.51 212 TYR B CA 1
ATOM 3390 C CA B TYR B 1 215 ? -18.347 -52.393 19.530 0.50 36.86 212 TYR B CA 1
ATOM 3391 C C . TYR B 1 215 ? -17.240 -53.008 18.671 1.00 38.57 212 TYR B C 1
ATOM 3392 O O . TYR B 1 215 ? -17.108 -54.226 18.579 1.00 40.99 212 TYR B O 1
ATOM 3409 N N . ASN B 1 216 ? -16.470 -52.142 18.007 1.00 36.18 213 ASN B N 1
ATOM 3410 C CA . ASN B 1 216 ? -15.328 -52.564 17.199 1.00 34.56 213 ASN B CA 1
ATOM 3411 C C . ASN B 1 216 ? -14.074 -52.327 18.029 1.00 33.09 213 ASN B C 1
ATOM 3412 O O . ASN B 1 216 ? -13.661 -51.191 18.217 1.00 29.84 213 ASN B O 1
ATOM 3417 N N . SER B 1 217 ? -13.487 -53.393 18.552 1.00 31.55 214 SER B N 1
ATOM 3418 C CA . SER B 1 217 ? -12.425 -53.230 19.538 1.00 31.85 214 SER B CA 1
ATOM 3419 C C . SER B 1 217 ? -11.111 -52.766 18.911 1.00 29.56 214 SER B C 1
ATOM 3420 O O . SER B 1 217 ? -10.351 -52.031 19.541 1.00 33.15 214 SER B O 1
ATOM 3423 N N . LYS B 1 218 ? -10.842 -53.174 17.673 1.00 30.30 215 LYS B N 1
ATOM 3424 C CA . LYS B 1 218 ? -9.628 -52.700 17.007 1.00 35.26 215 LYS B CA 1
ATOM 3425 C C . LYS B 1 218 ? -9.598 -51.181 16.933 1.00 34.21 215 LYS B C 1
ATOM 3426 O O . LYS B 1 218 ? -8.582 -50.563 17.213 1.00 31.44 215 LYS B O 1
ATOM 3432 N N . ASN B 1 219 ? -10.719 -50.581 16.550 1.00 30.07 216 ASN B N 1
ATOM 3433 C CA . ASN B 1 219 ? -10.757 -49.143 16.296 1.00 29.34 216 ASN B CA 1
ATOM 3434 C C . ASN B 1 219 ? -11.338 -48.337 17.448 1.00 26.17 216 ASN B C 1
ATOM 3435 O O . ASN B 1 219 ? -11.329 -47.113 17.404 1.00 28.03 216 ASN B O 1
ATOM 3440 N N . ASN B 1 220 ? -11.830 -49.025 18.475 1.00 27.18 217 ASN B N 1
ATOM 3441 C CA . ASN B 1 220 ? -12.493 -48.366 19.606 1.00 28.16 217 ASN B CA 1
ATOM 3442 C C . ASN B 1 220 ? -13.685 -47.539 19.126 1.00 28.16 217 ASN B C 1
ATOM 3443 O O . ASN B 1 220 ? -13.899 -46.411 19.567 1.00 26.76 217 ASN B O 1
ATOM 3448 N N . THR B 1 221 ? -14.457 -48.105 18.206 1.00 27.26 218 THR B N 1
ATOM 3449 C CA . THR B 1 221 ? -15.622 -47.401 17.674 1.00 28.22 218 THR B CA 1
ATOM 3450 C C . THR B 1 221 ? -16.867 -48.238 17.938 1.00 26.75 218 THR B C 1
ATOM 3451 O O . THR B 1 221 ? -16.775 -49.341 18.502 1.00 30.02 218 THR B O 1
ATOM 3455 N N . PHE B 1 222 ? -18.028 -47.737 17.518 1.00 29.19 219 PHE B N 1
ATOM 3456 C CA . PHE B 1 222 ? -19.271 -48.481 17.714 1.00 27.14 219 PHE B CA 1
ATOM 3457 C C . PHE B 1 222 ? -20.256 -48.217 16.584 1.00 32.18 219 PHE B C 1
ATOM 3458 O O . PHE B 1 222 ? -20.120 -47.255 15.831 1.00 29.03 219 PHE B O 1
ATOM 3466 N N . ASP B 1 223 ? -21.255 -49.082 16.466 1.00 34.31 220 ASP B N 1
ATOM 3467 C CA . ASP B 1 223 ? -22.384 -48.792 15.597 1.00 34.85 220 ASP B CA 1
ATOM 3468 C C . ASP B 1 223 ? -23.594 -49.514 16.178 1.00 37.36 220 ASP B C 1
ATOM 3469 O O . ASP B 1 223 ? -23.497 -50.141 17.236 1.00 33.85 220 ASP B O 1
ATOM 3474 N N . MET B 1 224 ? -24.735 -49.408 15.511 1.00 40.09 221 MET B N 1
ATOM 3475 C CA . MET B 1 224 ? -25.943 -50.090 15.976 1.00 43.19 221 MET B CA 1
ATOM 3476 C C . MET B 1 224 ? -25.778 -51.597 15.843 1.00 46.19 221 MET B C 1
ATOM 3477 O O . MET B 1 224 ? -25.247 -52.076 14.843 1.00 44.83 221 MET B O 1
ATOM 3482 N N . ALA B 1 225 ? -26.247 -52.338 16.845 1.00 47.77 222 ALA B N 1
ATOM 3483 C CA . ALA B 1 225 ? -26.108 -53.792 16.845 1.00 51.38 222 ALA B CA 1
ATOM 3484 C C . ALA B 1 225 ? -26.906 -54.434 15.718 1.00 58.00 222 ALA B C 1
ATOM 3485 O O . ALA B 1 225 ? -26.443 -55.387 15.089 1.00 60.47 222 ALA B O 1
ATOM 3487 N N . HIS B 1 226 ? -28.096 -53.903 15.454 1.00 60.56 223 HIS B N 1
ATOM 3488 C CA . HIS B 1 226 ? -28.938 -54.435 14.386 1.00 71.21 223 HIS B CA 1
ATOM 3489 C C . HIS B 1 226 ? -28.736 -53.682 13.071 1.00 74.71 223 HIS B C 1
ATOM 3490 O O . HIS B 1 226 ? -29.602 -53.700 12.193 1.00 78.01 223 HIS B O 1
#

Sequence (429 aa):
SNAMLDDITTITRQNVTSVVGYYSDAKDDYYSKDSSSFTSWQGTTGAEALLGLSGDVESARFKELLLVGEIDTTFTHMQRHVGDAKKERLGYDLTFSAPKKGVSMMMQALIHGDKTIIIEAHEEKAVAAAVRREAEEKLAQARTTTRKSVTQNTNNLVVATFRHETSRALDPDLHTHAFVMNMTQREDGQWRALLKNDELLMRNKMHLGDVYKQELALELTKKAGYELRYNSKKNNNTFDMAHFSSNAMLDITTITRQNVTSVVFTSWQGTTGAEALGLSGDVESARFKELLLVGEIDTFTHMQRHKKERLGYDLTFSAPKGVSMMQALIHGDKTTIIEEEAHEKAVAAAVREAEEKLAQARTTRQGKSVTQNTNNLVVATFRHETLDPDLHTHAFVMNMTQREDGQWRALKNDELMRRNKMMHLGDVYKQELALLELTKAGYELRYYNSKNNTFDMAH

Nearest PDB structures (foldseek):
  3l6t-assembly1_A  TM=1.004E+00  e=4.648E-48  Escherichia coli
  3l57-assembly1_A  TM=9.929E-01  e=8.028E-44  Escherichia coli
  8a1c-assembly1_A  TM=9.035E-01  e=2.052E-37  Escherichia coli
  2q7u-assembly1_A  TM=8.272E-01  e=1.356E-20  unclassified
  2q7t-assembly1_A  TM=8.163E-01  e=6.642E-21  unclassified

Radius of gyration: 24.8 Å; Cα contacts (8 Å, |Δi|>4): 907; chains: 2; bounding box: 54×68×61 Å

Organism: Escherichia coli (NCBI:txid562)

B-factor: mean 47.8, std 19.15, range [20.45, 126.48]

InterPro domains:
  IPR014059 TraI/TrwC, conjugative relaxase domain [TIGR02686] (18-292)
  IPR014862 TrwC relaxase [PF08751] (16-287)
  IPR027417 P-loop containing nucleoside triphosphate hydrolase [G3DSA:3.40.50.300] (455-645)
  IPR027417 P-loop containing nucleoside triphosphate hydrolase [G3DSA:3.40.50.300] (754-912)
  IPR027417 P-loop containing nucleoside triphosphate hydrolase [SSF52540] (477-903)
  IPR027417 P-loop containing nucleoside triphosphate hydrolase [SSF52540] (796-908)
  IPR027785 UvrD-like helicase C-terminal domain [PF13538] (851-895)

Foldseek 3Di:
DPDQKDKDWDFLVCPVVDPLQDADPVDQFNDPPDVQKFKDKVVCVVLVGTDTDGSVVVVCLLQQCSDPVGRADQDDDDRRGRTSWMWTKGKDDQLLQCCCQVVVDVLSVVLLVVLLNQLVQVLLQQWWDWDPVVIDIDSQSTWIWMKGWDFQRDPPGTITMMTTTTGQWGQDPVRDIHGTPCPSVVVCRVVSSVSSQVSSVVSCVVVPFAWDADVVVGGIHGPPRD/DPDQKDKAFDAPLHVVPVQCKWKAKVVCVVLVGTDHDDSVVVVQLLQQCSDPVGRDDADSPDTSWMWIKGKDDQQLLCCCQVVVDVLSVVLLVVLVRQLVQVLLQQWWDWDDDVNHIDIDNQSIWIWMKHWDCDVGRITMITTTTGQWGQHPPRDIYGTPCVSVVVCRVVSSVSSQVSSVVSCVVVPFDWDADVVVRGIHGPD

Solvent-accessible surface area: 20877 Å² total; per-residue (Å²): 62,84,5,18,0,51,33,61,44,4,26,110,110,51,18,83,82,9,30,11,71,155,50,88,113,176,59,98,85,58,32,61,141,49,72,74,6,23,20,33,23,78,0,1,112,54,38,62,23,84,43,34,0,68,7,56,41,0,63,60,0,1,51,0,32,16,66,104,192,61,110,27,102,29,82,113,66,48,69,116,114,10,112,0,0,2,12,0,10,0,5,12,31,98,0,0,1,65,36,5,21,83,127,44,24,161,60,0,19,102,5,0,30,95,0,0,24,7,0,5,148,39,1,19,126,28,3,30,0,152,37,92,105,106,99,69,64,39,110,21,79,10,3,0,0,0,3,9,20,65,60,39,65,119,99,142,61,4,20,0,19,0,24,0,3,1,0,8,0,0,58,37,162,91,39,85,28,94,35,18,40,25,70,55,8,63,150,25,57,26,57,0,0,1,22,1,4,26,45,0,5,52,33,0,75,128,57,65,53,119,21,116,115,68,59,134,32,11,17,10,22,12,6,156,34,59,69,134,6,16,4,63,22,68,47,3,22,105,158,54,31,88,91,66,101,144,41,33,19,35,21,70,0,1,130,63,36,65,24,97,46,117,17,60,72,73,55,15,108,62,0,18,54,0,64,5,67,110,186,47,110,23,97,39,205,96,92,28,114,5,0,1,8,0,12,0,5,12,28,88,20,0,1,82,44,2,41,109,125,37,26,146,54,0,14,94,4,0,38,93,0,0,22,9,0,2,149,38,2,14,128,35,3,27,0,147,30,85,180,168,67,130,77,46,65,37,94,19,81,13,2,0,0,0,5,51,37,90,48,144,165,103,29,36,0,24,0,37,0,10,1,0,7,0,0,54,35,165,72,50,89,23,91,42,15,34,22,74,49,7,68,118,22,74,18,59,0,0,0,24,1,4,37,51,0,14,54,35,0,85,137,55,61,58,136,47,130,75,67,42,116,25,0,16,12,26,18,42,137